Protein AF-A0A4R0IRC2-F1 (afdb_monomer)

Nearest PDB structures (foldseek):
  7zdg-assembly1_C  TM=2.084E-01  e=3.008E+00  Escherichia coli K-12

Sequence (368 aa):
MTDETVNRGAGGAIQSAAKSLSQLAAKILEQLSISAWLPSAALALLTLFVMELGAVLDGSSSDLEGRQPSLDPGVAIPLALRAMGNTSLGGLVLLVMAVVVLTMLTQAFAFESIRLLEGYWGVSRPLEWLADARAERWRKHHKHLAKRHARFTKAAWKRAKRQIAAREDFTREMIAVLQVQILGSRSAAGSELSNRQESRLELTDEEQSRVDELDWRLLAPGELLRRRVNLELKLDDFPVHRNIMPTRLGNVLRRYEDETRRQTVESLVDQVFDSLPPSLRSSHDEQRGRLDLYCTMYLVLMLAGVIAVLRFIPVHWGYSVAAVGITALSVWTVYRAAVASARYYGSLLVTIANYDDRHGAATDEAQP

Structure (mmCIF, N/CA/C/O backbone):
data_AF-A0A4R0IRC2-F1
#
_entry.id   AF-A0A4R0IRC2-F1
#
loop_
_atom_site.group_PDB
_atom_site.id
_atom_site.type_symbol
_atom_site.label_atom_id
_atom_site.label_alt_id
_atom_site.label_comp_id
_atom_site.label_asym_id
_atom_site.label_entity_id
_atom_site.label_seq_id
_atom_site.pdbx_PDB_ins_code
_atom_site.Cartn_x
_atom_site.Cartn_y
_atom_site.Cartn_z
_atom_site.occupancy
_atom_site.B_iso_or_equiv
_atom_site.auth_seq_id
_atom_site.auth_comp_id
_atom_site.auth_asym_id
_atom_site.auth_atom_id
_atom_site.pdbx_PDB_model_num
ATOM 1 N N . MET A 1 1 ? -4.547 -28.885 -70.251 1.00 53.06 1 MET A N 1
ATOM 2 C CA . MET A 1 1 ? -5.157 -29.438 -69.021 1.00 53.06 1 MET A CA 1
ATOM 3 C C . MET A 1 1 ? -4.060 -30.149 -68.243 1.00 53.06 1 MET A C 1
ATOM 5 O O . MET A 1 1 ? -3.863 -31.310 -68.537 1.00 53.06 1 MET A O 1
ATOM 9 N N . THR A 1 2 ? -3.318 -29.454 -67.366 1.00 53.97 2 THR A N 1
ATOM 10 C CA . THR A 1 2 ? -2.435 -30.006 -66.296 1.00 53.97 2 THR A CA 1
ATOM 11 C C . THR A 1 2 ? -1.548 -28.882 -65.732 1.00 53.97 2 THR A C 1
ATOM 13 O O . THR A 1 2 ? -0.334 -28.943 -65.871 1.00 53.97 2 THR A O 1
ATOM 16 N N . ASP A 1 3 ? -2.128 -27.822 -65.152 1.00 53.75 3 ASP A N 1
ATOM 17 C CA . ASP A 1 3 ? -1.295 -26.837 -64.419 1.00 53.75 3 ASP A CA 1
ATOM 18 C C . ASP A 1 3 ? -2.011 -26.043 -63.302 1.00 53.75 3 ASP A C 1
ATOM 20 O O . ASP A 1 3 ? -1.380 -25.354 -62.510 1.00 53.75 3 ASP A O 1
ATOM 24 N N . GLU A 1 4 ? -3.336 -26.163 -63.145 1.00 56.56 4 GLU A N 1
ATOM 25 C CA . GLU A 1 4 ? -4.082 -25.371 -62.146 1.00 56.56 4 GLU A CA 1
ATOM 26 C C . GLU A 1 4 ? -4.194 -26.005 -60.745 1.00 56.56 4 GLU A C 1
ATOM 28 O O . GLU A 1 4 ? -4.671 -25.363 -59.808 1.00 56.56 4 GLU A O 1
ATOM 33 N N . THR A 1 5 ? -3.760 -27.254 -60.548 1.00 58.62 5 THR A N 1
ATOM 34 C CA . THR A 1 5 ? -3.988 -27.979 -59.281 1.00 58.62 5 THR A CA 1
ATOM 35 C C . THR A 1 5 ? -2.863 -27.842 -58.255 1.00 58.62 5 THR A C 1
ATOM 37 O O . THR A 1 5 ? -3.096 -28.106 -57.078 1.00 58.62 5 THR A O 1
ATOM 40 N N . VAL A 1 6 ? -1.669 -27.381 -58.643 1.00 57.56 6 VAL A N 1
ATOM 41 C CA . VAL A 1 6 ? -0.519 -27.281 -57.720 1.00 57.56 6 VAL A CA 1
ATOM 42 C C . VAL A 1 6 ? -0.558 -25.994 -56.881 1.00 57.56 6 VAL A C 1
ATOM 44 O O . VAL A 1 6 ? -0.138 -25.993 -55.725 1.00 57.56 6 VAL A O 1
ATOM 47 N N . ASN A 1 7 ? -1.162 -24.912 -57.384 1.00 57.12 7 ASN A N 1
ATOM 48 C CA . ASN A 1 7 ? -1.105 -23.609 -56.709 1.00 57.12 7 ASN A CA 1
ATOM 49 C C . ASN A 1 7 ? -2.139 -23.423 -55.569 1.00 57.12 7 ASN A C 1
ATOM 51 O O . ASN A 1 7 ? -2.056 -22.468 -54.801 1.00 57.12 7 ASN A O 1
ATOM 55 N N . ARG A 1 8 ? -3.105 -24.343 -55.395 1.00 58.03 8 ARG A N 1
ATOM 56 C CA . ARG A 1 8 ? -4.093 -24.273 -54.291 1.00 58.03 8 ARG A CA 1
ATOM 57 C C . ARG A 1 8 ? -3.589 -24.846 -52.958 1.00 58.03 8 ARG A C 1
ATOM 59 O O . ARG A 1 8 ? -4.127 -24.487 -51.914 1.00 58.03 8 ARG A O 1
ATOM 66 N N . GLY A 1 9 ? -2.552 -25.688 -52.964 1.00 58.59 9 GLY A N 1
ATOM 67 C CA . GLY A 1 9 ? -2.033 -26.331 -51.746 1.00 58.59 9 GLY A CA 1
ATOM 68 C C . GLY A 1 9 ? -1.223 -25.398 -50.839 1.00 58.59 9 GLY A C 1
ATOM 69 O O . GLY A 1 9 ? -1.354 -25.451 -49.616 1.00 58.59 9 GLY A O 1
ATOM 70 N N . ALA A 1 10 ? -0.434 -24.491 -51.423 1.00 64.88 10 ALA A N 1
ATOM 71 C CA . ALA A 1 10 ? 0.439 -23.591 -50.664 1.00 64.88 10 ALA A CA 1
ATOM 72 C C . ALA A 1 10 ? -0.345 -22.543 -49.848 1.00 64.88 10 ALA A C 1
ATOM 74 O O . ALA A 1 10 ? 0.016 -22.241 -48.710 1.00 64.88 10 ALA A O 1
ATOM 75 N N . GLY A 1 11 ? -1.463 -22.039 -50.385 1.00 70.75 11 GLY A N 1
ATOM 76 C CA . GLY A 1 11 ? -2.306 -21.059 -49.690 1.00 70.75 11 GLY A CA 1
ATOM 77 C C . GLY A 1 11 ? -2.978 -21.608 -48.424 1.00 70.75 11 GLY A C 1
ATOM 78 O O . GLY A 1 11 ? -3.087 -20.895 -47.426 1.00 70.75 11 GLY A O 1
ATOM 79 N N . GLY A 1 12 ? -3.374 -22.887 -48.426 1.00 77.06 12 GLY A N 1
ATOM 80 C CA . GLY A 1 12 ? -4.023 -23.531 -47.276 1.00 77.06 12 GLY A CA 1
ATOM 81 C C . GLY A 1 12 ? -3.079 -23.756 -46.089 1.00 77.06 12 GLY A C 1
ATOM 82 O O . GLY A 1 12 ? -3.466 -23.536 -44.940 1.00 77.06 12 GLY A O 1
ATOM 83 N N . ALA A 1 13 ? -1.822 -24.124 -46.355 1.00 74.56 13 ALA A N 1
ATOM 84 C CA . ALA A 1 13 ? -0.817 -24.335 -45.311 1.00 74.56 13 ALA A CA 1
ATOM 85 C C . ALA A 1 13 ? -0.477 -23.032 -44.563 1.00 74.56 13 ALA A C 1
ATOM 87 O O . ALA A 1 13 ? -0.411 -23.020 -43.332 1.00 74.56 13 ALA A O 1
ATOM 88 N N . ILE A 1 14 ? -0.346 -21.918 -45.292 1.00 76.62 14 ILE A N 1
ATOM 89 C CA . ILE A 1 14 ? -0.066 -20.597 -44.708 1.00 76.62 14 ILE A CA 1
ATOM 90 C C . ILE A 1 14 ? -1.241 -20.121 -43.839 1.00 76.62 14 ILE A C 1
ATOM 92 O O . ILE A 1 14 ? -1.026 -19.639 -42.726 1.00 76.62 14 ILE A O 1
ATOM 96 N N . GLN A 1 15 ? -2.488 -20.313 -44.286 1.00 80.00 15 GLN A N 1
ATOM 97 C CA . GLN A 1 15 ? -3.672 -19.949 -43.494 1.00 80.00 15 GLN A CA 1
ATOM 98 C C . GLN A 1 15 ? -3.812 -20.793 -42.217 1.00 80.00 15 GLN A C 1
ATOM 100 O O . GLN A 1 15 ? -4.165 -20.259 -41.164 1.00 80.00 15 GLN A O 1
ATOM 105 N N . SER A 1 16 ? -3.497 -22.091 -42.277 1.00 81.44 16 SER A N 1
ATOM 106 C CA . SER A 1 16 ? -3.523 -22.971 -41.101 1.00 81.44 16 SER A CA 1
ATOM 107 C C . SER A 1 16 ? -2.473 -22.571 -40.058 1.00 81.44 16 SER A C 1
ATOM 109 O O . SER A 1 16 ? -2.784 -22.513 -38.867 1.00 81.44 16 SER A O 1
ATOM 111 N N . ALA A 1 17 ? -1.250 -22.246 -40.492 1.00 77.44 17 ALA A N 1
ATOM 112 C CA . ALA A 1 17 ? -0.186 -21.779 -39.603 1.00 77.44 17 ALA A CA 1
ATOM 113 C C . ALA A 1 17 ? -0.529 -20.425 -38.957 1.00 77.44 17 ALA A C 1
ATOM 115 O O . ALA A 1 17 ? -0.367 -20.250 -37.750 1.00 77.44 17 ALA A O 1
ATOM 116 N N . ALA A 1 18 ? -1.086 -19.484 -39.729 1.00 80.06 18 ALA A N 1
ATOM 117 C CA . ALA A 1 18 ? -1.553 -18.205 -39.195 1.00 80.06 18 ALA A CA 1
ATOM 118 C C . ALA A 1 18 ? -2.661 -18.392 -38.140 1.00 80.06 18 ALA A C 1
ATOM 120 O O . ALA A 1 18 ? -2.647 -17.740 -37.094 1.00 80.06 18 ALA A O 1
ATOM 121 N N . LYS A 1 19 ? -3.588 -19.334 -38.368 1.00 86.19 19 LYS A N 1
ATOM 122 C CA . LYS A 1 19 ? -4.661 -19.649 -37.418 1.00 86.19 19 LYS A CA 1
ATOM 123 C C . LYS A 1 19 ? -4.123 -20.262 -36.122 1.00 86.19 19 LYS A C 1
ATOM 125 O O . LYS A 1 19 ? -4.539 -19.823 -35.050 1.00 86.19 19 LYS A O 1
ATOM 130 N N . SER A 1 20 ? -3.171 -21.197 -36.185 1.00 84.38 20 SER A N 1
ATOM 131 C CA . SER A 1 20 ? -2.588 -21.791 -34.970 1.00 84.38 20 SER A CA 1
ATOM 132 C C . SER A 1 20 ? -1.780 -20.773 -34.164 1.00 84.38 20 SER A C 1
ATOM 134 O O . SER A 1 20 ? -1.867 -20.767 -32.940 1.00 84.38 20 SER A O 1
ATOM 136 N N . LEU A 1 21 ? -1.053 -19.870 -34.832 1.00 79.25 21 LEU A N 1
ATOM 137 C CA . LEU A 1 21 ? -0.340 -18.774 -34.172 1.00 79.25 21 LEU A CA 1
ATOM 138 C C . LEU A 1 21 ? -1.304 -17.794 -33.503 1.00 79.25 21 LEU A C 1
ATOM 140 O O . LEU A 1 21 ? -1.057 -17.392 -32.373 1.00 79.25 21 LEU A O 1
ATOM 144 N N . SER A 1 22 ? -2.427 -17.461 -34.147 1.00 76.75 22 SER A N 1
ATOM 145 C CA . SER A 1 22 ? -3.448 -16.601 -33.537 1.00 76.75 22 SER A CA 1
ATOM 146 C C . SER A 1 22 ? -4.103 -17.243 -32.308 1.00 76.75 22 SER A C 1
ATOM 148 O O . SER A 1 22 ? -4.334 -16.559 -31.319 1.00 76.75 22 SER A O 1
ATOM 150 N N . GLN A 1 23 ? -4.342 -18.561 -32.328 1.00 84.06 23 GLN A N 1
ATOM 151 C CA . GLN A 1 23 ? -4.899 -19.301 -31.192 1.00 84.06 23 GLN A CA 1
ATOM 152 C C . GLN A 1 23 ? -3.891 -19.457 -30.054 1.00 84.06 23 GLN A C 1
ATOM 154 O O . GLN A 1 23 ? -4.257 -19.310 -28.893 1.00 84.06 23 GLN A O 1
ATOM 159 N N . LEU A 1 24 ? -2.623 -19.720 -30.376 1.00 78.38 24 LEU A N 1
ATOM 160 C CA . LEU A 1 24 ? -1.539 -19.729 -29.400 1.00 78.38 24 LEU A CA 1
ATOM 161 C C . LEU A 1 24 ? -1.396 -18.343 -28.760 1.00 78.38 24 LEU A C 1
ATOM 163 O O . LEU A 1 24 ? -1.359 -18.244 -27.540 1.00 78.38 24 LEU A O 1
ATOM 167 N N . ALA A 1 25 ? -1.380 -17.281 -29.568 1.00 73.69 25 ALA A N 1
ATOM 168 C CA . ALA A 1 25 ? -1.311 -15.908 -29.088 1.00 73.69 25 ALA A CA 1
ATOM 169 C C . ALA A 1 25 ? -2.514 -15.571 -28.203 1.00 73.69 25 ALA A C 1
ATOM 171 O O . ALA A 1 25 ? -2.313 -15.062 -27.109 1.00 73.69 25 ALA A O 1
ATOM 172 N N . ALA A 1 26 ? -3.736 -15.916 -28.622 1.00 75.25 26 ALA A N 1
ATOM 173 C CA . ALA A 1 26 ? -4.946 -15.713 -27.831 1.00 75.25 26 ALA A CA 1
ATOM 174 C C . ALA A 1 26 ? -4.884 -16.468 -26.499 1.00 75.25 26 ALA A C 1
ATOM 176 O O . ALA A 1 26 ? -5.174 -15.882 -25.469 1.00 75.25 26 ALA A O 1
ATOM 177 N N . LYS A 1 27 ? -4.422 -17.722 -26.491 1.00 74.19 27 LYS A N 1
ATOM 178 C CA . LYS A 1 27 ? -4.295 -18.521 -25.267 1.00 74.19 27 LYS A CA 1
ATOM 179 C C . LYS A 1 27 ? -3.199 -17.992 -24.338 1.00 74.19 27 LYS A C 1
ATOM 181 O O . LYS A 1 27 ? -3.389 -17.980 -23.131 1.00 74.19 27 LYS A O 1
ATOM 186 N N . ILE A 1 28 ? -2.081 -17.516 -24.889 1.00 70.88 28 ILE A N 1
ATOM 187 C CA . ILE A 1 28 ? -1.012 -16.844 -24.134 1.00 70.88 28 ILE A CA 1
ATOM 188 C C . ILE A 1 28 ? -1.523 -15.513 -23.553 1.00 70.88 28 ILE A C 1
ATOM 190 O O . ILE A 1 28 ? -1.255 -15.220 -22.394 1.00 70.88 28 ILE A O 1
ATOM 194 N N . LEU A 1 29 ? -2.292 -14.737 -24.325 1.00 67.00 29 LEU A N 1
ATOM 195 C CA . LEU A 1 29 ? -2.932 -13.482 -23.903 1.00 67.00 29 LEU A CA 1
ATOM 196 C C . LEU A 1 29 ? -4.053 -13.695 -22.875 1.00 67.00 29 LEU A C 1
ATOM 198 O O . LEU A 1 29 ? -4.277 -12.836 -22.032 1.00 67.00 29 LEU A O 1
ATOM 202 N N . GLU A 1 30 ? -4.759 -14.819 -22.944 1.00 69.12 30 GLU A N 1
ATOM 203 C CA . GLU A 1 30 ? -5.840 -15.178 -22.023 1.00 69.12 30 GLU A CA 1
ATOM 204 C C . GLU A 1 30 ? -5.292 -15.767 -20.716 1.00 69.12 30 GLU A C 1
ATOM 206 O O . GLU A 1 30 ? -5.834 -15.509 -19.645 1.00 69.12 30 GLU A O 1
ATOM 211 N N . GLN A 1 31 ? -4.179 -16.508 -20.780 1.00 61.12 31 GLN A N 1
ATOM 212 C CA . GLN A 1 31 ? -3.506 -17.055 -19.598 1.00 61.12 31 GLN A CA 1
ATOM 213 C C . GLN A 1 31 ? -2.653 -16.030 -18.855 1.00 61.12 31 GLN A C 1
ATOM 215 O O . GLN A 1 31 ? -2.433 -16.172 -17.653 1.00 61.12 31 GLN A O 1
ATOM 220 N N . LEU A 1 32 ? -2.160 -15.005 -19.542 1.00 66.94 32 LEU A N 1
ATOM 221 C CA . LEU A 1 32 ? -1.396 -13.944 -18.913 1.00 66.94 32 LEU A CA 1
ATOM 222 C C . LEU A 1 32 ? -2.315 -12.749 -18.732 1.00 66.94 32 LEU A C 1
ATOM 224 O O . LEU A 1 32 ? -2.523 -11.963 -19.654 1.00 66.94 32 LEU A O 1
ATOM 228 N N . SER A 1 33 ? -2.859 -12.605 -17.521 1.00 78.00 33 SER A N 1
ATOM 229 C CA . SER A 1 33 ? -3.565 -11.387 -17.141 1.00 78.00 33 SER A CA 1
ATOM 230 C C . SER A 1 33 ? -2.720 -10.186 -17.568 1.00 78.00 33 SER A C 1
ATOM 232 O O . SER A 1 33 ? -1.520 -10.155 -17.310 1.00 78.00 33 SER A O 1
ATOM 234 N N . ILE A 1 34 ? -3.318 -9.195 -18.237 1.00 81.75 34 ILE A N 1
ATOM 235 C CA . ILE A 1 34 ? -2.597 -8.017 -18.766 1.00 81.75 34 ILE A CA 1
ATOM 236 C C . ILE A 1 34 ? -1.690 -7.387 -17.692 1.00 81.75 34 ILE A C 1
ATOM 238 O O . ILE A 1 34 ? -0.600 -6.901 -17.988 1.00 81.75 34 ILE A O 1
ATOM 242 N N . SER A 1 35 ? -2.108 -7.462 -16.424 1.00 87.19 35 SER A N 1
ATOM 243 C CA . SER A 1 35 ? -1.320 -7.061 -15.260 1.00 87.19 35 SER A CA 1
ATOM 244 C C . SER A 1 35 ? 0.054 -7.733 -15.165 1.00 87.19 35 SER A C 1
ATOM 246 O O . SER A 1 35 ? 1.014 -7.060 -14.812 1.00 87.19 35 SER A O 1
ATOM 248 N N . ALA A 1 36 ? 0.195 -9.009 -15.518 1.00 87.81 36 ALA A N 1
ATOM 249 C CA . ALA A 1 36 ? 1.452 -9.744 -15.422 1.00 87.81 36 ALA A CA 1
ATOM 250 C C . ALA A 1 36 ? 2.546 -9.187 -16.348 1.00 87.81 36 ALA A C 1
ATOM 252 O O . ALA A 1 36 ? 3.729 -9.313 -16.043 1.00 87.81 36 ALA A O 1
ATOM 253 N N . TRP A 1 37 ? 2.173 -8.555 -17.467 1.00 93.06 37 TRP A N 1
ATOM 254 C CA . TRP A 1 37 ? 3.134 -8.004 -18.433 1.00 93.06 37 TRP A CA 1
ATOM 255 C C . TRP A 1 37 ? 3.548 -6.574 -18.098 1.00 93.06 37 TRP A C 1
ATOM 257 O O . TRP A 1 37 ? 4.597 -6.115 -18.550 1.00 93.06 37 TRP A O 1
ATOM 267 N N . LEU A 1 38 ? 2.737 -5.857 -17.311 1.00 95.12 38 LEU A N 1
ATOM 268 C CA . LEU A 1 38 ? 2.948 -4.436 -17.039 1.00 95.12 38 LEU A CA 1
ATOM 269 C C . LEU A 1 38 ? 4.325 -4.136 -16.424 1.00 95.12 38 LEU A C 1
ATOM 271 O O . LEU A 1 38 ? 4.974 -3.221 -16.931 1.00 95.12 38 LEU A O 1
ATOM 275 N N . PRO A 1 39 ? 4.823 -4.856 -15.395 1.00 96.69 39 PRO A N 1
ATOM 276 C CA . PRO A 1 39 ? 6.152 -4.584 -14.845 1.00 96.69 39 PRO A CA 1
ATOM 277 C C . PRO A 1 39 ? 7.264 -4.782 -15.880 1.00 96.69 39 PRO A C 1
ATOM 279 O O . PRO A 1 39 ? 8.162 -3.955 -16.001 1.00 96.69 39 PRO A O 1
ATOM 282 N N . SER A 1 40 ? 7.195 -5.844 -16.676 1.00 96.75 40 SER A N 1
ATOM 283 C CA . SER A 1 40 ? 8.217 -6.177 -17.674 1.00 96.75 40 SER A CA 1
ATOM 284 C C . SER A 1 40 ? 8.231 -5.178 -18.829 1.00 96.75 40 SER A C 1
ATOM 286 O O . SER A 1 40 ? 9.295 -4.713 -19.233 1.00 96.75 40 SER A O 1
ATOM 288 N N . ALA A 1 41 ? 7.046 -4.799 -19.318 1.00 96.31 41 ALA A N 1
ATOM 289 C CA . ALA A 1 41 ? 6.883 -3.761 -20.328 1.00 96.31 41 ALA A CA 1
ATOM 290 C C . ALA A 1 41 ? 7.377 -2.403 -19.815 1.00 96.31 41 ALA A C 1
ATOM 292 O O . ALA A 1 41 ? 8.107 -1.713 -20.525 1.00 96.31 41 ALA A O 1
ATOM 293 N N . ALA A 1 42 ? 7.043 -2.043 -18.570 1.00 97.50 42 ALA A N 1
ATOM 294 C CA . ALA A 1 42 ? 7.534 -0.823 -17.942 1.00 97.50 42 ALA A CA 1
ATOM 295 C C . ALA A 1 42 ? 9.065 -0.818 -17.852 1.00 97.50 42 ALA A C 1
ATOM 297 O O . ALA A 1 42 ? 9.681 0.171 -18.238 1.00 97.50 42 ALA A O 1
ATOM 298 N N . LEU A 1 43 ? 9.687 -1.919 -17.414 1.00 97.75 43 LEU A N 1
ATOM 299 C CA . LEU A 1 43 ? 11.144 -2.032 -17.351 1.00 97.75 43 LEU A CA 1
ATOM 300 C C . LEU A 1 43 ? 11.780 -1.844 -18.733 1.00 97.75 43 LEU A C 1
ATOM 302 O O . LEU A 1 43 ? 12.651 -0.995 -18.890 1.00 97.75 43 LEU A O 1
ATOM 306 N N . ALA A 1 44 ? 11.312 -2.591 -19.738 1.00 97.31 44 ALA A N 1
ATOM 307 C CA . ALA A 1 44 ? 11.856 -2.536 -21.092 1.00 97.31 44 ALA A CA 1
ATOM 308 C C . ALA A 1 44 ? 11.738 -1.131 -21.704 1.00 97.31 44 ALA A C 1
ATOM 310 O O . ALA A 1 44 ? 12.719 -0.593 -22.219 1.00 97.31 44 ALA A O 1
ATOM 311 N N . LEU A 1 45 ? 10.556 -0.514 -21.608 1.00 97.44 45 LEU A N 1
ATOM 312 C CA . LEU A 1 45 ? 10.294 0.811 -22.169 1.00 97.44 45 LEU A CA 1
ATOM 313 C C . LEU A 1 45 ? 11.053 1.918 -21.431 1.00 97.44 45 LEU A C 1
ATOM 315 O O . LEU A 1 45 ? 11.593 2.810 -22.081 1.00 97.44 45 LEU A O 1
ATOM 319 N N . LEU A 1 46 ? 11.131 1.864 -20.096 1.00 98.12 46 LEU A N 1
ATOM 320 C CA . LEU A 1 46 ? 11.887 2.843 -19.310 1.00 98.12 46 LEU A CA 1
ATOM 321 C C . LEU A 1 46 ? 13.387 2.729 -19.574 1.00 98.12 46 LEU A C 1
ATOM 323 O O . LEU A 1 46 ? 14.049 3.750 -19.742 1.00 98.12 46 LEU A O 1
ATOM 327 N N . THR A 1 47 ? 13.928 1.511 -19.649 1.00 97.75 47 THR A N 1
ATOM 328 C CA . THR A 1 47 ? 15.337 1.304 -19.996 1.00 97.75 47 THR A CA 1
ATOM 329 C C . THR A 1 47 ? 15.630 1.801 -21.408 1.00 97.75 47 THR A C 1
ATOM 331 O O . THR A 1 47 ? 16.591 2.545 -21.581 1.00 97.75 47 THR A O 1
ATOM 334 N N . LEU A 1 48 ? 14.792 1.473 -22.399 1.00 97.25 48 LEU A N 1
ATOM 335 C CA . LEU A 1 48 ? 14.946 1.985 -23.765 1.00 97.25 48 LEU A CA 1
ATOM 336 C C . LEU A 1 48 ? 14.923 3.520 -23.791 1.00 97.25 48 LEU A C 1
ATOM 338 O O . LEU A 1 48 ? 15.825 4.135 -24.351 1.00 97.25 48 LEU A O 1
ATOM 342 N N . PHE A 1 49 ? 13.953 4.140 -23.113 1.00 97.94 49 PHE A N 1
ATOM 343 C CA . PHE A 1 49 ? 13.858 5.597 -23.016 1.00 97.94 49 PHE A CA 1
ATOM 344 C C . PHE A 1 49 ? 15.107 6.229 -22.388 1.00 97.94 49 PHE A C 1
ATOM 346 O O . PHE A 1 49 ? 15.624 7.213 -22.909 1.00 97.94 49 PHE A O 1
ATOM 353 N N . VAL A 1 50 ? 15.621 5.661 -21.294 1.00 97.88 50 VAL A N 1
ATOM 354 C CA . VAL A 1 50 ? 16.848 6.134 -20.632 1.00 97.88 50 VAL A CA 1
ATOM 355 C C . VAL A 1 50 ? 18.052 6.070 -21.575 1.00 97.88 50 VAL A C 1
ATOM 357 O O . VAL A 1 50 ? 18.868 6.993 -21.587 1.00 97.88 50 VAL A O 1
ATOM 360 N N . MET A 1 51 ? 18.163 5.002 -22.369 1.00 97.62 51 MET A N 1
ATOM 361 C CA . MET A 1 51 ? 19.271 4.823 -23.309 1.00 97.62 51 MET A CA 1
ATOM 362 C C . MET A 1 51 ? 19.196 5.816 -24.471 1.00 97.62 51 MET A C 1
ATOM 364 O O . MET A 1 51 ? 20.195 6.478 -24.750 1.0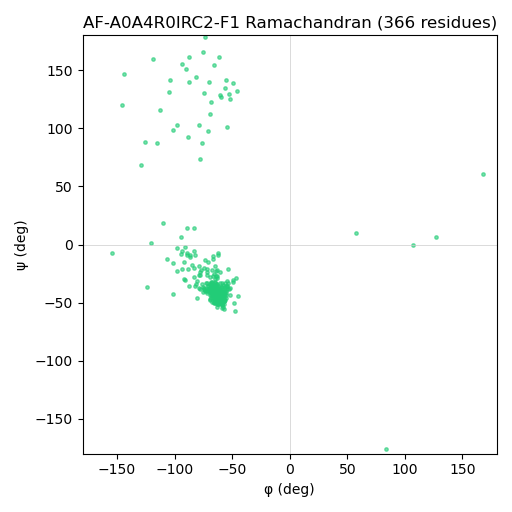0 97.62 51 MET A O 1
ATOM 368 N N . GLU A 1 52 ? 18.019 5.983 -25.080 1.00 96.88 52 GLU A N 1
ATOM 369 C CA . GLU A 1 52 ? 17.793 6.950 -26.164 1.00 96.88 52 GLU A CA 1
ATOM 370 C C . GLU A 1 52 ? 17.983 8.394 -25.690 1.00 96.88 52 GLU A C 1
ATOM 372 O O . GLU A 1 52 ? 18.657 9.188 -26.344 1.00 96.88 52 GLU A O 1
ATOM 377 N N . LEU A 1 53 ? 17.465 8.734 -24.505 1.00 96.94 53 LEU A N 1
ATOM 378 C CA . LEU A 1 53 ? 17.676 10.054 -23.913 1.00 96.94 53 LEU A CA 1
ATOM 379 C C . LEU A 1 53 ? 19.164 10.316 -23.673 1.00 96.94 53 LEU A C 1
ATOM 381 O O . LEU A 1 53 ? 19.659 11.390 -24.000 1.00 96.94 53 LEU A O 1
ATOM 385 N N . GLY A 1 54 ? 19.895 9.328 -23.156 1.00 95.94 54 GLY A N 1
ATOM 386 C CA . GLY A 1 54 ? 21.343 9.425 -23.017 1.00 95.94 54 GLY A CA 1
ATOM 387 C C . GLY A 1 54 ? 22.058 9.640 -24.352 1.00 95.94 54 GLY A C 1
ATOM 388 O O . GLY A 1 54 ? 22.945 10.482 -24.428 1.00 95.94 54 GLY A O 1
ATOM 389 N N . ALA A 1 55 ? 21.663 8.923 -25.408 1.00 95.44 55 ALA A N 1
ATOM 390 C CA . ALA A 1 55 ? 22.257 9.070 -26.736 1.00 95.44 55 ALA A CA 1
ATOM 391 C C . ALA A 1 55 ? 22.030 10.474 -27.328 1.00 95.44 55 ALA A C 1
ATOM 393 O O . ALA A 1 55 ? 22.962 11.072 -27.864 1.00 95.44 55 ALA A O 1
ATOM 394 N N . VAL A 1 56 ? 20.825 11.034 -27.169 1.00 94.88 56 VAL A N 1
ATOM 395 C CA . VAL A 1 56 ? 20.496 12.410 -27.588 1.00 94.88 56 VAL A CA 1
ATOM 396 C C . VAL A 1 56 ? 21.344 13.441 -26.837 1.00 94.88 56 VAL A C 1
ATOM 398 O O . VAL A 1 56 ? 21.856 14.393 -27.435 1.00 94.88 56 VAL A O 1
ATOM 401 N N . LEU A 1 57 ? 21.510 13.256 -25.526 1.00 92.94 57 LEU A N 1
ATOM 402 C CA . LEU A 1 57 ? 22.296 14.166 -24.696 1.00 92.94 57 LEU A CA 1
ATOM 403 C C . LEU A 1 57 ? 23.797 14.090 -25.012 1.00 92.94 57 LEU A C 1
ATOM 405 O O . LEU A 1 57 ? 24.464 15.123 -25.035 1.00 92.94 57 LEU A O 1
ATOM 409 N N . ASP A 1 58 ? 24.320 12.898 -25.300 1.00 92.62 58 ASP A N 1
ATOM 410 C CA . ASP A 1 58 ? 25.731 12.706 -25.649 1.00 92.62 58 ASP A CA 1
ATOM 411 C C . ASP A 1 58 ? 26.049 13.260 -27.045 1.00 92.62 58 ASP A C 1
ATOM 413 O O . ASP A 1 58 ? 27.053 13.953 -27.209 1.00 92.62 58 ASP A O 1
ATOM 417 N N . GLY A 1 59 ? 25.173 13.043 -28.033 1.00 90.38 59 GLY A N 1
ATOM 418 C CA . GLY A 1 59 ? 25.357 13.551 -29.400 1.00 90.38 59 GLY A CA 1
ATOM 419 C C . GLY A 1 59 ? 25.374 15.077 -29.499 1.00 90.38 59 GLY A C 1
ATOM 420 O O . GLY A 1 59 ? 25.949 15.639 -30.419 1.00 90.38 59 GLY A O 1
ATOM 421 N N . SER A 1 60 ? 24.796 15.764 -28.520 1.00 78.50 60 SER A N 1
ATOM 422 C CA . SER A 1 60 ? 24.808 17.227 -28.480 1.00 78.50 60 SER A CA 1
ATOM 423 C C . SER A 1 60 ? 26.054 17.804 -27.797 1.00 78.50 60 SER A C 1
ATOM 425 O O . SER A 1 60 ? 26.281 19.011 -27.833 1.00 78.50 60 SER A O 1
ATOM 427 N N . SER A 1 61 ? 26.855 16.955 -27.142 1.00 70.12 61 SER A N 1
ATOM 428 C CA . SER A 1 61 ? 28.075 17.371 -26.443 1.00 70.12 61 SER A CA 1
ATOM 429 C C . SER A 1 61 ? 29.301 17.465 -27.358 1.00 70.12 61 SER A C 1
ATOM 431 O O . SER A 1 61 ? 30.266 18.133 -26.994 1.00 70.12 61 SER A O 1
ATOM 433 N N . SER A 1 62 ? 29.264 16.845 -28.545 1.00 72.88 62 SER A N 1
ATOM 434 C CA . SER A 1 62 ? 30.381 16.831 -29.501 1.00 72.88 62 SER A CA 1
ATOM 435 C C . SER A 1 62 ? 30.542 18.122 -30.306 1.00 72.88 62 SER A C 1
ATOM 437 O O . SER A 1 62 ? 31.644 18.403 -30.764 1.00 72.88 62 SER A O 1
ATOM 439 N N . ASP A 1 63 ? 29.481 18.919 -30.459 1.00 67.56 63 ASP A N 1
ATOM 440 C CA . ASP A 1 63 ? 29.460 20.035 -31.420 1.00 67.56 63 ASP A CA 1
ATOM 441 C C . ASP A 1 63 ? 29.870 21.392 -30.818 1.00 67.56 63 ASP A C 1
ATOM 443 O O . ASP A 1 63 ? 30.002 22.382 -31.538 1.00 67.56 63 ASP A O 1
ATOM 447 N N . LEU A 1 64 ? 30.094 21.469 -29.502 1.00 62.47 64 LEU A N 1
ATOM 448 C CA . LEU A 1 64 ? 30.421 22.715 -28.800 1.00 62.47 64 LEU A CA 1
ATOM 449 C C . LEU A 1 64 ? 31.716 22.561 -27.993 1.00 62.47 64 LEU A C 1
ATOM 451 O O . LEU A 1 64 ? 31.701 22.251 -26.800 1.00 62.47 64 LEU A O 1
ATOM 455 N N . GLU A 1 65 ? 32.850 22.826 -28.646 1.00 63.31 65 GLU A N 1
ATOM 456 C CA . GLU A 1 65 ? 34.151 23.013 -27.996 1.00 63.31 65 GLU A CA 1
ATOM 457 C C . GLU A 1 65 ? 34.055 24.108 -26.912 1.00 63.31 65 GLU A C 1
ATOM 459 O O . GLU A 1 65 ? 34.070 25.307 -27.184 1.00 63.31 65 GLU A O 1
ATOM 464 N N . GLY A 1 66 ? 33.964 23.698 -25.643 1.00 65.62 66 GLY A N 1
ATOM 465 C CA . GLY A 1 66 ? 34.383 24.526 -24.504 1.00 65.62 66 GLY A CA 1
ATOM 466 C C . GLY A 1 66 ? 33.298 25.148 -23.617 1.00 65.62 66 GLY A C 1
ATOM 467 O O . GLY A 1 66 ? 33.637 25.776 -22.613 1.00 65.62 66 GLY A O 1
ATOM 468 N N . ARG A 1 67 ? 32.005 24.955 -23.884 1.00 58.19 67 ARG A N 1
ATOM 469 C CA . ARG A 1 67 ? 30.934 25.310 -22.931 1.00 58.19 67 ARG A CA 1
ATOM 470 C C . ARG A 1 67 ? 29.815 24.295 -23.080 1.00 58.19 67 ARG A C 1
ATOM 472 O O . ARG A 1 67 ? 29.269 24.187 -24.164 1.00 58.19 67 ARG A O 1
ATOM 479 N N . GLN A 1 68 ? 29.480 23.569 -22.015 1.00 58.00 68 GLN A N 1
ATOM 480 C CA . GLN A 1 68 ? 28.329 22.663 -21.991 1.00 58.00 68 GLN A CA 1
ATOM 481 C C . GLN A 1 68 ? 27.069 23.432 -21.555 1.00 58.00 68 GLN A C 1
ATOM 483 O O . GLN A 1 68 ? 26.812 23.530 -20.351 1.00 58.00 68 GLN A O 1
ATOM 488 N N . PRO A 1 69 ? 26.244 23.986 -22.463 1.00 66.06 69 PRO A N 1
ATOM 489 C CA . PRO A 1 69 ? 24.838 24.135 -22.153 1.00 66.06 69 PRO A CA 1
ATOM 490 C C . PRO A 1 69 ? 24.258 22.718 -22.133 1.00 66.06 69 PRO A C 1
ATOM 492 O O . PRO A 1 69 ? 24.219 22.032 -23.151 1.00 66.06 69 PRO A O 1
ATOM 495 N N . SER A 1 70 ? 23.845 22.247 -20.958 1.00 75.06 70 SER A N 1
ATOM 496 C CA . SER A 1 70 ? 22.961 21.081 -20.900 1.00 75.06 70 SER A CA 1
ATOM 497 C C . SER A 1 70 ? 21.761 21.371 -21.801 1.00 75.06 70 SER A C 1
ATOM 499 O O . SER A 1 70 ? 21.187 22.459 -21.706 1.00 75.06 70 SER A O 1
ATOM 501 N N . LEU A 1 71 ? 21.408 20.448 -22.708 1.00 84.69 71 LEU A N 1
ATOM 502 C CA . LEU A 1 71 ? 20.196 20.648 -23.501 1.00 84.69 71 LEU A CA 1
ATOM 503 C C . LEU A 1 71 ? 19.032 20.824 -22.554 1.00 84.69 71 LEU A C 1
ATOM 505 O O . LEU A 1 71 ? 18.869 20.050 -21.603 1.00 84.69 71 LEU A O 1
ATOM 509 N N . ASP A 1 72 ? 18.221 21.823 -22.874 1.00 91.25 72 ASP A N 1
ATOM 510 C CA . ASP A 1 72 ? 16.946 22.030 -22.225 1.00 91.25 72 ASP A CA 1
ATOM 511 C C . ASP A 1 72 ? 16.141 20.714 -22.277 1.00 91.25 72 ASP A C 1
ATOM 513 O O . ASP A 1 72 ? 15.942 20.160 -23.370 1.00 91.25 72 ASP A O 1
ATOM 517 N N . PRO A 1 73 ? 15.680 20.188 -21.123 1.00 91.88 73 PRO A N 1
ATOM 518 C CA . PRO A 1 73 ? 14.817 19.011 -21.069 1.00 91.88 73 PRO A CA 1
ATOM 519 C C . PRO A 1 73 ? 13.617 19.087 -22.019 1.00 91.88 73 PRO A C 1
ATOM 521 O O . PRO A 1 73 ? 13.186 18.053 -22.535 1.00 91.88 73 PRO A O 1
ATOM 524 N N . GLY A 1 74 ? 13.115 20.299 -22.296 1.00 93.62 74 GLY A N 1
ATOM 525 C CA . GLY A 1 74 ? 12.030 20.537 -23.250 1.00 93.62 74 GLY A CA 1
ATOM 526 C C . GLY A 1 74 ? 12.336 20.099 -24.687 1.00 93.62 74 GLY A C 1
ATOM 527 O O . GLY A 1 74 ? 11.410 19.785 -25.429 1.00 93.62 74 GLY A O 1
ATOM 528 N N . VAL A 1 75 ? 13.614 20.017 -25.073 1.00 94.94 75 VAL A N 1
ATOM 529 C CA . VAL A 1 75 ? 14.056 19.586 -26.411 1.00 94.94 75 VAL A CA 1
ATOM 530 C C . VAL A 1 75 ? 14.535 18.134 -26.402 1.00 94.94 75 VAL A C 1
ATOM 532 O O . VAL A 1 75 ? 14.183 17.362 -27.295 1.00 94.94 75 VAL A O 1
ATOM 535 N N . ALA A 1 76 ? 15.297 17.733 -25.380 1.00 95.31 76 ALA A N 1
ATOM 536 C CA . ALA A 1 76 ? 15.889 16.396 -25.316 1.00 95.31 76 ALA A CA 1
ATOM 537 C C . ALA A 1 76 ? 14.833 15.280 -25.204 1.00 95.31 76 ALA A C 1
ATOM 539 O O . ALA A 1 76 ? 14.940 14.255 -25.878 1.00 95.31 76 ALA A O 1
ATOM 540 N N . ILE A 1 77 ? 13.785 15.484 -24.395 1.00 96.06 77 ILE A N 1
ATOM 541 C CA . ILE A 1 77 ? 12.748 14.466 -24.167 1.00 96.06 77 ILE A CA 1
ATOM 542 C C . ILE A 1 77 ? 11.953 14.164 -25.452 1.00 96.06 77 ILE A C 1
ATOM 544 O O . ILE A 1 77 ? 11.861 12.987 -25.811 1.00 96.06 77 ILE A O 1
ATOM 548 N N . PRO A 1 78 ? 11.410 15.155 -26.194 1.00 97.56 78 PRO A N 1
ATOM 549 C CA . PRO A 1 78 ? 10.735 14.882 -27.464 1.00 97.56 78 PRO A CA 1
ATOM 550 C C . PRO A 1 78 ? 11.627 14.199 -28.504 1.00 97.56 78 PRO A C 1
ATOM 552 O O . PRO A 1 78 ? 11.143 13.337 -29.237 1.00 97.56 78 PRO A O 1
ATOM 555 N N . LEU A 1 79 ? 12.918 14.548 -28.566 1.00 96.75 79 LEU A N 1
ATOM 556 C CA . LEU A 1 79 ? 13.868 13.895 -29.471 1.00 96.75 79 LEU A CA 1
ATOM 557 C C . LEU A 1 79 ? 14.070 12.420 -29.110 1.00 96.75 79 LEU A C 1
ATOM 559 O O . LEU A 1 79 ? 13.998 11.576 -30.000 1.00 96.75 79 LEU A O 1
ATOM 563 N N . ALA A 1 80 ? 14.233 12.101 -27.824 1.00 96.69 80 ALA A N 1
ATOM 564 C CA . ALA A 1 80 ? 14.349 10.720 -27.357 1.00 96.69 80 ALA A CA 1
ATOM 565 C C . ALA A 1 80 ? 13.076 9.906 -27.653 1.00 96.69 80 ALA A C 1
ATOM 567 O O . ALA A 1 80 ? 13.148 8.791 -28.165 1.00 96.69 80 ALA A O 1
ATOM 568 N N . LEU A 1 81 ? 11.892 10.482 -27.414 1.00 97.19 81 LEU A N 1
ATOM 569 C CA . LEU A 1 81 ? 10.615 9.834 -27.739 1.00 97.19 81 LEU A CA 1
ATOM 570 C C . LEU A 1 81 ? 10.445 9.611 -29.246 1.00 97.19 81 LEU A C 1
ATOM 572 O O . LEU A 1 81 ? 9.940 8.571 -29.669 1.00 97.19 81 LEU A O 1
ATOM 576 N N . ARG A 1 82 ? 10.889 10.563 -30.073 1.00 97.19 82 ARG A N 1
ATOM 577 C CA . ARG A 1 82 ? 10.883 10.411 -31.531 1.00 97.19 82 ARG A CA 1
ATOM 578 C C . ARG A 1 82 ? 11.865 9.333 -31.990 1.00 97.19 82 ARG A C 1
ATOM 580 O O . ARG A 1 82 ? 11.525 8.578 -32.895 1.00 97.19 82 ARG A O 1
ATOM 587 N N . ALA A 1 83 ? 13.039 9.238 -31.366 1.00 95.06 83 ALA A N 1
ATOM 588 C CA . ALA A 1 83 ? 14.006 8.176 -31.634 1.00 95.06 83 ALA A CA 1
ATOM 589 C C . ALA A 1 83 ? 13.405 6.795 -31.328 1.00 95.06 83 ALA A C 1
ATOM 591 O O . ALA A 1 83 ? 13.405 5.930 -32.201 1.00 95.06 83 ALA A O 1
ATOM 592 N N . MET A 1 84 ? 12.752 6.635 -30.170 1.00 95.62 84 MET A N 1
ATOM 593 C CA . MET A 1 84 ? 11.999 5.416 -29.840 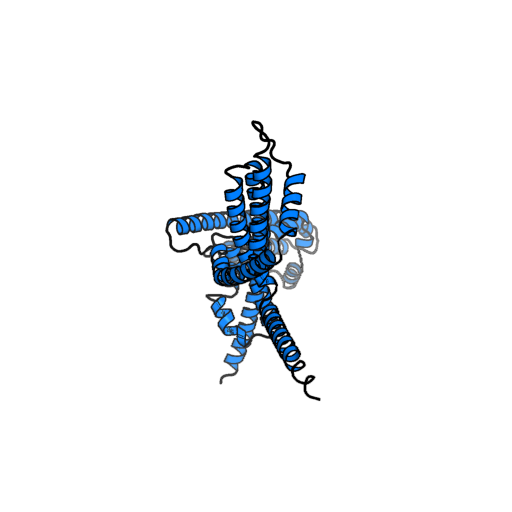1.00 95.62 84 MET A CA 1
ATOM 594 C C . MET A 1 84 ? 10.896 5.113 -30.866 1.00 95.62 84 MET A C 1
ATOM 596 O O . MET A 1 84 ? 10.709 3.962 -31.257 1.00 95.62 84 MET A O 1
ATOM 600 N N . GLY A 1 85 ? 10.171 6.135 -31.333 1.00 94.50 85 GLY A N 1
ATOM 601 C CA . GLY A 1 85 ? 9.128 5.991 -32.356 1.00 94.50 85 GLY A CA 1
ATOM 602 C C . GLY A 1 85 ? 9.648 5.557 -33.732 1.00 94.50 85 GLY A C 1
ATOM 603 O O . GLY A 1 85 ? 8.918 4.921 -34.487 1.00 94.50 85 GLY A O 1
ATOM 604 N N . ASN A 1 86 ? 10.914 5.841 -34.038 1.00 94.56 86 ASN A N 1
ATOM 605 C CA . ASN A 1 86 ? 11.571 5.462 -35.291 1.00 94.56 86 ASN A CA 1
ATOM 606 C C . ASN A 1 86 ? 12.235 4.075 -35.227 1.00 94.56 86 ASN A C 1
ATOM 608 O O . ASN A 1 86 ? 13.042 3.732 -36.095 1.00 94.56 86 ASN A O 1
ATOM 612 N N . THR A 1 87 ? 11.917 3.271 -34.210 1.00 93.69 87 THR A N 1
ATOM 613 C CA . THR A 1 87 ? 12.453 1.916 -34.079 1.00 93.69 87 THR A CA 1
ATOM 614 C C . THR A 1 87 ? 12.048 1.074 -35.290 1.00 93.69 87 THR A C 1
ATOM 616 O O . THR A 1 87 ? 10.875 1.004 -35.661 1.00 93.69 87 THR A O 1
ATOM 619 N N . SER A 1 88 ? 13.025 0.418 -35.919 1.00 94.56 88 SER A N 1
ATOM 620 C CA . SER A 1 88 ? 12.773 -0.467 -37.059 1.00 94.56 88 SER A CA 1
ATOM 621 C C . SER A 1 88 ? 11.868 -1.645 -36.669 1.00 94.56 88 SER A C 1
ATOM 623 O O . SER A 1 88 ? 11.779 -2.016 -35.497 1.00 94.56 88 SER A O 1
ATOM 625 N N . LEU A 1 89 ? 11.243 -2.302 -37.655 1.00 94.56 89 LEU A N 1
ATOM 626 C CA . LEU A 1 89 ? 10.436 -3.508 -37.408 1.00 94.56 89 LEU A CA 1
ATOM 627 C C . LEU A 1 89 ? 11.220 -4.569 -36.612 1.00 94.56 89 LEU A C 1
ATOM 629 O O . LEU A 1 89 ? 10.669 -5.201 -35.715 1.00 94.56 89 LEU A O 1
ATOM 633 N N . GLY A 1 90 ? 12.519 -4.720 -36.895 1.00 93.25 90 GLY A N 1
ATOM 634 C CA . GLY A 1 90 ? 13.400 -5.614 -36.144 1.00 93.25 90 GLY A CA 1
ATOM 635 C C . GLY A 1 90 ? 13.550 -5.210 -34.675 1.00 93.25 90 GLY A C 1
ATOM 636 O O . GLY A 1 90 ? 13.470 -6.067 -33.798 1.00 93.25 90 GLY A O 1
ATOM 637 N N . GLY A 1 91 ? 13.693 -3.913 -34.386 1.00 92.62 91 GLY A N 1
ATOM 638 C CA . GLY A 1 91 ? 13.746 -3.414 -33.011 1.00 92.62 91 GLY A CA 1
ATOM 639 C C . GLY A 1 91 ? 12.433 -3.620 -32.249 1.00 92.62 91 GLY A C 1
ATOM 640 O O . GLY A 1 91 ? 12.467 -3.986 -31.078 1.00 92.62 91 GLY A O 1
ATOM 641 N N . LEU A 1 92 ? 11.279 -3.495 -32.916 1.00 93.81 92 LEU A N 1
ATOM 642 C CA . LEU A 1 92 ? 9.979 -3.807 -32.311 1.00 93.81 92 LEU A CA 1
ATOM 643 C C . LEU A 1 92 ? 9.863 -5.295 -31.946 1.00 93.81 92 LEU A C 1
ATOM 645 O O . LEU A 1 92 ? 9.427 -5.626 -30.845 1.00 93.81 92 LEU A O 1
ATOM 649 N N . VAL A 1 93 ? 10.282 -6.195 -32.843 1.00 94.44 93 VAL A N 1
ATOM 650 C CA . VAL A 1 93 ? 10.297 -7.643 -32.574 1.00 94.44 93 VAL A CA 1
ATOM 651 C C . VAL A 1 93 ? 11.217 -7.965 -31.394 1.00 94.44 93 VAL A C 1
ATOM 653 O O . VAL A 1 93 ? 10.822 -8.707 -30.495 1.00 94.44 93 VAL A O 1
ATOM 656 N N . LEU A 1 94 ? 12.413 -7.370 -31.349 1.00 95.19 94 LEU A N 1
ATOM 657 C CA . LEU A 1 94 ? 13.337 -7.530 -30.223 1.00 95.19 94 LEU A CA 1
ATOM 658 C C . LEU A 1 94 ? 12.756 -6.989 -28.913 1.00 95.19 94 LEU A C 1
ATOM 660 O O . LEU A 1 94 ? 12.921 -7.629 -27.878 1.00 95.19 94 LEU A O 1
ATOM 664 N N . LEU A 1 95 ? 12.042 -5.861 -28.946 1.00 94.56 95 LEU A N 1
ATOM 665 C CA . LEU A 1 95 ? 11.381 -5.296 -27.771 1.00 94.56 95 LEU A CA 1
ATOM 666 C C . LEU A 1 95 ? 10.294 -6.235 -27.233 1.00 94.56 95 LEU A C 1
ATOM 668 O O . LEU A 1 95 ? 10.259 -6.492 -26.034 1.00 94.56 95 LEU A O 1
ATOM 672 N N . VAL A 1 96 ? 9.444 -6.792 -28.100 1.00 93.75 96 VAL A N 1
ATOM 673 C CA . VAL A 1 96 ? 8.424 -7.775 -27.694 1.00 93.75 96 VAL A CA 1
ATOM 674 C C . VAL A 1 96 ? 9.079 -9.012 -27.078 1.00 93.75 96 VAL A C 1
ATOM 676 O O . VAL A 1 96 ? 8.667 -9.454 -26.007 1.00 93.75 96 VAL A O 1
ATOM 679 N N . MET A 1 97 ? 10.139 -9.534 -27.703 1.00 94.88 97 MET A N 1
ATOM 680 C CA . MET A 1 97 ? 10.899 -10.662 -27.157 1.00 94.88 97 MET A CA 1
ATOM 681 C C . MET A 1 97 ? 11.517 -10.331 -25.793 1.00 94.88 97 MET A C 1
ATOM 683 O O . MET A 1 97 ? 11.442 -11.145 -24.874 1.00 94.88 97 MET A O 1
ATOM 687 N N . ALA A 1 98 ? 12.073 -9.128 -25.629 1.00 95.25 98 ALA A N 1
ATOM 688 C CA . ALA A 1 98 ? 12.607 -8.663 -24.355 1.00 95.25 98 ALA A CA 1
ATOM 689 C C . ALA A 1 98 ? 11.517 -8.589 -23.278 1.00 95.25 98 ALA A C 1
ATOM 691 O O . ALA A 1 98 ? 11.748 -9.046 -22.162 1.00 95.25 98 ALA A O 1
ATOM 692 N N . VAL A 1 99 ? 10.321 -8.084 -23.606 1.00 95.19 99 VAL A N 1
ATOM 693 C CA . VAL A 1 99 ? 9.183 -8.055 -22.674 1.00 95.19 99 VAL A CA 1
ATOM 694 C C . VAL A 1 99 ? 8.794 -9.467 -22.244 1.00 95.19 99 VAL A C 1
ATOM 696 O O . VAL A 1 99 ? 8.677 -9.696 -21.047 1.00 95.19 99 VAL A O 1
ATOM 699 N N . VAL A 1 100 ? 8.677 -10.425 -23.170 1.00 94.06 100 VAL A N 1
ATOM 700 C CA . VAL A 1 100 ? 8.336 -11.824 -22.843 1.00 94.06 100 VAL A CA 1
ATOM 701 C C . VAL A 1 100 ? 9.366 -12.453 -21.900 1.00 94.06 100 VAL A C 1
ATOM 703 O O . VAL A 1 100 ? 8.995 -13.035 -20.879 1.00 94.06 100 VAL A O 1
ATOM 706 N N . VAL A 1 101 ? 10.660 -12.306 -22.204 1.00 95.50 101 VAL A N 1
ATOM 707 C CA . VAL A 1 101 ? 11.744 -12.828 -21.355 1.00 95.50 101 VAL A CA 1
ATOM 708 C C . VAL A 1 101 ? 11.722 -12.165 -19.977 1.00 95.50 101 VAL A C 1
ATOM 710 O O . VAL A 1 101 ? 11.815 -12.845 -18.953 1.00 95.50 101 VAL A O 1
ATOM 713 N N . LEU A 1 102 ? 11.546 -10.842 -19.933 1.00 95.81 102 LEU A N 1
ATOM 714 C CA . LEU A 1 102 ? 11.437 -10.104 -18.680 1.00 95.81 102 LEU A CA 1
ATOM 715 C C . LEU A 1 102 ? 10.184 -10.492 -17.893 1.00 95.81 102 LEU A C 1
ATOM 717 O O . LEU A 1 102 ? 10.257 -10.499 -16.673 1.00 95.81 102 LEU A O 1
ATOM 721 N N . THR A 1 103 ? 9.071 -10.852 -18.538 1.00 94.62 103 THR A N 1
ATOM 722 C CA . THR A 1 103 ? 7.858 -11.346 -17.865 1.00 94.62 103 THR A CA 1
ATOM 723 C C . THR A 1 103 ? 8.108 -12.650 -17.142 1.00 94.62 103 THR A C 1
ATOM 725 O O . THR A 1 103 ? 7.794 -12.736 -15.955 1.00 94.62 103 THR A O 1
ATOM 728 N N . MET A 1 104 ? 8.745 -13.619 -17.798 1.00 93.88 104 MET A N 1
ATOM 729 C CA . MET A 1 104 ? 9.127 -14.874 -17.145 1.00 93.88 104 MET A CA 1
ATOM 730 C C . MET A 1 104 ? 10.030 -14.619 -15.931 1.00 93.88 104 MET A C 1
ATOM 732 O O . MET A 1 104 ? 9.824 -15.199 -14.866 1.00 93.88 104 MET A O 1
ATOM 736 N N . LEU A 1 105 ? 10.990 -13.697 -16.065 1.00 94.06 105 LEU A N 1
ATOM 737 C CA . LEU A 1 105 ? 11.887 -13.329 -14.974 1.00 94.06 105 LEU A CA 1
ATOM 738 C C . LEU A 1 105 ? 11.138 -12.646 -13.821 1.00 94.06 105 LEU A C 1
ATOM 740 O O . LEU A 1 105 ? 11.277 -13.048 -12.671 1.00 94.06 105 LEU A O 1
ATOM 744 N N . THR A 1 106 ? 10.322 -11.629 -14.108 1.00 94.19 106 THR A N 1
ATOM 745 C CA . THR A 1 106 ? 9.583 -10.888 -13.077 1.00 94.19 106 THR A CA 1
ATOM 746 C C . THR A 1 106 ? 8.574 -11.768 -12.352 1.00 94.19 106 THR A C 1
ATOM 748 O O . THR A 1 106 ? 8.428 -11.624 -11.143 1.00 94.19 106 THR A O 1
ATOM 751 N N . GLN A 1 107 ? 7.933 -12.710 -13.052 1.00 92.94 107 GLN A N 1
ATOM 752 C CA . GLN A 1 107 ? 7.028 -13.686 -12.442 1.00 92.94 107 GLN A CA 1
ATOM 753 C C . GLN A 1 107 ? 7.761 -14.617 -11.473 1.00 92.94 107 GLN A C 1
ATOM 755 O O . GLN A 1 107 ? 7.252 -14.886 -10.391 1.00 92.94 107 GLN A O 1
ATOM 760 N N . ALA A 1 108 ? 8.979 -15.058 -11.799 1.00 93.38 108 ALA A N 1
ATOM 761 C CA . ALA A 1 108 ? 9.778 -15.870 -10.880 1.00 93.38 108 ALA A CA 1
ATOM 762 C C . ALA A 1 108 ? 10.139 -15.117 -9.581 1.00 93.38 108 ALA A C 1
ATOM 764 O O . ALA A 1 108 ? 10.313 -15.736 -8.533 1.00 93.38 108 ALA A O 1
ATOM 765 N N . PHE A 1 109 ? 10.216 -13.782 -9.632 1.00 94.19 109 PHE A N 1
ATOM 766 C CA . PHE A 1 109 ? 10.522 -12.930 -8.479 1.00 94.19 109 PHE A CA 1
ATOM 767 C C . PHE A 1 109 ? 9.296 -12.320 -7.792 1.00 94.19 109 PHE A C 1
ATOM 769 O O . PHE A 1 109 ? 9.464 -11.655 -6.772 1.00 94.19 109 PHE A O 1
ATOM 776 N N . ALA A 1 110 ? 8.084 -12.533 -8.302 1.00 93.44 110 ALA A N 1
ATOM 777 C CA . ALA A 1 110 ? 6.825 -12.025 -7.748 1.00 93.44 110 ALA A CA 1
ATOM 778 C C . ALA A 1 110 ? 6.712 -12.267 -6.230 1.00 93.44 110 ALA A C 1
ATOM 780 O O . ALA A 1 110 ? 6.679 -11.339 -5.417 1.00 93.44 110 ALA A O 1
ATOM 781 N N . PHE A 1 111 ? 6.811 -13.537 -5.837 1.00 93.25 111 PHE A N 1
ATOM 782 C CA . PHE A 1 111 ? 6.722 -13.957 -4.441 1.00 93.25 111 PHE A CA 1
ATOM 783 C C . PHE A 1 111 ? 7.830 -13.362 -3.559 1.00 93.25 111 PHE A C 1
ATOM 785 O O . PHE A 1 111 ? 7.560 -12.812 -2.490 1.00 93.25 111 PHE A O 1
ATOM 792 N N . GLU A 1 112 ? 9.079 -13.398 -4.025 1.00 96.06 112 GLU A N 1
ATOM 793 C CA . GLU A 1 112 ? 10.208 -12.821 -3.285 1.00 96.06 112 GLU A CA 1
ATOM 794 C C . GLU A 1 112 ? 10.117 -11.291 -3.186 1.00 96.06 112 GLU A C 1
ATOM 796 O O . GLU A 1 112 ? 10.565 -10.704 -2.202 1.00 96.06 112 GLU A O 1
ATOM 801 N N . SER A 1 113 ? 9.463 -10.630 -4.147 1.00 96.31 113 SER A N 1
ATOM 802 C CA . SER A 1 113 ? 9.193 -9.189 -4.093 1.00 96.31 113 SER A CA 1
ATOM 803 C C . SER A 1 113 ? 8.282 -8.842 -2.920 1.00 96.31 113 SER A C 1
ATOM 805 O O . SER A 1 113 ? 8.546 -7.876 -2.200 1.00 96.31 113 SER A O 1
ATOM 807 N N . ILE A 1 114 ? 7.233 -9.642 -2.702 1.00 96.44 114 ILE A N 1
ATOM 808 C CA . ILE A 1 114 ? 6.322 -9.484 -1.564 1.00 96.44 114 ILE A CA 1
ATOM 809 C C . ILE A 1 114 ? 7.096 -9.692 -0.258 1.00 96.44 114 ILE A C 1
ATOM 811 O O . ILE A 1 114 ? 7.103 -8.795 0.584 1.00 96.44 114 ILE A O 1
ATOM 815 N N . ARG A 1 115 ? 7.846 -10.793 -0.126 1.00 96.31 115 ARG A N 1
ATOM 816 C CA . ARG A 1 115 ? 8.620 -11.105 1.092 1.00 96.31 115 ARG A CA 1
ATOM 817 C C . ARG A 1 115 ? 9.671 -10.048 1.427 1.00 96.31 115 ARG A C 1
ATOM 819 O O . ARG A 1 115 ? 9.803 -9.622 2.581 1.00 96.31 115 ARG A O 1
ATOM 826 N N . LEU A 1 116 ? 10.394 -9.565 0.419 1.00 97.06 116 LEU A N 1
ATOM 827 C CA . LEU A 1 116 ? 11.360 -8.479 0.567 1.00 97.06 116 LEU A CA 1
ATOM 828 C C . LEU A 1 116 ? 10.677 -7.203 1.088 1.00 97.06 116 LEU A C 1
ATOM 830 O O . LEU A 1 116 ? 11.199 -6.533 1.987 1.00 97.06 116 LEU A O 1
ATOM 834 N N . LEU A 1 117 ? 9.500 -6.873 0.548 1.00 97.38 117 LEU A N 1
ATOM 835 C CA . LEU A 1 117 ? 8.724 -5.699 0.945 1.00 97.38 117 LEU A CA 1
ATOM 836 C C . LEU A 1 117 ? 7.978 -5.863 2.267 1.00 97.38 117 LEU A C 1
ATOM 838 O O . LEU A 1 117 ? 7.677 -4.847 2.893 1.00 97.38 117 LEU A O 1
ATOM 842 N N . GLU A 1 118 ? 7.712 -7.085 2.716 1.00 96.88 118 GLU A N 1
ATOM 843 C CA . GLU A 1 118 ? 7.220 -7.391 4.060 1.00 96.88 118 GLU A CA 1
ATOM 844 C C . GLU A 1 118 ? 8.304 -7.167 5.112 1.00 96.88 118 GLU A C 1
ATOM 846 O O . GLU A 1 118 ? 8.027 -6.629 6.189 1.00 96.88 118 GLU A O 1
ATOM 851 N N . GLY A 1 119 ? 9.559 -7.459 4.770 1.00 96.75 119 GLY A N 1
ATOM 852 C CA . GLY A 1 119 ? 10.687 -7.292 5.682 1.00 96.75 119 GLY A CA 1
ATOM 853 C C . GLY A 1 119 ? 11.565 -8.519 5.863 1.00 96.75 119 GLY A C 1
ATOM 854 O O . GLY A 1 119 ? 12.457 -8.481 6.707 1.00 96.75 119 GLY A O 1
ATOM 855 N N . TYR A 1 120 ? 11.331 -9.591 5.105 1.00 95.38 120 TYR A N 1
ATOM 856 C CA . TYR A 1 120 ? 12.134 -10.808 5.158 1.00 95.38 120 TYR A CA 1
ATOM 857 C C . TYR A 1 120 ? 13.451 -10.610 4.396 1.00 95.38 120 TYR A C 1
ATOM 859 O O . TYR A 1 120 ? 13.638 -11.104 3.291 1.00 95.38 120 TYR A O 1
ATOM 867 N N . TRP A 1 121 ? 14.383 -9.852 4.978 1.00 95.69 121 TRP A N 1
ATOM 868 C CA . TRP A 1 121 ? 15.657 -9.479 4.337 1.00 95.69 121 TRP A CA 1
ATOM 869 C C . TRP A 1 121 ? 16.760 -10.543 4.458 1.00 95.69 121 TRP A C 1
ATOM 871 O O . TRP A 1 121 ? 17.924 -10.271 4.179 1.00 95.69 121 TRP A O 1
ATOM 881 N N . GLY A 1 122 ? 16.408 -11.767 4.849 1.00 91.31 122 GLY A N 1
ATOM 882 C CA . GLY A 1 122 ? 17.337 -12.888 4.986 1.00 91.31 122 GLY A CA 1
ATOM 883 C C . GLY A 1 122 ? 18.098 -12.921 6.317 1.00 91.31 122 GLY A C 1
ATOM 884 O O . GLY A 1 122 ? 17.863 -12.123 7.217 1.00 91.31 122 GLY A O 1
ATOM 885 N N . VAL A 1 123 ? 19.015 -13.887 6.429 1.00 94.00 123 VAL A N 1
ATOM 886 C CA . VAL A 1 123 ? 19.712 -14.267 7.679 1.00 94.00 123 VAL A CA 1
ATOM 887 C C . VAL A 1 123 ? 21.065 -13.578 7.882 1.00 94.00 123 VAL A C 1
ATOM 889 O O . VAL A 1 123 ? 21.832 -13.934 8.776 1.00 94.00 123 VAL A O 1
ATOM 892 N N . SER A 1 124 ? 21.425 -12.623 7.024 1.00 95.69 124 SER A N 1
ATOM 893 C CA . SER A 1 124 ? 22.705 -11.934 7.188 1.00 95.69 124 SER A CA 1
ATOM 894 C C . SER A 1 124 ? 22.627 -10.952 8.360 1.00 95.69 124 SER A C 1
ATOM 896 O O . SER A 1 124 ? 21.731 -10.112 8.417 1.00 95.69 124 SER A O 1
ATOM 898 N N . ARG A 1 125 ? 23.611 -11.012 9.268 1.00 96.94 125 ARG A N 1
ATOM 899 C CA . ARG A 1 125 ? 23.716 -10.126 10.443 1.00 96.94 125 ARG A CA 1
ATOM 900 C C . ARG A 1 125 ? 23.458 -8.634 10.162 1.00 96.94 125 ARG A C 1
ATOM 902 O O . ARG A 1 125 ? 22.750 -8.015 10.953 1.00 96.94 125 ARG A O 1
ATOM 909 N N . PRO A 1 126 ? 23.996 -8.010 9.089 1.00 97.06 126 PRO A N 1
ATOM 910 C CA . PRO A 1 126 ? 23.716 -6.595 8.833 1.00 97.06 126 PRO A CA 1
ATOM 911 C C . PRO A 1 126 ? 22.253 -6.331 8.450 1.00 97.06 126 PRO A C 1
ATOM 913 O O . PRO A 1 126 ? 21.705 -5.297 8.834 1.00 97.06 126 PRO A O 1
ATOM 916 N N . LEU A 1 127 ? 21.612 -7.243 7.712 1.00 96.19 127 LEU A N 1
ATOM 917 C CA . LEU A 1 127 ? 20.208 -7.101 7.317 1.00 96.19 127 LEU A CA 1
ATOM 918 C C . LEU A 1 127 ? 19.263 -7.390 8.485 1.00 96.19 127 LEU A C 1
ATOM 920 O O . LEU A 1 127 ? 18.280 -6.670 8.643 1.00 96.19 127 LEU A O 1
ATOM 924 N N . GLU A 1 128 ? 19.600 -8.356 9.340 1.00 96.25 128 GLU A N 1
ATOM 925 C CA . GLU A 1 128 ? 18.897 -8.629 10.598 1.00 96.25 128 GLU A CA 1
ATOM 926 C C . GLU A 1 128 ? 18.936 -7.407 11.526 1.00 96.25 128 GLU A C 1
ATOM 928 O O . GLU A 1 128 ? 17.893 -6.902 11.938 1.00 96.25 128 GLU A O 1
ATOM 933 N N . TRP A 1 129 ? 20.122 -6.825 11.742 1.00 96.88 129 TRP A N 1
ATOM 934 C CA . TRP A 1 129 ? 20.262 -5.589 12.516 1.00 96.88 129 TRP A CA 1
ATOM 935 C C . TRP A 1 129 ? 19.428 -4.437 11.936 1.00 96.88 129 TRP A C 1
ATOM 937 O O . TRP A 1 129 ? 18.787 -3.681 12.674 1.00 96.88 129 TRP A O 1
ATOM 947 N N . LEU A 1 130 ? 19.410 -4.289 10.606 1.00 97.19 130 LEU A N 1
ATOM 948 C CA . LEU A 1 130 ? 18.618 -3.255 9.943 1.00 97.19 130 LEU A CA 1
ATOM 949 C C . LEU A 1 130 ? 17.112 -3.500 10.117 1.00 97.19 130 LEU A C 1
ATOM 951 O O . LEU A 1 130 ? 16.356 -2.539 10.318 1.00 97.19 130 LEU A O 1
ATOM 955 N N . ALA A 1 131 ? 16.678 -4.760 10.036 1.00 96.38 131 ALA A N 1
ATOM 956 C CA . ALA A 1 131 ? 15.300 -5.167 10.273 1.00 96.38 131 ALA A CA 1
ATOM 957 C C . ALA A 1 131 ? 14.895 -4.844 11.717 1.00 96.38 131 ALA A C 1
ATOM 959 O O . ALA A 1 131 ? 13.915 -4.127 11.923 1.00 96.38 131 ALA A O 1
ATOM 960 N N . ASP A 1 132 ? 15.704 -5.220 12.704 1.00 96.62 132 ASP A N 1
ATOM 961 C CA . ASP A 1 132 ? 15.461 -4.925 14.118 1.00 96.62 132 ASP A CA 1
ATOM 962 C C . ASP A 1 132 ? 15.384 -3.426 14.401 1.00 96.62 132 ASP A C 1
ATOM 964 O O . ASP A 1 132 ? 14.450 -2.943 15.055 1.00 96.62 132 ASP A O 1
ATOM 968 N N . ALA A 1 133 ? 16.325 -2.650 13.858 1.00 97.44 133 ALA A N 1
ATOM 969 C CA . ALA A 1 133 ? 16.345 -1.201 14.012 1.00 97.44 133 ALA A CA 1
ATOM 970 C C . ALA A 1 133 ? 15.085 -0.548 13.418 1.00 97.44 133 ALA A C 1
ATOM 972 O O . ALA A 1 133 ? 14.532 0.407 13.986 1.00 97.44 133 ALA A O 1
ATOM 973 N N . ARG A 1 134 ? 14.598 -1.052 12.277 1.00 97.56 134 ARG A N 1
ATOM 974 C CA . ARG A 1 134 ? 13.353 -0.573 11.665 1.00 97.56 134 ARG A CA 1
ATOM 975 C C . ARG A 1 134 ? 12.111 -1.043 12.413 1.00 97.56 134 ARG A C 1
ATOM 977 O O . ARG A 1 134 ? 11.211 -0.226 12.611 1.00 97.56 134 ARG A O 1
ATOM 984 N N . ALA A 1 135 ? 12.071 -2.281 12.891 1.00 97.25 135 ALA A N 1
ATOM 985 C CA . ALA A 1 135 ? 10.989 -2.793 13.724 1.00 97.25 135 ALA A CA 1
ATOM 986 C C . ALA A 1 135 ? 10.876 -1.995 15.036 1.00 97.25 135 ALA A C 1
ATOM 988 O O . ALA A 1 135 ? 9.783 -1.580 15.420 1.00 97.25 135 ALA A O 1
ATOM 989 N N . GLU A 1 136 ? 11.995 -1.668 15.693 1.00 97.38 136 GLU A N 1
ATOM 990 C CA . GLU A 1 136 ? 12.020 -0.791 16.874 1.00 97.38 136 GLU A CA 1
ATOM 991 C C . GLU A 1 136 ? 11.496 0.613 16.546 1.00 97.38 136 GLU A C 1
ATOM 993 O O . GLU A 1 136 ? 10.702 1.189 17.295 1.00 97.38 136 GLU A O 1
ATOM 998 N N . ARG A 1 137 ? 11.890 1.175 15.396 1.00 97.94 137 ARG A N 1
ATOM 999 C CA . ARG A 1 137 ? 11.368 2.469 14.938 1.00 97.94 137 ARG A CA 1
ATOM 1000 C C . ARG A 1 137 ? 9.850 2.431 14.774 1.00 97.94 137 ARG A C 1
ATOM 1002 O O . ARG A 1 137 ? 9.179 3.363 15.220 1.00 97.94 137 ARG A O 1
ATOM 1009 N N . TRP A 1 138 ? 9.304 1.370 14.185 1.00 97.69 138 TRP A N 1
ATOM 1010 C CA . TRP A 1 138 ? 7.860 1.184 14.047 1.00 97.69 138 TRP A CA 1
ATOM 1011 C C . TRP A 1 138 ? 7.165 0.957 15.388 1.00 97.69 138 TRP A C 1
ATOM 1013 O O . TRP A 1 138 ? 6.129 1.573 15.629 1.00 97.69 138 TRP A O 1
ATOM 1023 N N . ARG A 1 139 ? 7.769 0.208 16.319 1.00 97.19 139 ARG A N 1
ATOM 1024 C CA . ARG A 1 139 ? 7.283 0.069 17.704 1.00 97.19 139 ARG A CA 1
ATOM 1025 C C . ARG A 1 139 ? 7.183 1.424 18.404 1.00 97.19 139 ARG A C 1
ATOM 1027 O O . ARG A 1 139 ? 6.151 1.748 19.001 1.00 97.19 139 ARG A O 1
ATOM 1034 N N . LYS A 1 140 ? 8.214 2.267 18.284 1.00 97.38 140 LYS A N 1
ATOM 1035 C CA . LYS A 1 140 ? 8.181 3.654 18.777 1.00 97.38 140 LYS A CA 1
ATOM 1036 C C . LYS A 1 140 ? 7.099 4.459 18.065 1.00 97.38 140 LYS A C 1
ATOM 1038 O O . LYS A 1 140 ? 6.338 5.155 18.737 1.00 97.38 140 LYS A O 1
ATOM 1043 N N . HIS A 1 141 ? 6.998 4.370 16.741 1.00 97.19 141 HIS A N 1
ATOM 1044 C CA . HIS A 1 141 ? 5.993 5.092 15.961 1.00 97.19 141 HIS A CA 1
ATOM 1045 C C . HIS A 1 141 ? 4.565 4.728 16.388 1.00 97.19 141 HIS A C 1
ATOM 1047 O O . HIS A 1 141 ? 3.774 5.624 16.681 1.00 97.19 141 HIS A O 1
ATOM 1053 N N . HIS A 1 142 ? 4.269 3.437 16.537 1.00 96.19 142 HIS A N 1
ATOM 1054 C CA . HIS A 1 142 ? 2.996 2.927 17.035 1.00 96.19 142 HIS A CA 1
ATOM 1055 C C . HIS A 1 142 ? 2.665 3.495 18.423 1.00 96.19 142 HIS A C 1
ATOM 1057 O O . HIS A 1 142 ? 1.595 4.072 18.621 1.00 96.19 142 HIS A O 1
ATOM 1063 N N . LYS A 1 143 ? 3.615 3.460 19.375 1.00 95.62 143 LYS A N 1
ATOM 1064 C CA . LYS A 1 143 ? 3.439 4.079 20.706 1.00 95.62 143 LYS A CA 1
ATOM 1065 C C . LYS A 1 143 ? 3.106 5.575 20.612 1.00 95.62 143 LYS A C 1
ATOM 1067 O O . LYS A 1 143 ? 2.267 6.069 21.365 1.00 95.62 143 LYS A O 1
ATOM 1072 N N . HIS A 1 144 ? 3.737 6.312 19.696 1.00 97.19 144 HIS A N 1
ATOM 1073 C CA . HIS A 1 144 ? 3.438 7.733 19.483 1.00 97.19 144 HIS A CA 1
ATOM 1074 C C . HIS A 1 144 ? 2.049 7.954 18.874 1.00 97.19 144 HIS A C 1
ATOM 1076 O O . HIS A 1 144 ? 1.334 8.858 19.314 1.00 97.19 144 HIS A O 1
ATOM 1082 N N . LEU A 1 145 ? 1.648 7.141 17.892 1.00 96.50 145 LEU A N 1
ATOM 1083 C CA . LEU A 1 145 ? 0.304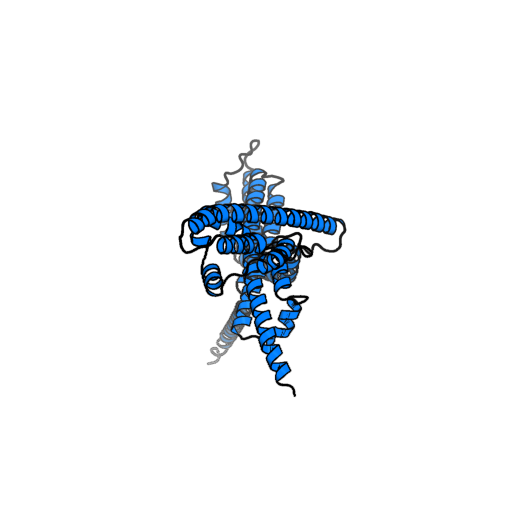 7.182 17.315 1.00 96.50 145 LEU A CA 1
ATOM 1084 C C . LEU A 1 145 ? -0.760 6.897 18.379 1.00 96.50 145 LEU A C 1
ATOM 1086 O O . LEU A 1 145 ? -1.713 7.667 18.487 1.00 96.50 145 LEU A O 1
ATOM 1090 N N . ALA A 1 146 ? -0.547 5.890 19.230 1.00 94.94 146 ALA A N 1
ATOM 1091 C CA . ALA A 1 146 ? -1.463 5.517 20.307 1.00 94.94 146 ALA A CA 1
ATOM 1092 C C . ALA A 1 146 ? -1.633 6.653 21.326 1.00 94.94 146 ALA A C 1
ATOM 1094 O O . ALA A 1 146 ? -2.754 7.047 21.650 1.00 94.94 146 ALA A O 1
ATOM 1095 N N . LYS A 1 147 ? -0.524 7.276 21.756 1.00 95.69 147 LYS A N 1
ATOM 1096 C CA . LYS A 1 147 ? -0.556 8.463 22.630 1.00 95.69 147 LYS A CA 1
ATOM 1097 C C . LYS A 1 147 ? -1.315 9.629 21.991 1.00 95.69 147 LYS A C 1
ATOM 1099 O O . LYS A 1 147 ? -2.105 10.299 22.658 1.00 95.69 147 LYS A O 1
ATOM 1104 N N . ARG A 1 148 ? -1.090 9.890 20.698 1.00 97.44 148 ARG A N 1
ATOM 1105 C CA . ARG A 1 148 ? -1.803 10.950 19.966 1.00 97.44 148 ARG A CA 1
ATOM 1106 C C . ARG A 1 148 ? -3.293 10.645 19.846 1.00 97.44 148 ARG A C 1
ATOM 1108 O O . ARG A 1 148 ? -4.085 11.561 20.052 1.00 97.44 148 ARG A O 1
ATOM 1115 N N . HIS A 1 149 ? -3.657 9.400 19.545 1.00 96.44 149 HIS A N 1
ATOM 1116 C CA . HIS A 1 149 ? -5.043 8.948 19.473 1.00 96.44 149 HIS A CA 1
ATOM 1117 C C . HIS A 1 149 ? -5.743 9.181 20.815 1.00 96.44 149 HIS A C 1
ATOM 1119 O O . HIS A 1 149 ? -6.701 9.946 20.862 1.00 96.44 149 HIS A O 1
ATOM 1125 N N . ALA A 1 150 ? -5.178 8.680 21.919 1.00 95.19 150 ALA A N 1
ATOM 1126 C CA . ALA A 1 150 ? -5.701 8.900 23.270 1.00 95.19 150 ALA A CA 1
ATOM 1127 C C . ALA A 1 150 ? -5.868 10.391 23.617 1.00 95.19 150 ALA A C 1
ATOM 1129 O O . ALA A 1 150 ? -6.878 10.789 24.200 1.00 95.19 150 ALA A O 1
ATOM 1130 N N . ARG A 1 151 ? -4.919 11.250 23.214 1.00 96.69 151 ARG A N 1
ATOM 1131 C CA . ARG A 1 151 ? -5.030 12.705 23.408 1.00 96.69 151 ARG A CA 1
ATOM 1132 C C . ARG A 1 151 ? -6.229 13.298 22.663 1.00 96.69 151 ARG A C 1
ATOM 1134 O O . ARG A 1 151 ? -6.945 14.116 23.239 1.00 96.69 151 ARG A O 1
ATOM 1141 N N . PHE A 1 152 ? -6.442 12.915 21.402 1.00 97.19 152 PHE A N 1
ATOM 1142 C CA . PHE A 1 152 ? -7.590 13.389 20.622 1.00 97.19 152 PHE A CA 1
ATOM 1143 C C . PHE A 1 152 ? -8.911 12.824 21.145 1.00 97.19 152 PHE A C 1
ATOM 1145 O O . PHE A 1 152 ? -9.862 13.591 21.263 1.00 97.19 152 PHE A O 1
ATOM 1152 N N . THR A 1 153 ? -8.954 11.555 21.556 1.00 96.12 153 THR A N 1
ATOM 1153 C CA . THR A 1 153 ? -10.127 10.948 22.204 1.00 96.12 153 THR A CA 1
ATOM 1154 C C . THR A 1 153 ? -10.485 11.684 23.491 1.00 96.12 153 THR A C 1
ATOM 1156 O O . THR A 1 153 ? -11.619 12.124 23.640 1.00 96.12 153 THR A O 1
ATOM 1159 N N . LYS A 1 154 ? -9.513 11.946 24.377 1.00 96.50 154 LYS A N 1
ATOM 1160 C CA . LYS A 1 154 ? -9.733 12.717 25.614 1.00 96.50 154 LYS A CA 1
ATOM 1161 C C . LYS A 1 154 ? -10.233 14.136 25.337 1.00 96.50 154 LYS A C 1
ATOM 1163 O O . LYS A 1 154 ? -11.105 14.633 26.047 1.00 96.50 154 LYS A O 1
ATOM 1168 N N . ALA A 1 155 ? -9.689 14.805 24.320 1.00 97.69 155 ALA A N 1
ATOM 1169 C CA . ALA A 1 155 ? -10.117 16.150 23.942 1.00 97.69 155 ALA A CA 1
ATOM 1170 C C . ALA A 1 155 ? -11.539 16.168 23.355 1.00 97.69 155 ALA A C 1
ATOM 1172 O O . ALA A 1 155 ? -12.328 17.041 23.719 1.00 97.69 155 ALA A O 1
ATOM 1173 N N . ALA A 1 156 ? -11.863 15.209 22.482 1.00 97.44 156 ALA A N 1
ATOM 1174 C CA . ALA A 1 156 ? -13.187 15.048 21.891 1.00 97.44 156 ALA A CA 1
ATOM 1175 C C . ALA A 1 156 ? -14.225 14.725 22.975 1.00 97.44 156 ALA A C 1
ATOM 1177 O O . ALA A 1 156 ? -15.228 15.427 23.088 1.00 97.44 156 ALA A O 1
ATOM 1178 N N . TRP A 1 157 ? -13.912 13.767 23.854 1.00 97.62 157 TRP A N 1
ATOM 1179 C CA . TRP A 1 157 ? -14.748 13.403 24.994 1.00 97.62 157 TRP A CA 1
ATOM 1180 C C . TRP A 1 157 ? -14.986 14.581 25.937 1.00 97.62 157 TRP A C 1
ATOM 1182 O O . TRP A 1 157 ? -16.121 14.850 26.303 1.00 97.62 157 TRP A O 1
ATOM 1192 N N . LYS A 1 158 ? -13.953 15.365 26.283 1.00 97.75 158 LYS A N 1
ATOM 1193 C CA . LYS A 1 158 ? -14.119 16.551 27.146 1.00 97.75 158 LYS A CA 1
ATOM 1194 C C . LYS A 1 158 ? -15.146 17.544 26.587 1.00 97.75 158 LYS A C 1
ATOM 1196 O O . LYS A 1 158 ? -15.796 18.241 27.363 1.00 97.75 158 LYS A O 1
ATOM 1201 N N . ARG A 1 159 ? -15.258 17.655 25.260 1.00 97.75 159 ARG A N 1
ATOM 1202 C CA . ARG A 1 159 ? -16.233 18.530 24.596 1.00 97.75 159 ARG A CA 1
ATOM 1203 C C . ARG A 1 159 ? -17.619 17.887 24.546 1.00 97.75 159 ARG A C 1
ATOM 1205 O O . ARG A 1 159 ? -18.564 18.556 24.945 1.00 97.75 159 ARG A O 1
ATOM 1212 N N . ALA A 1 160 ? -17.712 16.614 24.160 1.00 97.88 160 ALA A N 1
ATOM 1213 C CA . ALA A 1 160 ? -18.968 15.861 24.153 1.00 97.88 160 ALA A CA 1
ATOM 1214 C C . ALA A 1 160 ? -19.594 15.784 25.554 1.00 97.88 160 ALA A C 1
ATOM 1216 O O . ALA A 1 160 ? -20.753 16.134 25.726 1.00 97.88 160 ALA A O 1
ATOM 1217 N N . LYS A 1 161 ? -18.797 15.477 26.585 1.00 97.88 161 LYS A N 1
ATOM 1218 C CA . LYS A 1 161 ? -19.218 15.423 27.993 1.00 97.88 161 LYS A CA 1
ATOM 1219 C C . LYS A 1 161 ? -19.936 16.690 28.457 1.00 97.88 161 LYS A C 1
ATOM 1221 O O . LYS A 1 161 ? -20.871 16.596 29.236 1.00 97.88 161 LYS A O 1
ATOM 1226 N N . ARG A 1 162 ? -19.512 17.875 27.998 1.00 97.75 162 ARG A N 1
ATOM 1227 C CA . ARG A 1 162 ? -20.184 19.141 28.347 1.00 97.75 162 ARG A CA 1
ATOM 1228 C C . ARG A 1 162 ? -21.572 19.252 27.726 1.00 97.75 162 ARG A C 1
ATOM 1230 O O . ARG A 1 162 ? -22.439 19.840 28.349 1.00 97.75 162 ARG A O 1
ATOM 1237 N N . GLN A 1 163 ? -21.754 18.724 26.518 1.00 97.69 163 GLN A N 1
ATOM 1238 C CA . GLN A 1 163 ? -23.056 18.707 25.854 1.00 97.69 163 GLN A CA 1
ATOM 1239 C C . GLN A 1 163 ? -23.970 17.648 26.470 1.00 97.69 163 GLN A C 1
ATOM 1241 O O . GLN A 1 163 ? -25.129 17.937 26.714 1.00 97.69 163 GLN A O 1
ATOM 1246 N N . ILE A 1 164 ? -23.433 16.464 26.787 1.00 97.69 164 ILE A N 1
ATOM 1247 C CA . ILE A 1 164 ? -24.177 15.391 27.463 1.00 97.69 164 ILE A CA 1
ATOM 1248 C C . ILE A 1 164 ? -24.648 15.859 28.842 1.00 97.69 164 ILE A C 1
ATOM 1250 O O . ILE A 1 164 ? -25.820 15.743 29.152 1.00 97.69 164 ILE A O 1
ATOM 1254 N N . ALA A 1 165 ? -23.764 16.478 29.633 1.00 97.38 165 ALA A N 1
ATOM 1255 C CA . ALA A 1 165 ? -24.103 17.002 30.958 1.00 97.38 165 ALA A CA 1
ATOM 1256 C C . ALA A 1 165 ? -25.098 18.177 30.942 1.00 97.38 165 ALA A C 1
ATOM 1258 O O . ALA A 1 165 ? -25.569 18.575 32.002 1.00 97.38 165 ALA A O 1
ATOM 1259 N N . ALA A 1 166 ? -25.354 18.776 29.776 1.00 97.50 166 ALA A N 1
ATOM 1260 C CA . ALA A 1 166 ? -26.370 19.809 29.614 1.00 97.50 166 ALA A CA 1
ATOM 1261 C C . ALA A 1 166 ? -27.748 19.226 29.263 1.00 97.50 166 ALA A C 1
ATOM 1263 O O . ALA A 1 166 ? -28.718 19.978 29.236 1.00 97.50 166 ALA A O 1
ATOM 1264 N N . ARG A 1 167 ? -27.839 17.922 28.970 1.00 97.25 167 ARG A N 1
ATOM 1265 C CA . ARG A 1 167 ? -29.117 17.249 28.764 1.00 97.25 167 ARG A CA 1
ATOM 1266 C C . ARG A 1 167 ? -29.667 16.749 30.100 1.00 97.25 167 ARG A C 1
ATOM 1268 O O . ARG A 1 167 ? -28.911 16.259 30.935 1.00 97.25 167 ARG A O 1
ATOM 1275 N N . GLU A 1 168 ? -30.974 16.885 30.292 1.00 96.69 168 GLU A N 1
ATOM 1276 C CA . GLU A 1 168 ? -31.656 16.523 31.544 1.00 96.69 168 GLU A CA 1
ATOM 1277 C C . GLU A 1 168 ? -31.807 15.004 31.728 1.00 96.69 168 GLU A C 1
ATOM 1279 O O . GLU A 1 168 ? -31.969 14.529 32.847 1.00 96.69 168 GLU A O 1
ATOM 1284 N N . ASP A 1 169 ? -31.715 14.235 30.643 1.00 96.69 169 ASP A N 1
ATOM 1285 C CA . ASP A 1 169 ? -31.907 12.784 30.593 1.00 96.69 169 ASP A CA 1
ATOM 1286 C C . ASP A 1 169 ? -30.665 11.962 30.986 1.00 96.69 169 ASP A C 1
ATOM 1288 O O . ASP A 1 169 ? -30.771 10.737 31.079 1.00 96.69 169 ASP A O 1
ATOM 1292 N N . PHE A 1 170 ? -29.512 12.606 31.228 1.00 97.56 170 PHE A N 1
ATOM 1293 C CA . PHE A 1 170 ? -28.248 11.939 31.568 1.00 97.56 170 PHE A CA 1
ATOM 1294 C C . PHE A 1 170 ? -27.792 12.217 33.006 1.00 97.56 170 PHE A C 1
ATOM 1296 O O . PHE A 1 170 ? -27.410 13.336 33.360 1.00 97.56 170 PHE A O 1
ATOM 1303 N N . THR A 1 171 ? -27.737 11.159 33.819 1.00 96.75 171 THR A N 1
ATOM 1304 C CA . THR A 1 171 ? -27.226 11.205 35.196 1.00 96.75 171 THR A CA 1
ATOM 1305 C C . THR A 1 171 ? -25.692 11.285 35.238 1.00 96.75 171 THR A C 1
ATOM 1307 O O . THR A 1 171 ? -24.986 11.083 34.239 1.00 96.75 171 THR A O 1
ATOM 1310 N N . ARG A 1 172 ? -25.123 11.619 36.406 1.00 96.06 172 ARG A N 1
ATOM 1311 C CA . ARG A 1 172 ? -23.658 11.724 36.569 1.00 96.06 172 ARG A CA 1
ATOM 1312 C C . ARG A 1 172 ? -22.987 10.356 36.452 1.00 96.06 172 ARG A C 1
ATOM 1314 O O . ARG A 1 172 ? -21.857 10.274 35.964 1.00 96.06 172 ARG A O 1
ATOM 1321 N N . GLU A 1 173 ? -23.694 9.322 36.877 1.00 95.06 173 GLU A N 1
ATOM 1322 C CA . GLU A 1 173 ? -23.332 7.913 36.869 1.00 95.06 173 GLU A CA 1
ATOM 1323 C C . GLU A 1 173 ? -23.213 7.414 35.423 1.00 95.06 173 GLU A C 1
ATOM 1325 O O . GLU A 1 173 ? -22.147 6.931 35.036 1.00 95.06 173 GLU A O 1
ATOM 1330 N N . MET A 1 174 ? -24.214 7.681 34.574 1.00 95.75 174 MET A N 1
ATOM 1331 C CA . MET A 1 174 ? -24.165 7.381 33.133 1.00 95.75 174 MET A CA 1
ATOM 1332 C C . MET A 1 174 ? -22.965 8.049 32.443 1.00 95.75 174 MET A C 1
ATOM 1334 O O . MET A 1 174 ? -22.238 7.428 31.665 1.00 95.75 174 MET A O 1
ATOM 1338 N N . ILE A 1 175 ? -22.695 9.323 32.758 1.00 96.44 175 ILE A N 1
ATOM 1339 C CA . ILE A 1 175 ? -21.536 10.049 32.211 1.00 96.44 175 ILE A CA 1
ATOM 1340 C C . ILE A 1 175 ? -20.211 9.432 32.688 1.00 96.44 175 ILE A C 1
ATOM 1342 O O . ILE A 1 175 ? -19.216 9.455 31.951 1.00 96.44 175 ILE A O 1
ATOM 1346 N N . ALA A 1 176 ? -20.161 8.917 33.920 1.00 93.81 176 ALA A N 1
ATOM 1347 C CA . ALA A 1 176 ? -18.991 8.227 34.447 1.00 93.81 176 ALA A CA 1
ATOM 1348 C C . ALA A 1 176 ? -18.754 6.895 33.718 1.00 93.81 176 ALA A C 1
ATOM 1350 O O . ALA A 1 176 ? -17.616 6.650 33.311 1.00 93.81 176 ALA A O 1
ATOM 1351 N N . VAL A 1 177 ? -19.807 6.107 33.473 1.00 92.25 177 VAL A N 1
ATOM 1352 C CA . VAL A 1 177 ? -19.740 4.857 32.693 1.00 92.25 177 VAL A CA 1
ATOM 1353 C C . VAL A 1 177 ? -19.270 5.128 31.263 1.00 92.25 177 VAL A C 1
ATOM 1355 O O . VAL A 1 177 ? -18.263 4.562 30.839 1.00 92.25 177 VAL A O 1
ATOM 1358 N N . LEU A 1 178 ? -19.864 6.100 30.559 1.00 94.31 178 LEU A N 1
ATOM 1359 C CA . LEU A 1 178 ? -19.411 6.503 29.219 1.00 94.31 178 LEU A CA 1
ATOM 1360 C C . LEU A 1 178 ? -17.937 6.929 29.201 1.00 94.31 178 LEU A C 1
ATOM 1362 O O . LEU A 1 178 ? -17.179 6.582 28.295 1.00 94.31 178 LEU A O 1
ATOM 1366 N N . GLN A 1 179 ? -17.490 7.683 30.210 1.00 94.19 179 GLN A N 1
ATOM 1367 C CA . GLN A 1 179 ? -16.091 8.097 30.303 1.00 94.19 179 GLN A CA 1
ATOM 1368 C C . GLN A 1 179 ? -15.150 6.891 30.414 1.00 94.19 179 GLN A C 1
ATOM 1370 O O . GLN A 1 179 ? -14.076 6.910 29.803 1.00 94.19 179 GLN A O 1
ATOM 1375 N N . VAL A 1 180 ? -15.534 5.880 31.194 1.00 91.00 180 VAL A N 1
ATOM 1376 C CA . VAL A 1 180 ? -14.777 4.635 31.358 1.00 91.00 180 VAL A CA 1
ATOM 1377 C C . VAL A 1 180 ? -14.779 3.840 30.049 1.00 91.00 180 VAL A C 1
ATOM 1379 O O . VAL A 1 180 ? -13.698 3.544 29.546 1.00 91.00 180 VAL A O 1
ATOM 1382 N N . GLN A 1 181 ? -15.932 3.629 29.408 1.00 90.81 181 GLN A N 1
ATOM 1383 C CA . GLN A 1 181 ? -16.033 2.919 28.124 1.00 90.81 181 GLN A CA 1
ATOM 1384 C C . GLN A 1 181 ? -15.199 3.584 27.009 1.00 90.81 181 GLN A C 1
ATOM 1386 O O . GLN A 1 181 ? -14.482 2.925 26.253 1.00 90.81 181 GLN A O 1
ATOM 1391 N N . ILE A 1 182 ? -15.221 4.917 26.917 1.00 91.88 182 ILE A N 1
ATOM 1392 C CA . ILE A 1 182 ? -14.563 5.662 25.829 1.00 91.88 182 ILE A CA 1
ATOM 1393 C C . ILE A 1 182 ? -13.051 5.788 26.042 1.00 91.88 182 ILE A C 1
ATOM 1395 O O . ILE A 1 182 ? -12.282 5.760 25.077 1.00 91.88 182 ILE A O 1
ATOM 1399 N N . LEU A 1 183 ? -12.603 5.978 27.288 1.00 90.75 183 LEU A N 1
ATOM 1400 C CA . LEU A 1 183 ? -11.181 6.162 27.601 1.00 90.75 183 LEU A CA 1
ATOM 1401 C C . LEU A 1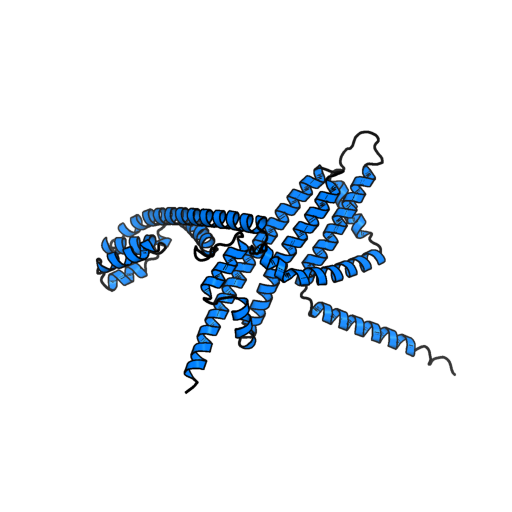 183 ? -10.472 4.854 27.986 1.00 90.75 183 LEU A C 1
ATOM 1403 O O . LEU A 1 183 ? -9.246 4.793 27.880 1.00 90.75 183 LEU A O 1
ATOM 1407 N N . GLY A 1 184 ? -11.216 3.835 28.420 1.00 82.62 184 GLY A N 1
ATOM 1408 C CA . GLY A 1 184 ? -10.714 2.550 28.916 1.00 82.62 184 GLY A CA 1
ATOM 1409 C C . GLY A 1 184 ? -10.562 1.469 27.845 1.00 82.62 184 GLY A C 1
ATOM 1410 O O . GLY A 1 184 ? -9.621 0.681 27.920 1.00 82.62 184 GLY A O 1
ATOM 1411 N N . SER A 1 185 ? -11.390 1.485 26.797 1.00 72.69 185 SER A N 1
ATOM 1412 C CA . SER A 1 185 ? -11.533 0.393 25.811 1.00 72.69 185 SER A CA 1
ATOM 1413 C C . SER A 1 185 ? -10.293 0.026 24.975 1.00 72.69 185 SER A C 1
ATOM 1415 O O . SER A 1 185 ? -10.314 -0.987 24.285 1.00 72.69 185 SER A O 1
ATOM 1417 N N . ARG A 1 186 ? -9.186 0.785 25.018 1.00 67.00 186 ARG A N 1
ATOM 1418 C CA . ARG A 1 186 ? -7.953 0.462 24.254 1.00 67.00 186 ARG A CA 1
ATOM 1419 C C . ARG A 1 186 ? -6.687 0.240 25.086 1.00 67.00 186 ARG A C 1
ATOM 1421 O O . ARG A 1 186 ? -5.625 0.012 24.510 1.00 67.00 186 ARG A O 1
ATOM 1428 N N . SER A 1 187 ? -6.747 0.309 26.413 1.00 64.50 187 SER A N 1
ATOM 1429 C CA . SER A 1 187 ? -5.600 -0.062 27.253 1.00 64.50 187 SER A CA 1
ATOM 1430 C C . SER A 1 187 ? -5.871 -1.421 27.884 1.00 64.50 187 SER A C 1
ATOM 1432 O O . SER A 1 187 ? -6.923 -1.597 28.485 1.00 64.50 187 SER A O 1
ATOM 1434 N N . ALA A 1 188 ? -4.925 -2.364 27.820 1.00 60.69 188 ALA A N 1
ATOM 1435 C CA . ALA A 1 188 ? -5.035 -3.626 28.565 1.00 60.69 188 ALA A CA 1
ATOM 1436 C C . ALA A 1 188 ? -5.249 -3.354 30.068 1.00 60.69 188 ALA A C 1
ATOM 1438 O O . ALA A 1 188 ? -6.159 -3.904 30.679 1.00 60.69 188 ALA A O 1
ATOM 1439 N N . ALA A 1 189 ? -4.522 -2.374 30.616 1.00 60.19 189 ALA A N 1
ATOM 1440 C CA . ALA A 1 189 ? -4.736 -1.868 31.974 1.00 60.19 189 ALA A CA 1
ATOM 1441 C C . ALA A 1 189 ? -6.075 -1.120 32.147 1.00 60.19 189 ALA A C 1
ATOM 1443 O O . ALA A 1 189 ? -6.576 -0.979 33.256 1.00 60.19 189 ALA A O 1
ATOM 1444 N N . GLY A 1 190 ? -6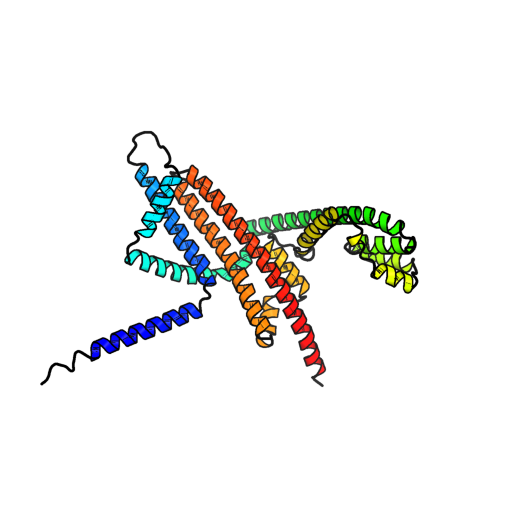.648 -0.619 31.051 1.00 61.47 190 GLY A N 1
ATOM 1445 C CA . GLY A 1 190 ? -7.971 -0.005 31.025 1.00 61.47 190 GLY A CA 1
ATOM 1446 C C . GLY A 1 190 ? -9.088 -1.026 31.203 1.00 61.47 190 GLY A C 1
ATOM 1447 O O . GLY A 1 190 ? -10.041 -0.706 31.894 1.00 61.47 190 GLY A O 1
ATOM 1448 N N . SER A 1 191 ? -8.945 -2.246 30.673 1.00 64.50 191 SER A N 1
ATOM 1449 C CA . SER A 1 191 ? -9.961 -3.303 30.815 1.00 64.50 191 SER A CA 1
ATOM 1450 C C . SER A 1 191 ? -10.149 -3.765 32.267 1.00 64.50 191 SER A C 1
ATOM 1452 O O . SER A 1 191 ? -11.277 -3.852 32.738 1.00 64.50 191 SER A O 1
ATOM 1454 N N . GLU A 1 192 ? -9.063 -3.951 33.027 1.00 73.81 192 GLU A N 1
ATOM 1455 C CA . GLU A 1 192 ? -9.149 -4.334 34.446 1.00 73.81 192 GLU A CA 1
ATOM 1456 C C . GLU A 1 192 ? -9.754 -3.225 35.318 1.00 73.81 192 GLU A C 1
ATOM 1458 O O . GLU A 1 192 ? -10.517 -3.493 36.249 1.00 73.81 192 GLU A O 1
ATOM 1463 N N . LEU A 1 193 ? -9.421 -1.966 35.014 1.00 70.31 193 LEU A N 1
ATOM 1464 C CA . LEU A 1 193 ? -10.011 -0.804 35.678 1.00 70.31 193 LEU A CA 1
ATOM 1465 C C . LEU A 1 193 ? -11.481 -0.615 35.287 1.00 70.31 193 LEU A C 1
ATOM 1467 O O . LEU A 1 193 ? -12.273 -0.279 36.164 1.00 70.31 193 LEU A O 1
ATOM 1471 N N . SER A 1 194 ? -11.838 -0.867 34.020 1.00 72.19 194 SER A N 1
ATOM 1472 C CA . SER A 1 194 ? -13.223 -0.865 33.527 1.00 72.19 194 SER A CA 1
ATOM 1473 C C . SER A 1 194 ? -14.042 -1.861 34.326 1.00 72.19 194 SER A C 1
ATOM 1475 O O . SER A 1 194 ? -14.964 -1.446 35.011 1.00 72.19 194 SER A O 1
ATOM 1477 N N . ASN A 1 195 ? -13.608 -3.125 34.383 1.00 74.69 195 ASN A N 1
ATOM 1478 C CA . ASN A 1 195 ? -14.331 -4.175 35.097 1.00 74.69 195 ASN A CA 1
ATOM 1479 C C . ASN A 1 195 ? -14.517 -3.835 36.581 1.00 74.69 195 ASN A C 1
ATOM 1481 O O . ASN A 1 195 ? -15.620 -3.936 37.105 1.00 74.69 195 ASN A O 1
ATOM 1485 N N . ARG A 1 196 ? -13.467 -3.369 37.274 1.00 77.00 196 ARG A N 1
ATOM 1486 C CA . ARG A 1 196 ? -13.579 -3.004 38.700 1.00 77.00 196 ARG A CA 1
ATOM 1487 C C . ARG A 1 196 ? -14.506 -1.821 38.957 1.00 77.00 196 ARG A C 1
ATOM 1489 O O . ARG A 1 196 ? -15.083 -1.736 40.040 1.00 77.00 196 ARG A O 1
ATOM 1496 N N . GLN A 1 197 ? -14.561 -0.870 38.032 1.00 71.31 197 GLN A N 1
ATOM 1497 C CA . GLN A 1 197 ? -15.344 0.348 38.198 1.00 71.31 197 GLN A CA 1
ATOM 1498 C C . GLN A 1 197 ? -16.790 0.165 37.728 1.00 71.31 197 GLN A C 1
ATOM 1500 O O . GLN A 1 197 ? -17.689 0.685 38.382 1.00 71.31 197 GLN A O 1
ATOM 1505 N N . GLU A 1 198 ? -17.015 -0.619 36.675 1.00 71.19 198 GLU A N 1
ATOM 1506 C CA . GLU A 1 198 ? -18.337 -1.072 36.231 1.00 71.19 198 GLU A CA 1
ATOM 1507 C C . GLU A 1 198 ? -19.025 -1.884 37.328 1.00 71.19 198 GLU A C 1
ATOM 1509 O O . GLU A 1 198 ? -20.162 -1.584 37.666 1.00 71.19 198 GLU A O 1
ATOM 1514 N N . SER A 1 199 ? -18.315 -2.787 38.020 1.00 70.00 199 SER A N 1
ATOM 1515 C CA . SER A 1 199 ? -18.883 -3.518 39.168 1.00 70.00 199 SER A CA 1
ATOM 1516 C C . SER A 1 199 ? -19.293 -2.636 40.359 1.00 70.00 199 SER A C 1
ATOM 1518 O O . SER A 1 199 ? -19.836 -3.151 41.330 1.00 70.00 199 SER A O 1
ATOM 1520 N N . ARG A 1 200 ? -18.990 -1.331 40.351 1.00 80.31 200 ARG A N 1
ATOM 1521 C CA . ARG A 1 200 ? -19.375 -0.394 41.421 1.00 80.31 200 ARG A CA 1
ATOM 1522 C C . ARG A 1 200 ? -20.505 0.553 41.034 1.00 80.31 200 ARG A C 1
ATOM 1524 O O . ARG A 1 200 ? -21.001 1.253 41.912 1.00 80.31 200 ARG A O 1
ATOM 1531 N N . LEU A 1 201 ? -20.854 0.635 39.755 1.00 83.81 201 LEU A N 1
ATOM 1532 C CA . LEU A 1 201 ? -21.892 1.527 39.252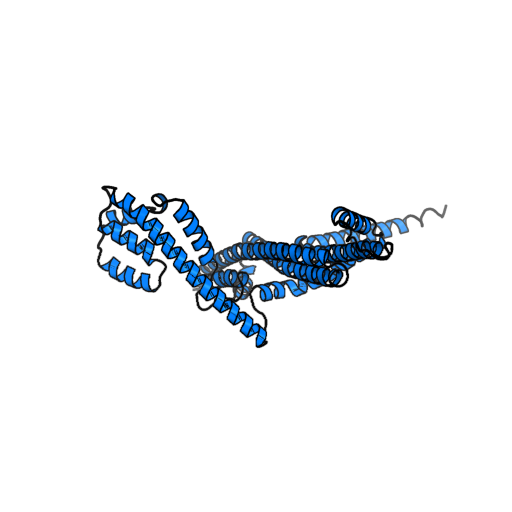 1.00 83.81 201 LEU A CA 1
ATOM 1533 C C . LEU A 1 201 ? -23.020 0.654 38.707 1.00 83.81 201 LEU A C 1
ATOM 1535 O O . LEU A 1 201 ? -23.020 0.303 37.533 1.00 83.81 201 LEU A O 1
ATOM 1539 N N . GLU A 1 202 ? -23.951 0.278 39.582 1.00 88.69 202 GLU A N 1
ATOM 1540 C CA . GLU A 1 202 ? -25.192 -0.383 39.177 1.00 88.69 202 GLU A CA 1
ATOM 1541 C C . GLU A 1 202 ? -26.069 0.656 38.465 1.00 88.69 202 GLU A C 1
ATOM 1543 O O . GLU A 1 202 ? -26.695 1.499 39.106 1.00 88.69 202 GLU A O 1
ATOM 1548 N N . LEU A 1 203 ? -26.035 0.650 37.132 1.00 92.69 203 LEU A N 1
ATOM 1549 C CA . LEU A 1 203 ? -27.011 1.362 36.313 1.00 92.69 203 LEU A CA 1
ATOM 1550 C C . LEU A 1 203 ? -28.274 0.510 36.204 1.00 92.69 203 LEU A C 1
ATOM 1552 O O . LEU A 1 203 ? -28.201 -0.715 36.117 1.00 92.69 203 LEU A O 1
ATOM 1556 N N . THR A 1 204 ? -29.430 1.163 36.180 1.00 95.81 204 THR A N 1
ATOM 1557 C CA . THR A 1 204 ? -30.676 0.489 35.799 1.00 95.81 204 THR A CA 1
ATOM 1558 C C . THR A 1 204 ? -30.626 0.070 34.324 1.00 95.81 204 THR A C 1
ATOM 1560 O O . THR A 1 204 ? -29.936 0.704 33.523 1.00 95.81 204 THR A O 1
ATOM 1563 N N . ASP A 1 205 ? -31.379 -0.963 33.934 1.00 95.94 205 ASP A N 1
ATOM 1564 C CA . ASP A 1 205 ? -31.428 -1.427 32.534 1.00 95.94 205 ASP A CA 1
ATOM 1565 C C . ASP A 1 205 ? -31.824 -0.297 31.563 1.00 95.94 205 ASP A C 1
ATOM 1567 O O . ASP A 1 205 ? -31.292 -0.191 30.457 1.00 95.94 205 ASP A O 1
ATOM 1571 N N . GLU A 1 206 ? -32.712 0.604 32.001 1.00 96.62 206 GLU A N 1
ATOM 1572 C CA . GLU A 1 206 ? -33.110 1.785 31.229 1.00 96.62 206 GLU A CA 1
ATOM 1573 C C . GLU A 1 206 ? -31.951 2.776 31.035 1.00 96.62 206 GLU A C 1
ATOM 1575 O O . GLU A 1 206 ? -31.756 3.300 29.936 1.00 96.62 206 GLU A O 1
ATOM 1580 N N . GLU A 1 207 ? -31.162 3.043 32.079 1.00 96.19 207 GLU A N 1
ATOM 1581 C CA . GLU A 1 207 ? -29.982 3.911 31.984 1.00 96.19 207 GLU A CA 1
ATOM 1582 C C . GLU A 1 207 ? -28.893 3.287 31.112 1.00 96.19 207 GLU A C 1
ATOM 1584 O O . GLU A 1 207 ? -28.267 3.993 30.318 1.00 96.19 207 GLU A O 1
ATOM 1589 N N . GLN A 1 208 ? -28.689 1.974 31.222 1.00 95.44 208 GLN A N 1
ATOM 1590 C CA . GLN A 1 208 ? -27.735 1.249 30.392 1.00 95.44 208 GLN A CA 1
ATOM 1591 C C . GLN A 1 208 ? -28.137 1.318 28.909 1.00 95.44 208 GLN A C 1
ATOM 1593 O O . GLN A 1 208 ? -27.305 1.690 28.082 1.00 95.44 208 GLN A O 1
ATOM 1598 N N . SER A 1 209 ? -29.419 1.103 28.579 1.00 96.06 209 SER A N 1
ATOM 1599 C CA . SER A 1 209 ? -29.933 1.257 27.205 1.00 96.06 209 SER A CA 1
ATOM 1600 C C . SER A 1 209 ? -29.667 2.660 26.655 1.00 96.06 209 SER A C 1
ATOM 1602 O O . SER A 1 209 ? -29.175 2.816 25.540 1.00 96.06 209 SER A O 1
ATOM 1604 N N . ARG A 1 210 ? -29.906 3.706 27.457 1.00 96.50 210 ARG A N 1
ATOM 1605 C CA . ARG A 1 210 ? -29.630 5.097 27.051 1.00 96.50 210 ARG A CA 1
ATOM 1606 C C . ARG A 1 210 ? -28.142 5.372 26.836 1.00 96.50 210 ARG A C 1
ATOM 1608 O O . ARG A 1 210 ? -27.785 6.145 25.946 1.00 96.50 210 ARG A O 1
ATOM 1615 N N . VAL A 1 211 ? -27.271 4.793 27.665 1.00 95.62 211 VAL A N 1
ATOM 1616 C CA . VAL A 1 211 ? -25.811 4.881 27.502 1.00 95.62 211 VAL A CA 1
ATOM 1617 C C . VAL A 1 211 ? -25.381 4.225 26.190 1.00 95.62 211 VAL A C 1
ATOM 1619 O O . VAL A 1 211 ? -24.604 4.829 25.449 1.00 95.62 211 VAL A O 1
ATOM 1622 N N . ASP A 1 212 ? -25.921 3.047 25.885 1.00 94.88 212 ASP A N 1
ATOM 1623 C CA . ASP A 1 212 ? -25.571 2.268 24.695 1.00 94.88 212 ASP A CA 1
ATOM 1624 C C . ASP A 1 212 ? -26.114 2.894 23.397 1.00 94.88 212 ASP A C 1
ATOM 1626 O O . ASP A 1 212 ? -25.448 2.861 22.360 1.00 94.88 212 ASP A O 1
ATOM 1630 N N . GLU A 1 213 ? -27.282 3.539 23.452 1.00 96.62 213 GLU A N 1
ATOM 1631 C CA . GLU A 1 213 ? -27.874 4.276 22.327 1.00 96.62 213 GLU A CA 1
ATOM 1632 C C . GLU A 1 213 ? -27.143 5.594 22.008 1.00 96.62 213 GLU A C 1
ATOM 1634 O O . GLU A 1 213 ? -27.217 6.105 20.882 1.00 96.62 213 GLU A O 1
ATOM 1639 N N . LEU A 1 214 ? -26.425 6.178 22.973 1.00 96.94 214 LEU A N 1
ATOM 1640 C CA . LEU A 1 214 ? -25.782 7.473 22.786 1.00 96.94 214 LEU A CA 1
ATOM 1641 C C . LEU A 1 214 ? -24.479 7.372 21.978 1.00 96.94 214 LEU A C 1
ATOM 1643 O O . LEU A 1 214 ? -23.391 7.153 22.520 1.00 96.94 214 LEU A O 1
ATOM 1647 N N . ASP A 1 215 ? -24.531 7.752 20.698 1.00 96.88 215 ASP A N 1
ATOM 1648 C CA . ASP A 1 215 ? -23.307 8.048 19.948 1.00 96.88 215 ASP A CA 1
ATOM 1649 C C . ASP A 1 215 ? -22.731 9.423 20.330 1.00 96.88 215 ASP A C 1
ATOM 1651 O O . ASP A 1 215 ? -22.959 10.453 19.684 1.00 96.88 215 ASP A O 1
ATOM 1655 N N . TRP A 1 216 ? -21.904 9.440 21.377 1.00 96.81 216 TRP A N 1
ATOM 1656 C CA . TRP A 1 216 ? -21.190 10.637 21.833 1.00 96.81 216 TRP A CA 1
ATOM 1657 C C . TRP A 1 216 ? -20.366 11.319 20.728 1.00 96.81 216 TRP A C 1
ATOM 1659 O O . TRP A 1 216 ? -20.023 12.501 20.860 1.00 96.81 216 TRP A O 1
ATOM 1669 N N . ARG A 1 217 ? -20.010 10.602 19.648 1.00 97.06 217 ARG A N 1
ATOM 1670 C CA . ARG A 1 217 ? -19.248 11.159 18.525 1.00 97.06 217 ARG A CA 1
ATOM 1671 C C . ARG A 1 217 ? -20.056 12.250 17.836 1.00 97.06 217 ARG A C 1
ATOM 1673 O O . ARG A 1 217 ? -19.469 13.256 17.462 1.00 97.06 217 ARG A O 1
ATOM 1680 N N . LEU A 1 218 ? -21.380 12.136 17.765 1.00 97.44 218 LEU A N 1
ATOM 1681 C CA . LEU A 1 218 ? -22.243 13.176 17.191 1.00 97.44 218 LEU A CA 1
ATOM 1682 C C . LEU A 1 218 ? -22.196 14.494 17.984 1.00 97.44 218 LEU A C 1
ATOM 1684 O O . LEU A 1 218 ? -22.441 15.563 17.431 1.00 97.44 218 LEU A O 1
ATOM 1688 N N . LEU A 1 219 ? -21.820 14.433 19.265 1.00 97.88 219 LEU A N 1
ATOM 1689 C CA . LEU A 1 219 ? -21.697 15.588 20.163 1.00 97.88 219 LEU A CA 1
ATOM 1690 C C . LEU A 1 219 ? -20.267 16.151 20.224 1.00 97.88 219 LEU A C 1
ATOM 1692 O O . LEU A 1 219 ? -20.010 17.192 20.837 1.00 97.88 219 LEU A O 1
ATOM 1696 N N . ALA A 1 220 ? -19.290 15.471 19.623 1.00 97.88 220 ALA A N 1
ATOM 1697 C CA . ALA A 1 220 ? -17.905 15.918 19.610 1.00 97.88 220 ALA A CA 1
ATOM 1698 C C . ALA A 1 220 ? -17.607 16.810 18.386 1.00 97.88 220 ALA A C 1
ATOM 1700 O O . ALA A 1 220 ? -18.178 16.628 17.315 1.00 97.88 220 ALA A O 1
ATOM 1701 N N . PRO A 1 221 ? -16.650 17.755 18.483 1.00 98.00 221 PRO A N 1
ATOM 1702 C CA . PRO A 1 221 ? -16.249 18.560 17.332 1.00 98.00 221 PRO A CA 1
ATOM 1703 C C . PRO A 1 221 ? -15.711 17.696 16.181 1.00 98.00 221 PRO A C 1
ATOM 1705 O O . PRO A 1 221 ? -14.746 16.944 16.369 1.00 98.00 221 PRO A O 1
ATOM 1708 N N . GLY A 1 222 ? -16.263 17.876 14.977 1.00 97.62 222 GLY A N 1
ATOM 1709 C CA . GLY A 1 222 ? -15.927 17.073 13.794 1.00 97.62 222 GLY A CA 1
ATOM 1710 C C . GLY A 1 222 ? -14.431 17.036 13.453 1.00 97.62 222 GLY A C 1
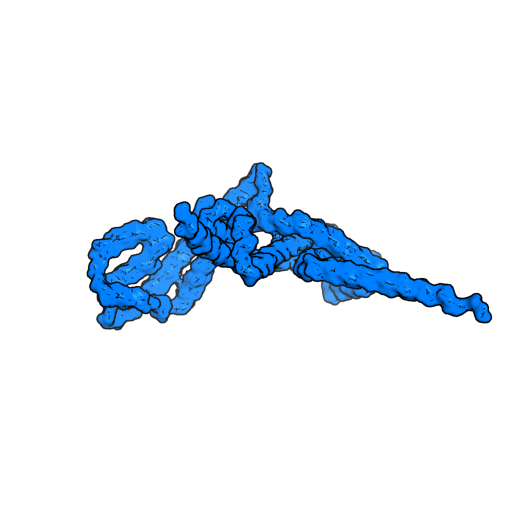ATOM 1711 O O . GLY A 1 222 ? -13.903 15.985 13.100 1.00 97.62 222 GLY A O 1
ATOM 1712 N N . GLU A 1 223 ? -13.693 18.134 13.653 1.00 98.12 223 GLU A N 1
ATOM 1713 C CA . GLU A 1 223 ? -12.244 18.169 13.390 1.00 98.12 223 GLU A CA 1
ATOM 1714 C C . GLU A 1 223 ? -11.440 17.248 14.328 1.00 98.12 223 GLU A C 1
ATOM 1716 O O . GLU A 1 223 ? -10.452 16.636 13.911 1.00 98.12 223 GLU A O 1
ATOM 1721 N N . LEU A 1 224 ? -11.853 17.110 15.594 1.00 97.62 224 LEU A N 1
ATOM 1722 C CA . LEU A 1 224 ? -11.193 16.197 16.534 1.00 97.62 224 LEU A CA 1
ATOM 1723 C C . LEU A 1 224 ? -11.488 14.742 16.174 1.00 97.62 224 LEU A C 1
ATOM 1725 O O . LEU A 1 224 ? -10.577 13.914 16.225 1.00 97.62 224 LEU A O 1
ATOM 1729 N N . LEU A 1 225 ? -12.724 14.450 15.765 1.00 97.56 225 LEU A N 1
ATOM 1730 C CA . LEU A 1 225 ? -13.128 13.121 15.311 1.00 97.56 225 LEU A CA 1
ATOM 1731 C C . LEU A 1 225 ? -12.401 12.726 14.032 1.00 97.56 225 LEU A C 1
ATOM 1733 O O . LEU A 1 225 ? -11.811 11.654 13.993 1.00 97.56 225 LEU A O 1
ATOM 1737 N N . ARG A 1 226 ? -12.328 13.610 13.031 1.00 97.88 226 ARG A N 1
ATOM 1738 C CA . ARG A 1 226 ? -11.587 13.363 11.785 1.00 97.88 226 ARG A CA 1
ATOM 1739 C C . ARG A 1 226 ? -10.126 13.008 12.062 1.00 97.88 226 ARG A C 1
ATOM 1741 O O . ARG A 1 226 ? -9.593 12.045 11.513 1.00 97.88 226 ARG A O 1
ATOM 1748 N N . ARG A 1 227 ? -9.458 13.759 12.946 1.00 97.88 227 ARG A N 1
ATOM 1749 C CA . ARG A 1 227 ? -8.070 13.467 13.354 1.00 97.88 227 ARG A CA 1
ATOM 1750 C C . ARG A 1 227 ? -7.954 12.167 14.143 1.00 97.88 227 ARG A C 1
ATOM 1752 O O . ARG A 1 227 ? -6.963 11.462 13.962 1.00 97.88 227 ARG A O 1
ATOM 1759 N N . ARG A 1 228 ? -8.926 11.864 15.007 1.00 96.50 228 ARG A N 1
ATOM 1760 C CA . ARG A 1 228 ? -8.987 10.609 15.761 1.00 96.50 228 ARG A CA 1
ATOM 1761 C C . ARG A 1 228 ? -9.136 9.419 14.811 1.00 96.50 228 ARG A C 1
ATOM 1763 O O . ARG A 1 228 ? -8.273 8.555 14.849 1.00 96.50 228 ARG A O 1
ATOM 1770 N N . VAL A 1 229 ? -10.131 9.427 13.924 1.00 96.75 229 VAL A N 1
ATOM 1771 C CA . VAL A 1 229 ? -10.388 8.363 12.935 1.00 96.75 229 VAL A CA 1
ATOM 1772 C C . VAL A 1 229 ? -9.165 8.139 12.044 1.00 96.75 229 VAL A C 1
ATOM 1774 O O . VAL A 1 229 ? -8.731 7.012 11.855 1.00 96.75 229 VAL A O 1
ATOM 1777 N N . ASN A 1 230 ? -8.505 9.206 11.585 1.00 97.00 230 ASN A N 1
ATOM 1778 C CA . ASN A 1 230 ? -7.267 9.075 10.807 1.00 97.00 230 ASN A CA 1
ATOM 1779 C C . ASN A 1 230 ? -6.103 8.433 11.583 1.00 97.00 230 ASN A C 1
ATOM 1781 O O . ASN A 1 230 ? -5.194 7.875 10.969 1.00 97.00 230 ASN A O 1
ATOM 1785 N N . LEU A 1 231 ? -6.058 8.583 12.909 1.00 96.81 231 LEU A N 1
ATOM 1786 C CA . LEU A 1 231 ? -5.065 7.916 13.755 1.00 96.81 231 LEU A CA 1
ATOM 1787 C C . LEU A 1 231 ? -5.476 6.482 14.075 1.00 96.81 231 LEU A C 1
ATOM 1789 O O . LEU A 1 231 ? -4.600 5.632 14.138 1.00 96.81 231 LEU A O 1
ATOM 1793 N N . GLU A 1 232 ? -6.771 6.238 14.248 1.00 95.81 232 GLU A N 1
ATOM 1794 C CA . GLU A 1 232 ? -7.366 4.917 14.429 1.00 95.81 232 GLU A CA 1
ATOM 1795 C C . GLU A 1 232 ? -7.046 4.029 13.223 1.00 95.81 232 GLU A C 1
ATOM 1797 O O . GLU A 1 232 ? -6.301 3.071 13.378 1.00 95.81 232 GLU A O 1
ATOM 1802 N N . LEU A 1 233 ? -7.369 4.477 12.004 1.00 94.00 233 LEU A N 1
ATOM 1803 C CA . LEU A 1 233 ? -7.021 3.778 10.758 1.00 94.00 233 LEU A CA 1
ATOM 1804 C C . LEU A 1 233 ? -5.518 3.481 10.611 1.00 94.00 233 LEU A C 1
ATOM 1806 O O . LEU A 1 233 ? -5.132 2.505 9.980 1.00 94.00 233 LEU A O 1
ATOM 1810 N N . LYS A 1 234 ? -4.643 4.334 11.163 1.00 96.12 234 LYS A N 1
ATOM 1811 C CA . LYS A 1 234 ? -3.187 4.104 11.150 1.00 96.12 234 LYS A CA 1
ATOM 1812 C C . LYS A 1 234 ? -2.725 3.145 12.234 1.00 96.12 234 LYS A C 1
ATOM 1814 O O . LYS A 1 234 ? -1.695 2.519 12.045 1.00 96.12 234 LYS A O 1
ATOM 1819 N N . LEU A 1 235 ? -3.394 3.113 13.381 1.00 96.25 235 LEU A N 1
ATOM 1820 C CA . LEU A 1 235 ? -3.100 2.167 14.455 1.00 96.25 235 LEU A CA 1
ATOM 1821 C C . LEU A 1 235 ? -3.555 0.772 14.067 1.00 96.25 235 LEU A C 1
ATOM 1823 O O . LEU A 1 235 ? -2.832 -0.182 14.319 1.00 96.25 235 LEU A O 1
ATOM 1827 N N . ASP A 1 236 ? -4.691 0.691 13.388 1.00 95.56 236 ASP A N 1
ATOM 1828 C CA . ASP A 1 236 ? -5.235 -0.563 12.906 1.00 95.56 236 ASP A CA 1
ATOM 1829 C C . ASP A 1 236 ? -4.305 -1.186 11.834 1.00 95.56 236 ASP A C 1
ATOM 1831 O O . ASP A 1 236 ? -4.333 -2.381 11.623 1.00 95.56 236 ASP A O 1
ATOM 1835 N N . ASP A 1 237 ? -3.390 -0.449 11.191 1.00 96.69 237 ASP A N 1
ATOM 1836 C CA . ASP A 1 237 ? -2.367 -1.043 10.301 1.00 96.69 237 ASP A CA 1
ATOM 1837 C C . ASP A 1 237 ? -1.321 -1.926 11.028 1.00 96.69 237 ASP A C 1
ATOM 1839 O O . ASP A 1 237 ? -0.486 -2.532 10.356 1.00 96.69 237 ASP A O 1
ATOM 1843 N N . PHE A 1 238 ? -1.273 -1.938 12.365 1.00 97.44 238 PHE A N 1
ATOM 1844 C CA . PHE A 1 238 ? -0.212 -2.612 13.122 1.00 97.44 238 PHE A CA 1
ATOM 1845 C C . PHE A 1 238 ? -0.672 -3.934 13.747 1.00 97.44 238 PHE A C 1
ATOM 1847 O O . PHE A 1 238 ? -1.775 -3.994 14.289 1.00 97.44 238 PHE A O 1
ATOM 1854 N N . PRO A 1 239 ? 0.197 -4.961 13.754 1.00 96.50 239 PRO A N 1
ATOM 1855 C CA . PRO A 1 239 ? -0.083 -6.231 14.412 1.00 96.50 239 PRO A CA 1
ATOM 1856 C C . PRO A 1 239 ? 0.012 -6.100 15.936 1.00 96.50 239 PRO A C 1
ATOM 1858 O O . PRO A 1 239 ? 0.381 -5.046 16.480 1.00 96.50 239 PRO A O 1
ATOM 1861 N N . VAL A 1 240 ? -0.251 -7.199 16.647 1.00 92.12 240 VAL A N 1
ATOM 1862 C CA . VAL A 1 240 ? -0.027 -7.264 18.097 1.00 92.12 240 VAL A CA 1
ATOM 1863 C C . VAL A 1 240 ? 1.436 -6.906 18.399 1.00 92.12 240 VAL A C 1
ATOM 1865 O O . VAL A 1 240 ? 2.349 -7.285 17.673 1.00 92.12 240 VAL A O 1
ATOM 1868 N N . HIS A 1 241 ? 1.690 -6.174 19.491 1.00 85.19 241 HIS A N 1
ATOM 1869 C CA . HIS A 1 241 ? 2.977 -5.515 19.790 1.00 85.19 241 HIS A CA 1
ATOM 1870 C C . HIS A 1 241 ? 4.260 -6.346 19.609 1.00 85.19 241 HIS A C 1
ATOM 1872 O O . HIS A 1 241 ? 5.322 -5.772 19.359 1.00 85.19 241 HIS A O 1
ATOM 1878 N N . ARG A 1 242 ? 4.171 -7.666 19.778 1.00 90.81 242 ARG A N 1
ATOM 1879 C CA . ARG A 1 242 ? 5.276 -8.627 19.663 1.00 90.81 242 ARG A CA 1
ATOM 1880 C C . ARG A 1 242 ? 5.644 -8.979 18.214 1.00 90.81 242 ARG A C 1
ATOM 1882 O O . ARG A 1 242 ? 6.771 -9.393 17.984 1.00 90.81 242 ARG A O 1
ATOM 1889 N N . ASN A 1 243 ? 4.757 -8.720 17.255 1.00 94.44 243 ASN A N 1
ATOM 1890 C CA . ASN A 1 243 ? 4.881 -9.147 15.858 1.00 94.44 243 ASN A CA 1
ATOM 1891 C C . ASN A 1 243 ? 5.143 -7.976 14.888 1.00 94.44 243 ASN A C 1
ATOM 1893 O O . ASN A 1 243 ? 4.908 -8.103 13.690 1.00 94.44 243 ASN A O 1
ATOM 1897 N N . ILE A 1 244 ? 5.595 -6.816 15.382 1.00 97.31 244 ILE A N 1
ATOM 1898 C CA . ILE A 1 244 ? 5.829 -5.635 14.533 1.00 97.31 244 ILE A CA 1
ATOM 1899 C C . ILE A 1 244 ? 7.015 -5.870 13.586 1.00 97.31 244 ILE A C 1
ATOM 1901 O O . ILE A 1 244 ? 8.144 -6.080 14.025 1.00 97.31 244 ILE A O 1
ATOM 1905 N N . MET A 1 245 ? 6.743 -5.745 12.289 1.00 97.44 245 MET A N 1
ATOM 1906 C CA . MET A 1 245 ? 7.662 -5.933 11.166 1.00 97.44 245 MET A CA 1
ATOM 1907 C C . MET A 1 245 ? 8.434 -4.644 10.811 1.00 97.44 245 MET A C 1
ATOM 1909 O O . MET A 1 245 ? 8.011 -3.532 11.164 1.00 97.44 245 MET A O 1
ATOM 1913 N N . PRO A 1 246 ? 9.562 -4.737 10.075 1.00 97.88 246 PRO A N 1
ATOM 1914 C CA . PRO A 1 246 ? 10.380 -3.573 9.716 1.00 97.88 246 PRO A CA 1
ATOM 1915 C C . PRO A 1 246 ? 9.759 -2.674 8.636 1.00 97.88 246 PRO A C 1
ATOM 1917 O O . PRO A 1 246 ? 10.207 -1.537 8.437 1.00 97.88 246 PRO A O 1
ATOM 1920 N N . THR A 1 247 ? 8.725 -3.140 7.936 1.00 98.12 247 THR A N 1
ATOM 1921 C CA . THR A 1 247 ? 8.062 -2.400 6.856 1.00 98.12 247 THR A CA 1
ATOM 1922 C C . THR A 1 247 ? 6.593 -2.146 7.176 1.00 98.12 247 THR A C 1
ATOM 1924 O O . THR A 1 247 ? 5.982 -2.828 7.995 1.00 98.12 247 THR A O 1
ATOM 1927 N N . ARG A 1 248 ? 5.985 -1.155 6.515 1.00 97.94 248 ARG A N 1
ATOM 1928 C CA . ARG A 1 248 ? 4.548 -0.905 6.673 1.00 97.94 248 ARG A CA 1
ATOM 1929 C C . ARG A 1 248 ? 3.704 -2.003 6.026 1.00 97.94 248 ARG A C 1
ATOM 1931 O O . ARG A 1 248 ? 2.689 -2.369 6.599 1.00 97.94 248 ARG A O 1
ATOM 1938 N N . LEU A 1 249 ? 4.121 -2.498 4.859 1.00 98.12 249 LEU A N 1
ATOM 1939 C CA . LEU A 1 249 ? 3.437 -3.578 4.149 1.00 98.12 249 LEU A CA 1
ATOM 1940 C C . LEU A 1 249 ? 3.357 -4.837 5.019 1.00 98.12 249 LEU A C 1
ATOM 1942 O O . LEU A 1 249 ? 2.260 -5.329 5.258 1.00 98.12 249 LEU A O 1
ATOM 1946 N N . GLY A 1 250 ? 4.491 -5.270 5.576 1.00 97.75 250 GLY A N 1
ATOM 1947 C CA . GLY A 1 250 ? 4.544 -6.435 6.458 1.00 97.75 250 GLY A CA 1
ATOM 1948 C C . GLY A 1 250 ? 3.730 -6.251 7.733 1.00 97.75 250 GLY A C 1
ATOM 1949 O O . GLY A 1 250 ? 3.045 -7.173 8.144 1.00 97.75 250 GLY A O 1
ATOM 1950 N N . ASN A 1 251 ? 3.726 -5.054 8.336 1.00 98.25 251 ASN A N 1
ATOM 1951 C CA . ASN A 1 251 ? 2.862 -4.778 9.491 1.00 98.25 251 ASN A CA 1
ATOM 1952 C C . ASN A 1 251 ? 1.371 -4.929 9.152 1.00 98.25 251 ASN A C 1
ATOM 1954 O O . ASN A 1 251 ? 0.639 -5.543 9.921 1.00 98.25 251 ASN A O 1
ATOM 1958 N N . VAL A 1 252 ? 0.939 -4.410 7.996 1.00 97.94 252 VAL A N 1
ATOM 1959 C CA . VAL A 1 252 ? -0.456 -4.521 7.550 1.00 97.94 252 VAL A CA 1
ATOM 1960 C C . VAL A 1 252 ? -0.835 -5.975 7.312 1.00 97.94 252 VAL A C 1
ATOM 1962 O O . VAL A 1 252 ? -1.862 -6.403 7.823 1.00 97.94 252 VAL A O 1
ATOM 1965 N N . LEU A 1 253 ? -0.018 -6.732 6.574 1.00 96.88 253 LEU A N 1
ATOM 1966 C CA . LEU A 1 253 ? -0.298 -8.144 6.313 1.00 96.88 253 LEU A CA 1
ATOM 1967 C C . LEU A 1 253 ? -0.330 -8.930 7.625 1.00 96.88 253 LEU A C 1
ATOM 1969 O O . LEU A 1 253 ? -1.367 -9.505 7.939 1.00 96.88 253 LEU A O 1
ATOM 1973 N N . ARG A 1 254 ? 0.711 -8.802 8.461 1.00 96.81 254 ARG A N 1
ATOM 1974 C CA . ARG A 1 254 ? 0.820 -9.457 9.775 1.00 96.81 254 ARG A CA 1
ATOM 1975 C C . ARG A 1 254 ? -0.363 -9.178 10.699 1.00 96.81 254 ARG A C 1
ATOM 1977 O O . ARG A 1 254 ? -0.770 -10.058 11.445 1.00 96.81 254 ARG A O 1
ATOM 1984 N N . ARG A 1 255 ? -0.924 -7.966 10.653 1.00 96.81 255 ARG A N 1
ATOM 1985 C CA . ARG A 1 255 ? -2.120 -7.603 11.424 1.00 96.81 255 ARG A CA 1
ATOM 1986 C C . ARG A 1 255 ? -3.328 -8.451 11.027 1.00 96.81 255 ARG A C 1
ATOM 1988 O O . ARG A 1 255 ? -4.048 -8.909 11.905 1.00 96.81 255 ARG A O 1
ATOM 1995 N N . TYR A 1 256 ? -3.531 -8.683 9.733 1.00 96.69 256 TYR A N 1
ATOM 1996 C CA . TYR A 1 256 ? -4.604 -9.561 9.270 1.00 96.69 256 TYR A CA 1
ATOM 1997 C C . TYR A 1 256 ? -4.301 -11.038 9.537 1.00 96.69 256 TYR A C 1
ATOM 1999 O O . TYR A 1 256 ? -5.223 -11.770 9.879 1.00 96.69 256 TYR A O 1
ATOM 2007 N N . GLU A 1 257 ? -3.035 -11.472 9.481 1.00 95.75 257 GLU A N 1
ATOM 2008 C CA . GLU A 1 257 ? -2.659 -12.833 9.909 1.00 95.75 257 GLU A CA 1
ATOM 2009 C C . GLU A 1 257 ? -3.027 -13.071 11.379 1.00 95.75 257 GLU A C 1
ATOM 2011 O O . GLU A 1 257 ? -3.713 -14.045 11.690 1.00 95.75 257 GLU A O 1
ATOM 2016 N N . ASP A 1 258 ? -2.649 -12.141 12.267 1.00 95.62 258 ASP A N 1
ATOM 2017 C CA . ASP A 1 258 ? -2.991 -12.185 13.694 1.00 95.62 258 ASP A CA 1
ATOM 2018 C C . ASP A 1 258 ? -4.525 -12.269 13.896 1.00 95.62 258 ASP A C 1
ATOM 2020 O O . ASP A 1 258 ? -4.993 -12.997 14.774 1.00 95.62 258 ASP A O 1
ATOM 2024 N N . GLU A 1 259 ? -5.319 -11.560 13.078 1.00 95.69 259 GLU A N 1
ATOM 2025 C CA . GLU A 1 259 ? -6.792 -11.596 13.118 1.00 95.69 259 GLU A CA 1
ATOM 2026 C C . GLU A 1 259 ? -7.375 -12.944 12.656 1.00 95.69 259 GLU A C 1
ATOM 2028 O O . GLU A 1 259 ? -8.380 -13.380 13.217 1.00 95.69 259 GLU A O 1
ATOM 2033 N N . THR A 1 260 ? -6.741 -13.641 11.703 1.00 95.38 260 THR A N 1
ATOM 2034 C CA . THR A 1 260 ? -7.187 -14.981 11.265 1.00 95.38 260 THR A CA 1
ATOM 2035 C C . THR A 1 260 ? -6.947 -16.085 12.299 1.00 95.38 260 THR A C 1
ATOM 2037 O O . THR A 1 260 ? -7.505 -17.169 12.167 1.00 95.38 260 THR A O 1
ATOM 2040 N N . ARG A 1 261 ? -6.111 -15.843 13.324 1.00 92.44 261 ARG A N 1
ATOM 2041 C CA . ARG A 1 261 ? -5.691 -16.827 14.350 1.00 92.44 261 ARG A CA 1
ATOM 2042 C C . ARG A 1 261 ? -5.015 -18.096 13.803 1.00 92.44 261 ARG A C 1
ATOM 2044 O O . ARG A 1 261 ? -4.784 -19.034 14.567 1.00 92.44 261 ARG A O 1
ATOM 2051 N N . ARG A 1 262 ? -4.675 -18.144 12.514 1.00 88.12 262 ARG A N 1
ATOM 2052 C CA . ARG A 1 262 ? -3.926 -19.245 11.891 1.00 88.12 262 ARG A CA 1
ATOM 2053 C C . ARG A 1 262 ? -2.429 -18.924 11.899 1.00 88.12 262 ARG A C 1
ATOM 2055 O O . ARG A 1 262 ? -2.033 -17.765 11.984 1.00 88.12 262 ARG A O 1
ATOM 2062 N N . GLN A 1 263 ? -1.583 -19.955 11.854 1.00 81.75 263 GLN A N 1
ATOM 2063 C CA . GLN A 1 263 ? -0.125 -19.771 11.929 1.00 81.75 263 GLN A CA 1
ATOM 2064 C C . GLN A 1 263 ? 0.447 -19.084 10.682 1.00 81.75 263 GLN A C 1
ATOM 2066 O O . GLN A 1 263 ? 1.383 -18.295 10.803 1.00 81.75 263 GLN A O 1
ATOM 2071 N N . THR A 1 264 ? -0.105 -19.388 9.503 1.00 87.56 264 THR A N 1
ATOM 2072 C CA . THR A 1 264 ? 0.280 -18.787 8.221 1.00 87.56 264 THR A CA 1
ATOM 2073 C C . THR A 1 264 ? -0.944 -18.615 7.330 1.00 87.56 264 THR A C 1
ATOM 2075 O O . THR A 1 264 ? -1.867 -19.432 7.361 1.00 87.56 264 THR A O 1
ATOM 2078 N N . VAL A 1 265 ? -0.950 -17.559 6.521 1.00 87.88 265 VAL A N 1
ATOM 2079 C CA . VAL A 1 265 ? -2.032 -17.286 5.565 1.00 87.88 265 VAL A CA 1
ATOM 2080 C C . VAL A 1 265 ? -2.030 -18.308 4.440 1.00 87.88 265 VAL A C 1
ATOM 2082 O O . VAL A 1 265 ? -3.088 -18.724 3.981 1.00 87.88 265 VAL A O 1
ATOM 2085 N N . GLU A 1 266 ? -0.847 -18.727 4.005 1.00 89.06 266 GLU A N 1
ATOM 2086 C CA . GLU A 1 266 ? -0.674 -19.691 2.926 1.00 89.06 266 GLU A CA 1
ATOM 2087 C C . GLU A 1 266 ? -1.335 -21.017 3.284 1.00 89.06 266 GLU A C 1
ATOM 2089 O O . GLU A 1 266 ? -2.106 -21.540 2.490 1.00 89.06 266 GLU A O 1
ATOM 2094 N N . SER A 1 267 ? -1.130 -21.505 4.515 1.00 90.81 267 SER A N 1
ATOM 2095 C CA . SER A 1 267 ? -1.763 -22.752 4.956 1.00 90.81 267 SER A CA 1
ATOM 2096 C C . SER A 1 267 ? -3.283 -22.639 5.041 1.00 90.81 267 SER A C 1
ATOM 2098 O O . SER A 1 267 ? -3.973 -23.593 4.698 1.00 90.81 267 SER A O 1
ATOM 2100 N N . LEU A 1 268 ? -3.809 -21.480 5.457 1.00 93.00 268 LEU A N 1
ATOM 2101 C CA . LEU A 1 268 ? -5.249 -21.226 5.467 1.00 93.00 268 LEU A CA 1
ATOM 2102 C C . LEU A 1 268 ? -5.818 -21.289 4.047 1.00 93.00 268 LEU A C 1
ATOM 2104 O O . LEU A 1 268 ? -6.814 -21.968 3.818 1.00 93.00 268 LEU A O 1
ATOM 2108 N N . VAL A 1 269 ? -5.200 -20.580 3.101 1.00 92.94 269 VAL A N 1
ATOM 2109 C CA . VAL A 1 269 ? -5.677 -20.572 1.717 1.00 92.94 269 VAL A CA 1
ATOM 2110 C C . VAL A 1 269 ? -5.579 -21.977 1.137 1.00 92.94 269 VAL A C 1
ATOM 2112 O O . VAL A 1 269 ? -6.592 -22.475 0.673 1.00 92.94 269 VAL A O 1
ATOM 2115 N N . ASP A 1 270 ? -4.439 -22.658 1.247 1.00 94.31 270 ASP A N 1
ATOM 2116 C CA . ASP A 1 270 ? -4.252 -24.003 0.688 1.00 94.31 270 ASP A CA 1
ATOM 2117 C C . ASP A 1 270 ? -5.267 -25.027 1.230 1.00 94.31 270 ASP A C 1
ATOM 2119 O O . ASP A 1 270 ? -5.710 -25.902 0.491 1.00 94.31 270 ASP A O 1
ATOM 2123 N N . GLN A 1 271 ? -5.667 -24.917 2.502 1.00 94.06 271 GLN A N 1
ATOM 2124 C CA . GLN A 1 271 ? -6.651 -25.818 3.118 1.00 94.06 271 GLN A CA 1
ATOM 2125 C C . GLN A 1 271 ? -8.087 -25.545 2.661 1.00 94.06 271 GLN A C 1
ATOM 2127 O O . GLN A 1 271 ? -8.869 -26.478 2.494 1.00 94.06 271 GLN A O 1
ATOM 2132 N N . VAL A 1 272 ? -8.445 -24.271 2.489 1.00 94.62 272 VAL A N 1
ATOM 2133 C CA . VAL A 1 272 ? -9.842 -23.847 2.296 1.00 94.62 272 VAL A CA 1
ATOM 2134 C C . VAL A 1 272 ? -10.145 -23.557 0.823 1.00 94.62 272 VAL A C 1
ATOM 2136 O O . VAL A 1 272 ? -11.306 -23.508 0.431 1.00 94.62 272 VAL A O 1
ATOM 2139 N N . PHE A 1 273 ? -9.134 -23.385 -0.035 1.00 94.38 273 PHE A N 1
ATOM 2140 C CA . PHE A 1 273 ? -9.328 -22.863 -1.391 1.00 94.38 273 PHE A CA 1
ATOM 2141 C C . PHE A 1 273 ? -10.336 -23.672 -2.212 1.00 94.38 273 PHE A C 1
ATOM 2143 O O . PHE A 1 273 ? -11.207 -23.087 -2.856 1.00 94.38 273 PHE A O 1
ATOM 2150 N N . ASP A 1 274 ? -10.274 -25.001 -2.148 1.00 95.50 274 ASP A N 1
ATOM 2151 C CA . ASP A 1 274 ? -11.153 -25.874 -2.931 1.00 95.50 274 ASP A CA 1
ATOM 2152 C C . ASP A 1 274 ? -12.610 -25.870 -2.440 1.00 95.50 274 ASP A C 1
ATOM 2154 O O . ASP A 1 274 ? -13.525 -26.077 -3.242 1.00 95.50 274 ASP A O 1
ATOM 2158 N N . SER A 1 275 ? -12.848 -25.574 -1.157 1.00 95.50 275 SER A N 1
ATOM 2159 C CA . SER A 1 275 ? -14.196 -25.437 -0.591 1.00 95.50 275 SER A CA 1
ATOM 2160 C C . SER A 1 275 ? -14.780 -24.030 -0.748 1.00 95.50 275 SER A C 1
ATOM 2162 O O . SER A 1 275 ? -15.973 -23.830 -0.505 1.00 95.50 275 SER A O 1
ATOM 2164 N N . LEU A 1 276 ? -13.987 -23.043 -1.185 1.00 96.75 276 LEU A N 1
ATOM 2165 C CA . LEU A 1 276 ? -14.459 -21.667 -1.296 1.00 96.75 276 LEU A CA 1
ATOM 2166 C C . LEU A 1 276 ? -15.485 -21.481 -2.431 1.00 96.75 276 LEU A C 1
ATOM 2168 O O . LEU A 1 276 ? -15.280 -21.936 -3.570 1.00 96.75 276 LEU A O 1
ATOM 2172 N N . PRO A 1 277 ? -16.540 -20.677 -2.185 1.00 97.38 277 PRO A N 1
ATOM 2173 C CA . PRO A 1 277 ? -17.424 -20.187 -3.231 1.00 97.38 277 PRO A CA 1
ATOM 2174 C C . PRO A 1 277 ? -16.629 -19.578 -4.401 1.00 97.38 277 PRO A C 1
ATOM 2176 O O . PRO A 1 277 ? -15.673 -18.829 -4.164 1.00 97.38 277 PRO A O 1
ATOM 2179 N N . PRO A 1 278 ? -17.018 -19.829 -5.668 1.00 96.75 278 PRO A N 1
ATOM 2180 C CA . PRO A 1 278 ? -16.297 -19.312 -6.837 1.00 96.75 278 PRO A CA 1
ATOM 2181 C C . PRO A 1 278 ? -16.083 -17.790 -6.822 1.00 96.75 278 PRO A C 1
ATOM 2183 O O . PRO A 1 278 ? -15.047 -17.304 -7.271 1.00 96.75 278 PRO A O 1
ATOM 2186 N N . SER A 1 279 ? -17.028 -17.031 -6.256 1.00 96.38 279 SER A N 1
ATOM 2187 C CA . SER A 1 279 ? -16.921 -15.575 -6.103 1.00 96.38 279 SER A CA 1
ATOM 2188 C C . SER A 1 279 ? -15.797 -15.150 -5.151 1.00 96.38 279 SER A C 1
ATOM 2190 O O . SER A 1 279 ? -15.104 -14.169 -5.428 1.00 96.38 279 SER A O 1
ATOM 2192 N N . LEU A 1 280 ? -15.574 -15.886 -4.057 1.00 96.25 280 LEU A N 1
ATOM 2193 C CA . LEU A 1 280 ? -14.493 -15.606 -3.108 1.00 96.25 280 LEU A CA 1
ATOM 2194 C C . LEU A 1 280 ? -13.131 -16.000 -3.679 1.00 96.25 280 LEU A C 1
ATOM 2196 O O . LEU A 1 280 ? -12.188 -15.230 -3.521 1.00 96.25 280 LEU A O 1
ATOM 2200 N N . ARG A 1 281 ? -13.042 -17.123 -4.407 1.00 97.00 281 ARG A N 1
ATOM 2201 C CA . ARG A 1 281 ? -11.817 -17.512 -5.132 1.00 97.00 281 ARG A CA 1
ATOM 2202 C C . ARG A 1 281 ? -11.400 -16.459 -6.150 1.00 97.00 281 ARG A C 1
ATOM 2204 O O . ARG A 1 281 ? -10.286 -15.955 -6.086 1.00 97.00 281 ARG A O 1
ATOM 2211 N N . SER A 1 282 ? -12.329 -16.035 -7.009 1.00 95.38 282 SER A N 1
ATOM 2212 C CA . SER A 1 282 ? -12.054 -14.976 -7.986 1.00 95.38 282 SER A CA 1
ATOM 2213 C C . SER A 1 282 ? -11.634 -13.666 -7.313 1.00 95.38 282 SER A C 1
ATOM 2215 O O . SER A 1 282 ? -10.723 -12.999 -7.799 1.00 95.38 282 SER A O 1
ATOM 2217 N N . SER A 1 283 ? -12.271 -13.298 -6.194 1.00 96.19 283 SER A N 1
ATOM 2218 C CA . SER A 1 283 ? -11.896 -12.100 -5.431 1.00 96.19 283 SER A CA 1
ATOM 2219 C C . SER A 1 283 ? -10.495 -12.233 -4.826 1.00 96.19 283 SER A C 1
ATOM 2221 O O . SER A 1 283 ? -9.727 -11.271 -4.833 1.00 96.19 283 SER A O 1
ATOM 2223 N N . HIS A 1 284 ? -10.149 -13.417 -4.315 1.00 96.31 284 HIS A N 1
ATOM 2224 C CA . HIS A 1 284 ? -8.834 -13.714 -3.750 1.00 96.31 284 HIS A CA 1
AT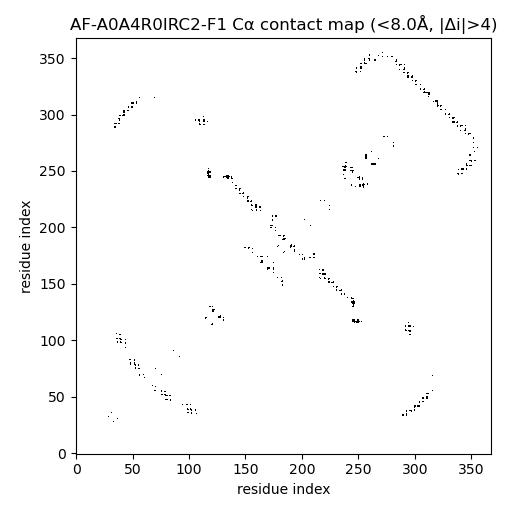OM 2225 C C . HIS A 1 284 ? -7.749 -13.578 -4.814 1.00 96.31 284 HIS A C 1
ATOM 2227 O O . HIS A 1 284 ? -6.794 -12.824 -4.615 1.00 96.31 284 HIS A O 1
ATOM 2233 N N . ASP A 1 285 ? -7.935 -14.233 -5.957 1.00 94.56 285 ASP A N 1
ATOM 2234 C CA . ASP A 1 285 ? -6.962 -14.239 -7.047 1.00 94.56 285 ASP A CA 1
ATOM 2235 C C . ASP A 1 285 ? -6.766 -12.833 -7.621 1.00 94.56 285 ASP A C 1
ATOM 2237 O O . ASP A 1 285 ? -5.634 -12.407 -7.864 1.00 94.56 285 ASP A O 1
ATOM 2241 N N . GLU A 1 286 ? -7.846 -12.053 -7.744 1.00 95.06 286 GLU A N 1
ATOM 2242 C CA . GLU A 1 286 ? -7.765 -10.659 -8.174 1.00 95.06 286 GLU A CA 1
ATOM 2243 C C . GLU A 1 286 ? -6.968 -9.793 -7.185 1.00 95.06 286 GLU A C 1
ATOM 2245 O O . GLU A 1 286 ? -6.069 -9.050 -7.593 1.00 95.06 286 GLU A O 1
ATOM 2250 N N . GLN A 1 287 ? -7.268 -9.862 -5.882 1.00 96.12 287 GLN A N 1
ATOM 2251 C CA . GLN A 1 287 ? -6.571 -9.039 -4.886 1.00 96.12 287 GLN A CA 1
ATOM 2252 C C . GLN A 1 287 ? -5.108 -9.461 -4.707 1.00 96.12 287 GLN A C 1
ATOM 2254 O O . GLN A 1 287 ? -4.240 -8.592 -4.572 1.00 96.12 287 GLN A O 1
ATOM 2259 N N . ARG A 1 288 ? -4.818 -10.766 -4.762 1.00 95.56 288 ARG A N 1
ATOM 2260 C CA . ARG A 1 288 ? -3.451 -11.298 -4.740 1.00 95.56 288 ARG A CA 1
ATOM 2261 C C . ARG A 1 288 ? -2.669 -10.851 -5.971 1.00 95.56 288 ARG A C 1
ATOM 2263 O O . ARG A 1 288 ? -1.563 -10.339 -5.823 1.00 95.56 288 ARG A O 1
ATOM 2270 N N . GLY A 1 289 ? -3.265 -10.943 -7.161 1.00 94.62 289 GLY A N 1
ATOM 2271 C CA . GLY A 1 289 ? -2.652 -10.478 -8.406 1.00 94.62 289 GLY A CA 1
ATOM 2272 C C . GLY A 1 289 ? -2.373 -8.971 -8.417 1.00 94.62 289 GLY A C 1
ATOM 2273 O O . GLY A 1 289 ? -1.327 -8.538 -8.898 1.00 94.62 289 GLY A O 1
ATOM 2274 N N . ARG A 1 290 ? -3.263 -8.147 -7.843 1.00 96.06 290 ARG A N 1
ATOM 2275 C CA . ARG A 1 290 ? -3.030 -6.697 -7.679 1.00 96.06 290 ARG A CA 1
ATOM 2276 C C . ARG A 1 290 ? -1.896 -6.398 -6.701 1.00 96.06 290 ARG A C 1
ATOM 2278 O O . ARG A 1 290 ? -1.074 -5.523 -6.974 1.00 96.06 290 ARG A O 1
ATOM 2285 N N . LEU A 1 291 ? -1.855 -7.102 -5.568 1.00 96.56 291 LEU A N 1
ATOM 2286 C CA . LEU A 1 291 ? -0.788 -6.950 -4.581 1.00 96.56 291 LEU A CA 1
ATOM 2287 C C . LEU A 1 291 ? 0.571 -7.299 -5.197 1.00 96.56 291 LEU A C 1
ATOM 2289 O O . LEU A 1 291 ? 1.507 -6.508 -5.081 1.00 96.56 291 LEU A O 1
ATOM 2293 N N . ASP A 1 292 ? 0.639 -8.431 -5.894 1.00 96.00 292 ASP A N 1
ATOM 2294 C CA . ASP A 1 292 ? 1.838 -8.888 -6.588 1.00 96.00 292 ASP A CA 1
ATOM 2295 C C . ASP A 1 292 ? 2.312 -7.872 -7.635 1.00 96.00 292 ASP A C 1
ATOM 2297 O O . ASP A 1 292 ? 3.434 -7.372 -7.554 1.00 96.00 292 ASP A O 1
ATOM 2301 N N . LEU A 1 293 ? 1.405 -7.431 -8.517 1.00 96.06 293 LEU A N 1
ATOM 2302 C CA . LEU A 1 293 ? 1.674 -6.391 -9.512 1.00 96.06 293 LEU A CA 1
ATOM 2303 C C . LEU A 1 293 ? 2.357 -5.161 -8.896 1.00 96.06 293 LEU A C 1
ATOM 2305 O O . LEU A 1 293 ? 3.367 -4.690 -9.422 1.00 96.06 293 LEU A O 1
ATOM 2309 N N . TYR A 1 294 ? 1.819 -4.613 -7.801 1.00 97.69 294 TYR A N 1
ATOM 2310 C CA . TYR A 1 294 ? 2.398 -3.420 -7.179 1.00 97.69 294 TYR A CA 1
ATOM 2311 C C . TYR A 1 294 ? 3.753 -3.700 -6.520 1.00 97.69 294 TYR A C 1
ATOM 2313 O O . TYR A 1 294 ? 4.649 -2.856 -6.594 1.00 97.69 294 TYR A O 1
ATOM 2321 N N . CYS A 1 295 ? 3.931 -4.870 -5.906 1.00 97.75 295 CYS A N 1
ATOM 2322 C CA . CYS A 1 295 ? 5.201 -5.278 -5.308 1.00 97.75 295 CYS A CA 1
ATOM 2323 C C . CYS A 1 295 ? 6.299 -5.462 -6.368 1.00 97.75 295 CYS A C 1
ATOM 2325 O O . CYS A 1 295 ? 7.393 -4.914 -6.219 1.00 97.75 295 CYS A O 1
ATOM 2327 N N . THR A 1 296 ? 6.010 -6.141 -7.478 1.00 97.12 296 THR A N 1
ATOM 2328 C CA . THR A 1 296 ? 6.957 -6.296 -8.592 1.00 97.12 296 THR A CA 1
ATOM 2329 C C . THR A 1 296 ? 7.240 -4.961 -9.281 1.00 97.12 296 THR A C 1
ATOM 2331 O O . THR A 1 296 ? 8.397 -4.639 -9.556 1.00 97.12 296 THR A O 1
ATOM 2334 N N . MET A 1 297 ? 6.211 -4.136 -9.512 1.00 97.88 297 MET A N 1
ATOM 2335 C CA . MET A 1 297 ? 6.369 -2.807 -10.116 1.00 97.88 297 MET A CA 1
ATOM 2336 C C . MET A 1 297 ? 7.275 -1.902 -9.269 1.00 97.88 297 MET A C 1
ATOM 2338 O O . MET A 1 297 ? 8.072 -1.142 -9.815 1.00 97.88 297 MET A O 1
ATOM 2342 N N . TYR A 1 298 ? 7.207 -2.000 -7.937 1.00 98.19 298 TYR A N 1
ATOM 2343 C CA . TYR A 1 298 ? 8.118 -1.284 -7.042 1.00 98.19 298 TYR A CA 1
ATOM 2344 C C . TYR A 1 298 ? 9.587 -1.629 -7.336 1.00 98.19 298 TYR A C 1
ATOM 2346 O O . TYR A 1 298 ? 10.411 -0.721 -7.464 1.00 98.19 298 TYR A O 1
ATOM 2354 N N . LEU A 1 299 ? 9.918 -2.919 -7.482 1.00 97.94 299 LEU A N 1
ATOM 2355 C CA . LEU A 1 299 ? 11.289 -3.353 -7.774 1.00 97.94 299 LEU A CA 1
ATOM 2356 C C . LEU A 1 299 ? 11.729 -2.977 -9.187 1.00 97.94 299 LEU A C 1
ATOM 2358 O O . LEU A 1 299 ? 12.856 -2.520 -9.366 1.00 97.94 299 LEU A O 1
ATOM 2362 N N . VAL A 1 300 ? 10.838 -3.105 -10.170 1.00 97.69 300 VAL A N 1
ATOM 2363 C CA . VAL A 1 300 ? 11.095 -2.671 -11.548 1.00 97.69 300 VAL A CA 1
ATOM 2364 C C . VAL A 1 300 ? 11.449 -1.187 -11.603 1.00 97.69 300 VAL A C 1
ATOM 2366 O O . VAL A 1 300 ? 12.449 -0.822 -12.216 1.00 97.69 300 VAL A O 1
ATOM 2369 N N . LEU A 1 301 ? 10.669 -0.328 -10.942 1.00 98.31 301 LEU A N 1
ATOM 2370 C CA . LEU A 1 301 ? 10.923 1.113 -10.928 1.00 98.31 301 LEU A CA 1
ATOM 2371 C C . LEU A 1 301 ? 12.228 1.454 -10.206 1.00 98.31 301 LEU A C 1
ATOM 2373 O O . LEU A 1 301 ? 12.964 2.327 -10.661 1.00 98.31 301 LEU A O 1
ATOM 2377 N N . MET A 1 302 ? 12.543 0.751 -9.114 1.00 98.38 302 MET A N 1
ATOM 2378 C CA . MET A 1 302 ? 13.836 0.883 -8.439 1.00 98.38 302 MET A CA 1
ATOM 2379 C C . MET A 1 302 ? 14.994 0.510 -9.372 1.00 98.38 302 MET A C 1
ATOM 2381 O O . MET A 1 302 ? 15.958 1.266 -9.473 1.00 98.38 302 MET A O 1
ATOM 2385 N N . LEU A 1 303 ? 14.892 -0.614 -10.089 1.00 98.06 303 LEU A N 1
ATOM 2386 C CA . LEU A 1 303 ? 15.915 -1.064 -11.033 1.00 98.06 303 LEU A CA 1
ATOM 2387 C C . LEU A 1 303 ? 16.081 -0.086 -12.204 1.00 98.06 303 LEU A C 1
ATOM 2389 O O . LEU A 1 303 ? 17.202 0.319 -12.507 1.00 98.06 303 LEU A O 1
ATOM 2393 N N . ALA A 1 304 ? 14.979 0.349 -12.819 1.00 98.19 304 ALA A N 1
ATOM 2394 C CA . ALA A 1 304 ? 14.996 1.339 -13.893 1.00 98.19 304 ALA A CA 1
ATOM 2395 C C . ALA A 1 304 ? 15.607 2.673 -13.429 1.00 98.19 304 ALA A C 1
ATOM 2397 O O . ALA A 1 304 ? 16.407 3.273 -14.147 1.00 98.19 304 ALA A O 1
ATOM 2398 N N . GLY A 1 305 ? 15.295 3.106 -12.205 1.00 98.38 305 GLY A N 1
ATOM 2399 C CA . GLY A 1 305 ? 15.890 4.292 -11.597 1.00 98.38 305 GLY A CA 1
ATOM 2400 C C . GLY A 1 305 ? 17.396 4.162 -11.367 1.00 98.38 305 GLY A C 1
ATOM 2401 O O . GLY A 1 305 ? 18.137 5.097 -11.660 1.00 98.38 305 GLY A O 1
ATOM 2402 N N . VAL A 1 306 ? 17.873 2.997 -10.912 1.00 98.25 306 VAL A N 1
ATOM 2403 C CA . VAL A 1 306 ? 19.316 2.716 -10.792 1.00 98.25 306 VAL A CA 1
ATOM 2404 C C . VAL A 1 306 ? 19.998 2.788 -12.160 1.00 98.25 306 VAL A C 1
ATOM 2406 O O . VAL A 1 306 ? 21.029 3.446 -12.279 1.00 98.25 306 VAL A O 1
ATOM 2409 N N . ILE A 1 307 ? 19.407 2.187 -13.199 1.00 98.19 307 ILE A N 1
ATOM 2410 C CA . ILE A 1 307 ? 19.927 2.259 -14.576 1.00 98.19 307 ILE A CA 1
ATOM 2411 C C . ILE A 1 307 ? 20.006 3.719 -15.049 1.00 98.19 307 ILE A C 1
ATOM 2413 O O . ILE A 1 307 ? 21.038 4.134 -15.571 1.00 98.19 307 ILE A O 1
ATOM 2417 N N . ALA A 1 308 ? 18.961 4.520 -14.815 1.00 98.06 308 ALA A N 1
ATOM 2418 C CA . ALA A 1 308 ? 18.935 5.938 -15.176 1.00 98.06 308 ALA A CA 1
ATOM 2419 C C . ALA A 1 308 ? 20.030 6.749 -14.469 1.00 98.06 308 ALA A C 1
ATOM 2421 O O . ALA A 1 308 ? 20.753 7.511 -15.108 1.00 98.06 308 ALA A O 1
ATOM 2422 N N . VAL A 1 309 ? 20.196 6.559 -13.159 1.00 97.69 309 VAL A N 1
ATOM 2423 C CA . VAL A 1 309 ? 21.238 7.247 -12.384 1.00 97.69 309 VAL A CA 1
ATOM 2424 C C . VAL A 1 309 ? 22.626 6.857 -12.878 1.00 97.69 309 VAL A C 1
ATOM 2426 O O . VAL A 1 309 ? 23.440 7.742 -13.131 1.00 97.69 309 VAL A O 1
ATOM 2429 N N . LEU A 1 310 ? 22.890 5.562 -13.074 1.00 97.69 310 LEU A N 1
ATOM 2430 C CA . LEU A 1 310 ? 24.172 5.085 -13.600 1.00 97.69 310 LEU A CA 1
ATOM 2431 C C . LEU A 1 310 ? 24.454 5.632 -15.004 1.00 97.69 310 LEU A C 1
ATOM 2433 O O . LEU A 1 310 ? 25.598 5.967 -15.306 1.00 97.69 310 LEU A O 1
ATOM 2437 N N . ARG A 1 311 ? 23.419 5.776 -15.842 1.00 97.31 311 ARG A N 1
ATOM 2438 C CA . ARG A 1 311 ? 23.550 6.323 -17.194 1.00 97.31 311 ARG A CA 1
ATOM 2439 C C . ARG A 1 311 ? 23.882 7.815 -17.210 1.00 97.31 311 ARG A C 1
ATOM 2441 O O . ARG A 1 311 ? 24.662 8.246 -18.061 1.00 97.31 311 ARG A O 1
ATOM 2448 N N . PHE A 1 312 ? 23.287 8.600 -16.312 1.00 96.00 312 PHE A N 1
ATOM 2449 C CA . PHE A 1 312 ? 23.399 10.062 -16.336 1.00 96.00 312 PHE A CA 1
ATOM 2450 C C . PHE A 1 312 ? 24.461 10.628 -15.389 1.00 96.00 312 PHE A C 1
ATOM 2452 O O . PHE A 1 312 ? 24.951 11.724 -15.644 1.00 96.00 312 PHE A O 1
ATOM 2459 N N . ILE A 1 313 ? 24.859 9.916 -14.328 1.00 96.06 313 ILE A N 1
ATOM 2460 C CA . ILE A 1 313 ? 25.812 10.434 -13.334 1.00 96.06 313 ILE A CA 1
ATOM 2461 C C . ILE A 1 313 ? 27.171 10.894 -13.902 1.00 96.06 313 ILE A C 1
ATOM 2463 O O . ILE A 1 313 ? 27.657 11.909 -13.404 1.00 96.06 313 ILE A O 1
ATOM 2467 N N . PRO A 1 314 ? 27.786 10.256 -14.925 1.00 93.88 314 PRO A N 1
ATOM 2468 C CA . PRO A 1 314 ? 29.134 10.641 -15.348 1.00 93.88 314 PRO A CA 1
ATOM 2469 C C . PRO A 1 314 ? 29.167 11.912 -16.205 1.00 93.88 314 PRO A C 1
ATOM 2471 O O . PRO A 1 314 ? 30.186 12.594 -16.233 1.00 93.88 314 PRO A O 1
ATOM 2474 N N . VAL A 1 315 ? 28.074 12.216 -16.916 1.00 89.25 315 VAL A N 1
ATOM 2475 C CA . VAL A 1 315 ? 28.052 13.251 -17.969 1.00 89.25 315 VAL A CA 1
ATOM 2476 C C . VAL A 1 315 ? 26.979 14.315 -17.714 1.00 89.25 315 VAL A C 1
ATOM 2478 O O . VAL A 1 315 ? 27.211 15.497 -17.944 1.00 89.25 315 VAL A O 1
ATOM 2481 N N . HIS A 1 316 ? 25.820 13.926 -17.172 1.00 91.81 316 HIS A N 1
ATOM 2482 C CA . HIS A 1 316 ? 24.604 14.747 -17.124 1.00 91.81 316 HIS A CA 1
ATOM 2483 C C . HIS A 1 316 ? 24.019 14.818 -15.704 1.00 91.81 316 HIS A C 1
ATOM 2485 O O . HIS A 1 316 ? 22.932 14.301 -15.427 1.00 91.81 316 HIS A O 1
ATOM 2491 N N . TRP A 1 317 ? 24.719 15.487 -14.780 1.00 92.50 317 TRP A N 1
ATOM 2492 C CA . TRP A 1 317 ? 24.331 15.559 -13.357 1.00 92.50 317 TRP A CA 1
ATOM 2493 C C . TRP A 1 317 ? 22.878 16.011 -13.126 1.00 92.50 317 TRP A C 1
ATOM 2495 O O . TRP A 1 317 ? 22.163 15.404 -12.328 1.00 92.50 317 TRP A O 1
ATOM 2505 N N . GLY A 1 318 ? 22.411 17.040 -13.846 1.00 93.56 318 GLY A N 1
ATOM 2506 C CA . GLY A 1 318 ? 21.039 17.548 -13.707 1.00 93.56 318 GLY A CA 1
ATOM 2507 C C . GLY A 1 318 ? 19.972 16.487 -14.004 1.00 93.56 318 GLY A C 1
ATOM 2508 O O . GLY A 1 318 ? 19.007 16.349 -13.250 1.00 93.56 318 GLY A O 1
ATOM 2509 N N . TYR A 1 319 ? 20.191 15.674 -15.041 1.00 94.69 319 TYR A N 1
ATOM 2510 C CA . TYR A 1 319 ? 19.309 14.560 -15.396 1.00 94.69 319 TYR A CA 1
ATOM 2511 C C . TYR A 1 319 ? 19.375 13.426 -14.368 1.00 94.69 319 TYR A C 1
ATOM 2513 O O . TYR A 1 319 ? 18.350 12.817 -14.074 1.00 94.69 319 TYR A O 1
ATOM 2521 N N . SER A 1 320 ? 20.539 13.185 -13.756 1.00 95.69 320 SER A N 1
ATOM 2522 C CA . SER A 1 320 ? 20.674 12.217 -12.659 1.00 95.69 320 SER A CA 1
ATOM 2523 C C . SER A 1 320 ? 19.843 12.622 -11.433 1.00 95.69 320 SER A C 1
ATOM 2525 O O . SER A 1 320 ? 19.064 11.819 -10.918 1.00 95.69 320 SER A O 1
ATOM 2527 N N . VAL A 1 321 ? 19.907 13.893 -11.010 1.00 96.56 321 VAL A N 1
ATOM 2528 C CA . VAL A 1 321 ? 19.082 14.408 -9.898 1.00 96.56 321 VAL A CA 1
ATOM 2529 C C . VAL A 1 321 ? 17.587 14.301 -10.219 1.00 96.56 321 VAL A C 1
ATOM 2531 O O . VAL A 1 321 ? 16.804 13.855 -9.375 1.00 96.56 321 VAL A O 1
ATOM 2534 N N . ALA A 1 322 ? 17.186 14.653 -11.445 1.00 96.06 322 ALA A N 1
ATOM 2535 C CA . ALA A 1 322 ? 15.804 14.507 -11.895 1.00 96.06 322 ALA A CA 1
ATOM 2536 C C . ALA A 1 322 ? 15.350 13.035 -11.891 1.00 96.06 322 ALA A C 1
ATOM 2538 O O . ALA A 1 322 ? 14.267 12.729 -11.386 1.00 96.06 322 ALA A O 1
ATOM 2539 N N . ALA A 1 323 ? 16.192 12.113 -12.371 1.00 96.44 323 ALA A N 1
ATOM 2540 C CA . ALA A 1 323 ? 15.917 10.679 -12.373 1.00 96.44 323 ALA A CA 1
ATOM 2541 C C . ALA A 1 323 ? 15.728 10.126 -10.951 1.00 96.44 323 ALA A C 1
ATOM 2543 O O . ALA A 1 323 ? 14.778 9.374 -10.715 1.00 96.44 323 ALA A O 1
ATOM 2544 N N . VAL A 1 324 ? 16.557 10.541 -9.982 1.00 98.00 324 VAL A N 1
ATOM 2545 C CA . VAL A 1 324 ? 16.378 10.186 -8.560 1.00 98.00 324 VAL A CA 1
ATOM 2546 C C . VAL A 1 324 ? 15.033 10.690 -8.038 1.00 98.00 324 VAL A C 1
ATOM 2548 O O . VAL A 1 324 ? 14.297 9.926 -7.412 1.00 98.00 324 VAL A O 1
ATOM 2551 N N . GLY A 1 325 ? 14.684 11.951 -8.312 1.00 98.00 325 GLY A N 1
ATOM 2552 C CA . GLY A 1 325 ? 13.423 12.550 -7.867 1.00 98.00 325 GLY A CA 1
ATOM 2553 C C . GLY A 1 325 ? 12.190 11.832 -8.423 1.00 98.00 325 GLY A C 1
ATOM 2554 O O . GLY A 1 325 ? 11.292 11.462 -7.662 1.00 98.00 325 GLY A O 1
ATOM 2555 N N . ILE A 1 326 ? 12.169 11.576 -9.736 1.00 97.88 326 ILE A N 1
ATOM 2556 C CA . ILE A 1 326 ? 11.073 10.870 -10.420 1.00 97.88 326 ILE A CA 1
ATOM 2557 C C . ILE A 1 326 ? 10.967 9.425 -9.926 1.00 97.88 326 ILE A C 1
ATOM 2559 O O . ILE A 1 326 ? 9.864 8.956 -9.630 1.00 97.88 326 ILE A O 1
ATOM 2563 N N . THR A 1 327 ? 12.097 8.729 -9.780 1.00 98.00 327 THR A N 1
ATOM 2564 C CA . THR A 1 327 ? 12.128 7.356 -9.257 1.00 98.00 327 THR A CA 1
ATOM 2565 C C . THR A 1 327 ? 11.575 7.314 -7.839 1.00 98.00 327 THR A C 1
ATOM 2567 O O . THR A 1 327 ? 10.663 6.539 -7.562 1.00 98.00 327 THR A O 1
ATOM 2570 N N . ALA A 1 328 ? 12.055 8.183 -6.944 1.00 98.19 328 ALA A N 1
ATOM 2571 C CA . ALA A 1 328 ? 11.601 8.229 -5.558 1.00 98.19 328 ALA A CA 1
ATOM 2572 C C . ALA A 1 328 ? 10.090 8.491 -5.452 1.00 98.19 328 ALA A C 1
ATOM 2574 O O . ALA A 1 328 ? 9.407 7.832 -4.665 1.00 98.19 328 ALA A O 1
ATOM 2575 N N . LEU A 1 329 ? 9.552 9.406 -6.267 1.00 98.31 329 LEU A N 1
ATOM 2576 C CA . LEU A 1 329 ? 8.117 9.694 -6.319 1.00 98.31 329 LEU A CA 1
ATOM 2577 C C . LEU A 1 329 ? 7.302 8.500 -6.843 1.00 98.31 329 LEU A C 1
ATOM 2579 O O . LEU A 1 329 ? 6.264 8.156 -6.267 1.00 98.31 329 LEU A O 1
ATOM 2583 N N . SER A 1 330 ? 7.774 7.854 -7.910 1.00 98.12 330 SER A N 1
ATOM 2584 C CA . SER A 1 330 ? 7.104 6.704 -8.531 1.00 98.12 330 SER A CA 1
ATOM 2585 C C . SER A 1 330 ? 7.071 5.511 -7.576 1.00 98.12 330 SER A C 1
ATOM 2587 O O . SER A 1 330 ? 6.008 4.964 -7.285 1.00 98.12 330 SER A O 1
ATOM 2589 N N . VAL A 1 331 ? 8.221 5.183 -6.987 1.00 98.25 331 VAL A N 1
ATOM 2590 C CA . VAL A 1 331 ? 8.394 4.122 -5.986 1.00 98.25 331 VAL A CA 1
ATOM 2591 C C . VAL A 1 331 ? 7.553 4.398 -4.737 1.00 98.25 331 VAL A C 1
ATOM 2593 O O . VAL A 1 331 ? 6.883 3.496 -4.233 1.00 98.25 331 VAL A O 1
ATOM 2596 N N . TRP A 1 332 ? 7.511 5.645 -4.253 1.00 98.19 332 TRP A N 1
ATOM 2597 C CA . TRP A 1 332 ? 6.642 6.035 -3.137 1.00 98.19 332 TRP A CA 1
ATOM 2598 C C . TRP A 1 332 ? 5.158 5.819 -3.457 1.00 98.19 332 TRP A C 1
ATOM 2600 O O . TRP A 1 332 ? 4.417 5.300 -2.619 1.00 98.19 332 TRP A O 1
ATOM 2610 N N . THR A 1 333 ? 4.725 6.184 -4.664 1.00 98.31 333 THR A N 1
ATOM 2611 C CA . THR A 1 333 ? 3.331 6.042 -5.107 1.00 98.31 333 THR A CA 1
ATOM 2612 C C . THR A 1 333 ? 2.933 4.572 -5.209 1.00 98.31 333 THR A C 1
ATOM 2614 O O . THR A 1 333 ? 1.931 4.165 -4.617 1.00 98.31 333 THR A O 1
ATOM 2617 N N . VAL A 1 334 ? 3.753 3.756 -5.875 1.00 98.19 334 VAL A N 1
ATOM 2618 C CA . VAL A 1 334 ? 3.508 2.316 -6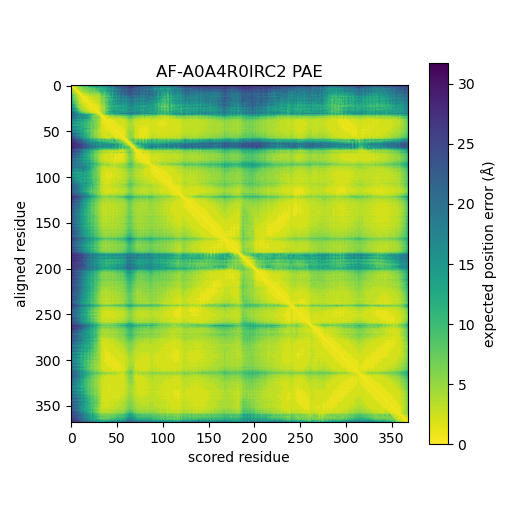.029 1.00 98.19 334 VAL A CA 1
ATOM 2619 C C . VAL A 1 334 ? 3.552 1.597 -4.681 1.00 98.19 334 VAL A C 1
ATOM 2621 O O . VAL A 1 334 ? 2.668 0.796 -4.394 1.00 98.19 334 VAL A O 1
ATOM 2624 N N . TYR A 1 335 ? 4.483 1.946 -3.786 1.00 98.31 335 TYR A N 1
ATOM 2625 C CA . TYR A 1 335 ? 4.508 1.380 -2.432 1.00 98.31 335 TYR A CA 1
ATOM 2626 C C . TYR A 1 335 ? 3.224 1.685 -1.651 1.00 98.31 335 TYR A C 1
ATOM 2628 O O . TYR A 1 335 ? 2.700 0.840 -0.923 1.00 98.31 335 TYR A O 1
ATOM 2636 N N . ARG A 1 336 ? 2.672 2.896 -1.798 1.00 97.94 336 ARG A N 1
ATOM 2637 C CA . ARG A 1 336 ? 1.389 3.241 -1.175 1.00 97.94 336 ARG A CA 1
ATOM 2638 C C . ARG A 1 336 ? 0.226 2.449 -1.765 1.00 97.94 336 ARG A C 1
ATOM 2640 O O . ARG A 1 336 ? -0.662 2.082 -0.995 1.00 97.94 336 ARG A O 1
ATOM 2647 N N . ALA A 1 337 ? 0.235 2.193 -3.072 1.00 98.00 337 ALA A N 1
ATOM 2648 C CA . ALA A 1 337 ? -0.746 1.333 -3.728 1.00 98.00 337 ALA A CA 1
ATOM 2649 C C . ALA A 1 337 ? -0.640 -0.118 -3.227 1.00 98.00 337 ALA A C 1
ATOM 2651 O O . ALA A 1 337 ? -1.656 -0.684 -2.836 1.00 98.00 337 ALA A O 1
ATOM 2652 N N . ALA A 1 338 ? 0.576 -0.662 -3.094 1.00 98.12 338 ALA A N 1
ATOM 2653 C CA . ALA A 1 338 ? 0.817 -1.991 -2.524 1.00 98.12 338 ALA A CA 1
ATOM 2654 C C . ALA A 1 338 ? 0.256 -2.112 -1.097 1.00 98.12 338 ALA A C 1
ATOM 2656 O O . ALA A 1 338 ? -0.516 -3.018 -0.801 1.00 98.12 338 ALA A O 1
ATOM 2657 N N . VAL A 1 339 ? 0.550 -1.139 -0.224 1.00 98.12 339 VAL A N 1
ATOM 2658 C CA . VAL A 1 339 ? 0.010 -1.109 1.149 1.00 98.12 339 VAL A CA 1
ATOM 2659 C C . VAL A 1 339 ? -1.519 -0.998 1.162 1.00 98.12 339 VAL A C 1
ATOM 2661 O O . VAL A 1 339 ? -2.165 -1.545 2.051 1.00 98.12 339 VAL A O 1
ATOM 2664 N N . ALA A 1 340 ? -2.122 -0.268 0.221 1.00 97.38 340 ALA A N 1
ATOM 2665 C CA . ALA A 1 340 ? -3.577 -0.202 0.107 1.00 97.38 340 ALA A CA 1
ATOM 2666 C C . ALA A 1 340 ? -4.169 -1.544 -0.351 1.00 97.38 340 ALA A C 1
ATOM 2668 O O . ALA A 1 340 ? -5.110 -2.019 0.277 1.00 97.38 340 ALA A O 1
ATOM 2669 N N . SER A 1 341 ? -3.579 -2.175 -1.370 1.00 97.56 341 SER A N 1
ATOM 2670 C CA . SER A 1 341 ? -3.969 -3.503 -1.862 1.00 97.56 341 SER A CA 1
ATOM 2671 C C . SER A 1 341 ? -3.865 -4.563 -0.766 1.00 97.56 341 SER A C 1
ATOM 2673 O O . SER A 1 341 ? -4.782 -5.358 -0.595 1.00 97.56 341 SER A O 1
ATOM 2675 N N . ALA A 1 342 ? -2.807 -4.513 0.049 1.00 97.81 342 ALA A N 1
ATOM 2676 C CA . ALA A 1 342 ? -2.618 -5.411 1.184 1.00 97.81 342 ALA A CA 1
ATOM 2677 C C . ALA A 1 342 ? -3.728 -5.303 2.239 1.00 97.81 342 ALA A C 1
ATOM 2679 O O . ALA A 1 342 ? -4.084 -6.310 2.840 1.00 97.81 342 ALA A O 1
ATOM 2680 N N . ARG A 1 343 ? -4.321 -4.115 2.453 1.00 97.81 343 ARG A N 1
ATOM 2681 C CA . ARG A 1 343 ? -5.476 -3.987 3.361 1.00 97.81 343 ARG A CA 1
ATOM 2682 C C . ARG A 1 343 ? -6.705 -4.705 2.825 1.00 97.81 343 ARG A C 1
ATOM 2684 O O . ARG A 1 343 ? -7.371 -5.397 3.585 1.00 97.81 343 ARG A O 1
ATOM 2691 N N . TYR A 1 344 ? -7.001 -4.518 1.540 1.00 97.75 344 TYR A N 1
ATOM 2692 C CA . TYR A 1 344 ? -8.146 -5.169 0.908 1.00 97.75 344 TYR A CA 1
ATOM 2693 C C . TYR A 1 344 ? -7.961 -6.685 0.886 1.00 97.75 344 TYR A C 1
ATOM 2695 O O . TYR A 1 344 ? -8.843 -7.407 1.345 1.00 97.75 344 TYR A O 1
ATOM 2703 N N . TYR A 1 345 ? -6.786 -7.152 0.462 1.00 97.69 345 TYR A N 1
ATOM 2704 C CA . TYR A 1 345 ? -6.428 -8.566 0.507 1.00 97.69 345 TYR A CA 1
ATOM 2705 C C . TYR A 1 345 ? -6.533 -9.142 1.929 1.00 97.69 345 TYR A C 1
ATOM 2707 O O . TYR A 1 345 ? -7.214 -10.139 2.134 1.00 97.69 345 TYR A O 1
ATOM 2715 N N . GLY A 1 346 ? -5.974 -8.463 2.934 1.00 97.00 346 GLY A N 1
ATOM 2716 C CA . GLY A 1 346 ? -6.066 -8.880 4.334 1.00 97.00 346 GLY A CA 1
ATOM 2717 C C . GLY A 1 346 ? -7.500 -8.992 4.863 1.00 97.00 346 GLY A C 1
ATOM 2718 O O . GLY A 1 346 ? -7.855 -9.987 5.488 1.00 97.00 346 GLY A O 1
ATOM 2719 N N . SER A 1 347 ? -8.367 -8.023 4.549 1.00 97.25 347 SER A N 1
ATOM 2720 C CA . SER A 1 347 ? -9.787 -8.088 4.933 1.00 97.25 347 SER A CA 1
ATOM 2721 C C . SER A 1 347 ? -10.537 -9.261 4.283 1.00 97.25 347 SER A C 1
ATOM 2723 O O . SER A 1 347 ? -11.414 -9.872 4.900 1.00 97.25 347 SER A O 1
ATOM 2725 N N . LEU A 1 348 ? -10.161 -9.616 3.050 1.00 97.69 348 LEU A N 1
ATOM 2726 C CA . LEU A 1 348 ? -10.699 -10.780 2.355 1.00 97.69 348 LEU A CA 1
ATOM 2727 C C . LEU A 1 348 ? -10.233 -12.086 3.011 1.00 97.69 348 LEU A C 1
ATOM 2729 O O . LEU A 1 348 ? -11.046 -12.988 3.183 1.00 97.69 348 LEU A O 1
ATOM 2733 N N . LEU A 1 349 ? -8.974 -12.166 3.450 1.00 97.12 349 LEU A N 1
ATOM 2734 C CA . LEU A 1 349 ? -8.456 -13.325 4.186 1.00 97.12 349 LEU A CA 1
ATOM 2735 C C . LEU A 1 349 ? -9.193 -13.553 5.507 1.00 97.12 349 LEU A C 1
ATOM 2737 O O . LEU A 1 349 ? -9.545 -14.685 5.819 1.00 97.12 349 LEU A O 1
ATOM 2741 N N . VAL A 1 350 ? -9.504 -12.487 6.251 1.00 97.19 350 VAL A N 1
ATOM 2742 C CA . VAL A 1 350 ? -10.335 -12.591 7.465 1.00 97.19 350 VAL A CA 1
ATOM 2743 C C . VAL A 1 350 ? -11.744 -13.086 7.128 1.00 97.19 350 VAL A C 1
ATOM 2745 O O . VAL A 1 350 ? -12.317 -13.888 7.862 1.00 97.19 350 VAL A O 1
ATOM 2748 N N . THR A 1 351 ? -12.308 -12.655 5.998 1.00 97.19 351 THR A N 1
ATOM 2749 C CA . THR A 1 351 ? -13.614 -13.148 5.527 1.00 97.19 351 THR A CA 1
ATOM 2750 C C . THR A 1 351 ? -13.565 -14.639 5.182 1.00 97.19 351 THR A C 1
ATOM 2752 O O . THR A 1 351 ? -14.478 -15.372 5.553 1.00 97.19 351 THR A O 1
ATOM 2755 N N . ILE A 1 352 ? -12.492 -15.092 4.528 1.00 96.88 352 ILE A N 1
ATOM 2756 C CA . ILE A 1 352 ? -12.238 -16.505 4.211 1.00 96.88 352 ILE A CA 1
ATOM 2757 C C . ILE A 1 352 ? -12.068 -17.334 5.492 1.00 96.88 352 ILE A C 1
ATOM 2759 O O . ILE A 1 352 ? -12.705 -18.373 5.618 1.00 96.88 352 ILE A O 1
ATOM 2763 N N . ALA A 1 353 ? -11.295 -16.853 6.471 1.00 96.69 353 ALA A N 1
ATOM 2764 C CA . ALA A 1 353 ? -11.122 -17.529 7.760 1.00 96.69 353 ALA A CA 1
ATOM 2765 C C . ALA A 1 353 ? -12.458 -17.694 8.503 1.00 96.69 353 ALA A C 1
ATOM 2767 O O . ALA A 1 353 ? -12.807 -18.785 8.936 1.00 96.69 353 ALA A O 1
ATOM 2768 N N . ASN A 1 354 ? -13.262 -16.627 8.567 1.00 96.25 354 ASN A N 1
ATOM 2769 C CA . ASN A 1 354 ? -14.592 -16.680 9.179 1.00 96.25 354 ASN A CA 1
ATOM 2770 C C . ASN A 1 354 ? -15.561 -17.607 8.425 1.00 96.25 354 ASN A C 1
ATOM 2772 O O . ASN A 1 354 ? -16.506 -18.122 9.022 1.00 96.25 354 ASN A O 1
ATOM 2776 N N . TYR A 1 355 ? -15.387 -17.765 7.109 1.00 95.81 355 TYR A N 1
ATOM 2777 C CA . TYR A 1 355 ? -16.163 -18.711 6.312 1.00 95.81 355 TYR A CA 1
ATOM 2778 C C . TYR A 1 355 ? -15.790 -20.152 6.671 1.00 95.81 355 TYR A C 1
ATOM 2780 O O . TYR A 1 355 ? -16.695 -20.944 6.935 1.00 95.81 355 TYR A O 1
ATOM 2788 N N . ASP A 1 356 ? -14.491 -20.457 6.740 1.00 95.50 356 ASP A N 1
ATOM 2789 C CA . ASP A 1 356 ? -13.968 -21.767 7.145 1.00 95.50 356 ASP A CA 1
ATOM 2790 C C . ASP A 1 356 ? -14.460 -22.161 8.540 1.00 95.50 356 ASP A C 1
ATOM 2792 O O . ASP A 1 356 ? -15.098 -23.197 8.693 1.00 95.50 356 ASP A O 1
ATOM 2796 N N . ASP A 1 357 ? -14.304 -21.279 9.532 1.00 94.62 357 ASP A N 1
ATOM 2797 C CA . ASP A 1 357 ? -14.705 -21.557 10.917 1.00 94.62 357 ASP A CA 1
ATOM 2798 C C . ASP A 1 357 ? -16.208 -21.894 11.041 1.00 94.62 357 ASP A C 1
ATOM 2800 O O . ASP A 1 357 ? -16.605 -22.715 11.868 1.00 94.62 357 ASP A O 1
ATOM 2804 N N . ARG A 1 358 ? -17.066 -21.296 10.199 1.00 95.06 358 ARG A N 1
ATOM 2805 C CA . ARG A 1 358 ? -18.514 -21.577 10.186 1.00 95.06 358 ARG A CA 1
ATOM 2806 C C . ARG A 1 358 ? -18.872 -22.903 9.515 1.00 95.06 358 ARG A C 1
ATOM 2808 O O . ARG A 1 358 ? -19.849 -23.523 9.921 1.00 95.06 358 ARG A O 1
ATOM 2815 N N . HIS A 1 359 ? -18.138 -23.313 8.480 1.00 94.12 359 HIS A N 1
ATOM 2816 C CA . HIS A 1 359 ? -18.445 -24.531 7.714 1.00 94.12 359 HIS A CA 1
ATOM 2817 C C . HIS A 1 359 ? -17.712 -25.764 8.260 1.00 94.12 359 HIS A C 1
ATOM 2819 O O . HIS A 1 359 ? -18.257 -26.867 8.207 1.00 94.12 359 HIS A O 1
ATOM 2825 N N . GLY A 1 360 ? -16.528 -25.580 8.848 1.00 89.88 360 GLY A N 1
ATOM 2826 C CA . GLY A 1 360 ? -15.809 -26.621 9.580 1.00 89.88 360 GLY A CA 1
ATOM 2827 C C . GLY A 1 360 ? -16.618 -27.123 10.775 1.00 89.88 360 GLY A C 1
ATOM 2828 O O . GLY A 1 360 ? -16.863 -28.320 10.882 1.00 89.88 360 GLY A O 1
ATOM 2829 N N . ALA A 1 361 ? -17.164 -26.209 11.588 1.00 86.00 361 ALA A N 1
ATOM 2830 C CA . ALA A 1 361 ? -17.989 -26.568 12.746 1.00 86.00 361 ALA A CA 1
ATOM 2831 C C . ALA A 1 361 ? -19.233 -27.402 12.376 1.00 86.00 361 ALA A C 1
ATOM 2833 O O . ALA A 1 361 ? -19.572 -28.355 13.070 1.00 86.00 361 ALA A O 1
ATOM 2834 N N . ALA A 1 362 ? -19.886 -27.092 11.251 1.00 85.81 362 ALA A N 1
ATOM 2835 C CA . ALA A 1 362 ? -21.051 -27.847 10.782 1.00 85.81 362 ALA A CA 1
ATOM 2836 C C . ALA A 1 362 ? -20.698 -29.267 10.304 1.00 85.81 362 ALA A C 1
ATOM 2838 O O . ALA A 1 362 ? -21.539 -30.163 10.348 1.00 85.81 362 ALA A O 1
ATOM 2839 N N . THR A 1 363 ? -19.466 -29.471 9.829 1.00 85.00 363 THR A N 1
ATOM 2840 C CA . THR A 1 363 ? -18.997 -30.784 9.368 1.00 85.00 363 THR A CA 1
ATOM 2841 C C . THR A 1 363 ? -18.649 -31.682 10.554 1.00 85.00 363 THR A C 1
ATOM 2843 O O . THR A 1 363 ? -18.986 -32.865 10.532 1.00 85.00 363 THR A O 1
ATOM 2846 N N . ASP A 1 364 ? -18.059 -31.109 11.607 1.00 85.62 364 ASP A N 1
ATOM 2847 C CA . ASP A 1 364 ? -17.731 -31.826 12.843 1.00 85.62 364 ASP A CA 1
ATOM 2848 C C . ASP A 1 364 ? -18.994 -32.249 13.619 1.00 85.62 364 ASP A C 1
ATOM 2850 O O . ASP A 1 364 ? -19.037 -33.346 14.168 1.00 85.62 364 ASP A O 1
ATOM 2854 N N . GLU A 1 365 ? -20.062 -31.439 13.616 1.00 83.50 365 GLU A N 1
ATOM 2855 C CA . GLU A 1 365 ? -21.349 -31.805 14.242 1.00 83.50 365 GLU A CA 1
ATOM 2856 C C . GLU A 1 365 ? -22.123 -32.894 13.474 1.00 83.50 365 GLU A C 1
ATOM 2858 O O . GLU A 1 365 ? -22.989 -33.562 14.042 1.00 83.50 365 GLU A O 1
ATOM 2863 N N . ALA A 1 366 ? -21.830 -33.087 12.185 1.00 77.12 366 ALA A N 1
ATOM 2864 C CA . ALA A 1 366 ? -22.522 -34.048 11.327 1.00 77.12 366 ALA A CA 1
ATOM 2865 C C . ALA A 1 366 ? -21.873 -35.446 11.300 1.00 77.12 366 ALA A C 1
ATOM 2867 O O . ALA A 1 366 ? -22.402 -36.339 10.631 1.00 77.12 366 ALA A O 1
ATOM 2868 N N . GLN A 1 367 ? -20.751 -35.653 11.998 1.00 61.78 367 GLN A N 1
ATOM 2869 C CA . GLN A 1 367 ? -20.111 -36.963 12.155 1.00 61.78 367 GLN A CA 1
ATOM 2870 C C . GLN A 1 367 ? -20.517 -37.597 13.505 1.00 61.78 367 GLN A C 1
ATOM 2872 O O . GLN A 1 367 ? -20.012 -37.164 14.539 1.00 61.78 367 GLN A O 1
ATOM 2877 N N . PRO A 1 368 ? -21.451 -38.575 13.517 1.00 62.59 368 PRO A N 1
ATOM 2878 C CA . PRO A 1 368 ? -21.920 -39.250 14.732 1.00 62.59 368 PRO A CA 1
ATOM 2879 C C . PRO A 1 368 ? -20.922 -40.246 15.334 1.00 62.59 368 PRO A C 1
ATOM 2881 O O . PRO A 1 368 ? -20.118 -40.836 14.573 1.00 62.59 368 PRO A O 1
#

Solvent-accessible surface area (backbone atoms only — not comparable to full-atom values): 19765 Å² total; per-residue (Å²): 144,89,76,80,75,69,73,62,57,63,60,53,55,54,52,52,53,54,50,52,50,51,51,51,48,49,50,53,56,67,72,41,54,72,66,64,44,47,41,23,44,50,36,51,52,49,46,51,50,46,53,39,35,48,50,56,58,53,66,62,57,74,80,45,92,88,62,86,77,74,76,55,65,85,56,46,52,59,52,22,53,50,54,62,72,65,53,49,75,67,53,51,54,50,49,54,52,50,26,55,56,38,24,59,52,51,59,74,40,28,67,57,31,46,40,49,54,26,44,64,64,60,88,48,66,72,44,43,53,51,34,52,56,34,16,52,50,45,54,53,49,52,55,51,46,52,54,50,31,53,51,32,48,52,55,28,47,60,50,14,51,57,57,50,68,69,39,92,92,51,55,74,64,56,54,50,51,51,51,41,57,73,71,16,75,82,39,80,75,24,49,61,53,39,54,63,50,52,78,70,54,89,66,53,72,70,55,47,51,54,55,72,69,53,64,56,69,81,58,22,57,64,71,41,49,54,54,26,52,60,37,47,64,58,54,66,37,47,29,64,88,91,61,52,34,44,26,69,46,22,12,36,40,44,24,32,38,63,69,48,73,51,96,47,63,66,61,53,45,72,72,42,54,86,78,47,57,69,70,58,49,56,50,48,54,51,35,50,50,52,27,38,45,27,34,36,33,31,52,34,43,52,50,41,31,51,52,38,30,68,69,20,54,87,83,36,54,71,58,17,56,49,36,51,53,54,31,53,52,51,36,52,52,32,49,52,49,25,44,52,33,37,52,57,39,29,56,48,50,40,51,50,42,57,48,47,60,59,54,51,53,58,53,64,73,68,61,131

Organism: NCBI:txid1124744

Radius of gyration: 30.39 Å; Cα contacts (8 Å, |Δi|>4): 311; chains: 1; bounding box: 68×65×110 Å

Secondary structure (DSSP, 8-state):
--SSSSHHHHHHHHHHHHHHHHHHHHHHHHHS-HHHHHHHHHHHHHHHHHHHHHHHHHHTTSS-TT---PPPHHHHHHHHHHHHHT--HHHHHHHHHHHHHHHHHHHHHHHHHHHHHHT---S-HHHHHHHHHHHHHHHHHHHHHHHHHHHHHHHHHHHHHHHHTTSTT--HHHHHHHHHHHHHTT-HHHHHHHHHHHTT----HHHHHHHHH--GGGGS-HHHHHHHHHHHHHHTTS--GGG--SSHHHHHHHHHHHHHTSS-HHHHHHHHGGGS-HHHHHHHHHHHHHHHHHHHHHHHHHHHHHHHHHHHTTT-HHHHHHHHHHHHHHHHHHHHHHHHHHHHHHHHHHHHHHHHHHHHHHHHHT--

pLDDT: mean 90.99, std 10.84, range [53.06, 98.38]

Mean predicted aligned error: 6.5 Å

Foldseek 3Di:
DPDPPPVVVVVVVVVVVVVVVVVVVVVVPVVQDPLLLVLLLCLLVLLQLLVLLLVLQVVVVVPDPPDDPRPDPVPSNVRSVVVVVPQDPVRVVVSVVSSVVSSVVLVVCLVVLLCVQLQCPDDDPVSVVLWVVLLVVVLVVLVVLVVVLLVLLVQQLVQLLVVQVPDPLADPLLNVLLVLCSNLVPDPVSVVVNVVVVVVRDDDPVSVVVSVPDPSNVRGDPVSVVSNVVSVVVSLLAADSVLRTSHSLSRNLNNLVVLLVDPDLVVLCVVCVVVDDPVLNVQLVVLSSQLSSLSSSLVSLVVSLVSSLVSQVPPNPPSNVVSVVVSVVSSVVSSVSNSVSSNSNSVSSSVSSVVCVVVVVVVVVPPD